Protein 7YJW (pdb70)

Structure (mmCIF, N/CA/C/O backbone):
data_7YJW
#
_entry.id   7YJW
#
_cell.length_a   65.713
_cell.length_b   78.862
_cell.length_c   66.578
_cell.angle_alpha   90.000
_cell.angle_beta   106.030
_cell.angle_gamma   90.000
#
_symmetry.space_group_name_H-M   'P 1 21 1'
#
loop_
_atom_site.group_PDB
_atom_site.id
_atom_site.type_symbol
_atom_site.label_atom_id
_atom_site.label_alt_id
_atom_site.label_comp_id
_atom_site.label_asym_id
_atom_site.label_entity_id
_atom_site.label_seq_id
_atom_site.pdbx_PDB_ins_code
_atom_site.Cartn_x
_atom_site.Cartn_y
_atom_site.Cartn_z
_atom_site.occupancy
_atom_site.B_iso_or_equiv
_atom_site.auth_seq_id
_atom_site.auth_comp_id
_atom_site.auth_asym_id
_atom_site.auth_atom_id
_atom_site.pdbx_PDB_model_num
ATOM 1 N N . GLY A 1 30 ? -22.541 -4.327 72.131 1.00 80.93 30 GLY A N 1
ATOM 2 C CA . GLY A 1 30 ? -23.121 -3.694 73.313 1.00 78.65 30 GLY A CA 1
ATOM 3 C C . GLY A 1 30 ? -23.706 -4.748 74.250 1.00 70.87 30 GLY A C 1
ATOM 4 O O . GLY A 1 30 ? -23.658 -5.945 73.948 1.00 70.95 30 GLY A O 1
ATOM 5 N N . THR A 1 31 ? -24.271 -4.299 75.370 1.00 67.41 31 THR A N 1
ATOM 6 C CA . THR A 1 31 ? -24.773 -5.201 76.401 1.00 66.73 31 THR A CA 1
ATOM 7 C C . THR A 1 31 ? -25.682 -4.440 77.353 1.00 69.12 31 THR A C 1
ATOM 8 O O . THR A 1 31 ? -25.918 -3.239 77.194 1.00 74.19 31 THR A O 1
ATOM 10 N N . TYR A 1 32 ? -26.189 -5.158 78.356 1.00 68.66 32 TYR A N 1
ATOM 11 C CA . TYR A 1 32 ? -27.026 -4.563 79.389 1.00 77.47 32 TYR A CA 1
ATOM 12 C C . TYR A 1 32 ? -26.819 -5.333 80.687 1.00 68.70 32 TYR A C 1
ATOM 13 O O . TYR A 1 32 ? -26.079 -6.322 80.729 1.00 64.00 32 TYR A O 1
ATOM 15 N N . LYS A 1 33 ? -27.482 -4.864 81.749 1.00 63.66 33 LYS A N 1
ATOM 16 C CA . LYS A 1 33 ? -27.439 -5.543 83.042 1.00 74.16 33 LYS A CA 1
ATOM 17 C C . LYS A 1 33 ? -28.066 -6.930 82.929 1.00 79.22 33 LYS A C 1
ATOM 18 O O . LYS A 1 33 ? -29.132 -7.097 82.330 1.00 80.65 33 LYS A O 1
ATOM 20 N N . ASN A 1 34 ? -27.395 -7.922 83.505 1.00 78.62 34 ASN A N 1
ATOM 21 C CA . ASN A 1 34 ? -27.699 -9.330 83.284 1.00 78.52 34 ASN A CA 1
ATOM 22 C C . ASN A 1 34 ? -28.389 -9.947 84.498 1.00 84.83 34 ASN A C 1
ATOM 23 O O . ASN A 1 34 ? -27.810 -9.985 85.592 1.00 81.61 34 ASN A O 1
ATOM 25 N N . LEU A 1 35 ? -29.630 -10.407 84.310 1.00 83.60 35 LEU A N 1
ATOM 26 C CA . LEU A 1 35 ? -30.298 -11.302 85.252 1.00 85.42 35 LEU A CA 1
ATOM 27 C C . LEU A 1 35 ? -30.369 -12.700 84.639 1.00 87.97 35 LEU A C 1
ATOM 28 O O . LEU A 1 35 ? -30.589 -12.847 83.429 1.00 89.49 35 LEU A O 1
ATOM 33 N N . GLU A 1 36 ? -30.143 -13.718 85.490 1.00 88.13 36 GLU A N 1
ATOM 34 C CA . GLU A 1 36 ? -29.764 -15.093 85.115 1.00 86.32 36 GLU A CA 1
ATOM 35 C C . GLU A 1 36 ? -28.476 -15.104 84.278 1.00 87.08 36 GLU A C 1
ATOM 36 O O . GLU A 1 36 ? -28.223 -16.056 83.534 1.00 82.37 36 GLU A O 1
ATOM 42 N N . GLU A 1 37 ? -27.641 -14.072 84.454 1.00 86.53 37 GLU A N 1
ATOM 43 C CA . GLU A 1 37 ? -26.506 -13.726 83.592 1.00 80.00 37 GLU A CA 1
ATOM 44 C C . GLU A 1 37 ? -26.848 -13.739 82.104 1.00 77.33 37 GLU A C 1
ATOM 45 O O . GLU A 1 37 ? -26.153 -14.350 81.289 1.00 76.04 37 GLU A O 1
ATOM 51 N N . ALA A 1 38 ? -27.901 -12.979 81.777 1.00 77.52 38 ALA A N 1
ATOM 52 C CA . ALA A 1 38 ? -28.428 -12.698 80.443 1.00 73.11 38 ALA A CA 1
ATOM 53 C C . ALA A 1 38 ? -28.463 -13.905 79.513 1.00 76.89 38 ALA A C 1
ATOM 54 O O . ALA A 1 38 ? -27.925 -13.845 78.398 1.00 80.73 38 ALA A O 1
ATOM 56 N N . LEU A 1 39 ? -29.055 -15.003 80.012 1.00 75.02 39 LEU A N 1
ATOM 57 C CA . LEU A 1 39 ? -29.403 -16.209 79.250 1.00 68.06 39 LEU A CA 1
ATOM 58 C C . LEU A 1 39 ? -28.143 -16.929 78.735 1.00 79.80 39 LEU A C 1
ATOM 59 O O . LEU A 1 39 ? -28.002 -17.193 77.538 1.00 81.52 39 LEU A O 1
ATOM 64 N N . ARG A 1 40 ? -27.197 -17.178 79.654 1.00 85.63 40 ARG A N 1
ATOM 65 C CA . ARG A 1 40 ? -25.858 -17.774 79.495 1.00 85.99 40 ARG A CA 1
ATOM 66 C C . ARG A 1 40 ? -24.896 -16.938 78.644 1.00 81.37 40 ARG A C 1
ATOM 67 O O . ARG A 1 40 ? -23.724 -17.315 78.521 1.00 80.12 40 ARG A O 1
ATOM 75 N N . ASN A 1 41 ? -25.338 -15.802 78.113 1.00 83.83 41 ASN A N 1
ATOM 76 C CA . ASN A 1 41 ? -24.603 -14.883 77.248 1.00 81.34 41 ASN A CA 1
ATOM 77 C C . ASN A 1 41 ? -23.925 -15.573 76.054 1.00 77.20 41 ASN A C 1
ATOM 78 O O . ASN A 1 41 ? -22.757 -15.322 75.752 1.00 67.74 41 ASN A O 1
ATOM 83 N N . VAL A 1 45 ? -19.118 -14.174 74.652 1.00 63.50 45 VAL A N 1
ATOM 84 C CA . VAL A 1 45 ? -18.564 -13.318 73.609 1.00 64.59 45 VAL A CA 1
ATOM 85 C C . VAL A 1 45 ? -19.374 -12.000 73.657 1.00 74.39 45 VAL A C 1
ATOM 86 O O . VAL A 1 45 ? -19.686 -11.344 72.653 1.00 78.54 45 VAL A O 1
ATOM 90 N N . PHE A 1 46 ? -19.695 -11.620 74.890 1.00 78.73 46 PHE A N 1
ATOM 91 C CA . PHE A 1 46 ? -20.556 -10.490 75.205 1.00 75.46 46 PHE A CA 1
ATOM 92 C C . PHE A 1 46 ? -19.632 -9.334 75.615 1.00 75.37 46 PHE A C 1
ATOM 93 O O . PHE A 1 46 ? -18.641 -9.558 76.320 1.00 74.87 46 PHE A O 1
ATOM 101 N N . VAL A 1 47 ? -19.933 -8.100 75.180 1.00 74.80 47 VAL A N 1
ATOM 102 C CA . VAL A 1 47 ? -18.908 -7.057 75.074 1.00 72.03 47 VAL A CA 1
ATOM 103 C C . VAL A 1 47 ? -18.947 -5.973 76.180 1.00 70.59 47 VAL A C 1
ATOM 104 O O . VAL A 1 47 ? -17.880 -5.458 76.551 1.00 70.45 47 VAL A O 1
ATOM 108 N N . LEU A 1 48 ? -20.097 -5.681 76.785 1.00 66.42 48 LEU A N 1
ATOM 109 C CA . LEU A 1 48 ? -20.182 -4.669 77.850 1.00 60.14 48 LEU A CA 1
ATOM 110 C C . LEU A 1 48 ? -20.761 -5.320 79.119 1.00 61.08 48 LEU A C 1
ATOM 111 O O . LEU A 1 48 ? -20.845 -6.548 79.217 1.00 61.18 48 LEU A O 1
ATOM 116 N N . LYS A 1 49 ? -21.107 -4.504 80.115 1.00 63.89 49 LYS A N 1
ATOM 117 C CA . LYS A 1 49 ? -21.499 -5.044 81.429 1.00 65.36 49 LYS A CA 1
ATOM 118 C C . LYS A 1 49 ? -22.543 -4.100 82.073 1.00 66.69 49 LYS A C 1
ATOM 119 O O . LYS A 1 49 ? -23.131 -3.252 81.393 1.00 65.37 49 LYS A O 1
ATOM 125 N N . MET A 1 50 ? -22.773 -4.249 83.390 1.00 67.13 50 MET A N 1
ATOM 126 C CA . MET A 1 50 ? -23.973 -3.910 84.146 1.00 65.74 50 MET A CA 1
ATOM 127 C C . MET A 1 50 ? -23.988 -2.446 84.585 1.00 68.11 50 MET A C 1
ATOM 128 O O . MET A 1 50 ? -23.262 -1.607 84.048 1.00 76.54 50 MET A O 1
ATOM 133 N N . LYS A 1 51 ? -24.863 -2.131 85.545 1.00 70.54 51 LYS A N 1
ATOM 134 C CA . LYS A 1 51 ? -24.941 -0.832 86.206 1.00 67.01 51 LYS A CA 1
ATOM 135 C C . LYS A 1 51 ? -25.519 -1.053 87.605 1.00 59.55 51 LYS A C 1
ATOM 136 O O . LYS A 1 51 ? -25.814 -2.186 88.000 1.00 62.97 51 LYS A O 1
ATOM 142 N N . GLY A 1 52 ? -25.602 0.028 88.388 1.00 50.93 52 GLY A N 1
ATOM 143 C CA . GLY A 1 52 ? -26.223 0.019 89.701 1.00 54.58 52 GLY A CA 1
ATOM 144 C C . GLY A 1 52 ? -27.318 1.061 89.871 1.00 62.64 52 GLY A C 1
ATOM 145 O O . GLY A 1 52 ? -27.098 2.238 89.571 1.00 60.15 52 GLY A O 1
ATOM 146 N N . THR A 1 53 ? -28.500 0.650 90.345 1.00 74.04 53 THR A N 1
ATOM 147 C CA . THR A 1 53 ? -29.654 1.524 90.590 1.00 69.70 53 THR A CA 1
ATOM 148 C C . THR A 1 53 ? -30.042 1.506 92.076 1.00 67.43 53 THR A C 1
ATOM 149 O O . THR A 1 53 ? -29.285 1.047 92.939 1.00 66.79 53 THR A O 1
ATOM 153 N N . GLU A 1 54 ? -31.231 2.054 92.355 1.00 66.52 54 GLU A N 1
ATOM 154 C CA . GLU A 1 54 ? -31.751 2.153 93.718 1.00 69.00 54 GLU A CA 1
ATOM 155 C C . GLU A 1 54 ? -31.992 0.782 94.347 1.00 70.29 54 GLU A C 1
ATOM 156 O O . GLU A 1 54 ? -31.572 0.525 95.481 1.00 75.42 54 GLU A O 1
ATOM 162 N N . ARG A 1 55 ? -32.675 -0.110 93.631 1.00 69.01 55 ARG A N 1
ATOM 163 C CA . ARG A 1 55 ? -33.092 -1.394 94.182 1.00 70.54 55 ARG A CA 1
ATOM 164 C C . ARG A 1 55 ? -32.194 -2.561 93.777 1.00 71.89 55 ARG A C 1
ATOM 165 O O . ARG A 1 55 ? -32.531 -3.717 94.063 1.00 67.44 55 ARG A O 1
ATOM 173 N N . THR A 1 56 ? -31.061 -2.296 93.132 1.00 72.19 56 THR A N 1
ATOM 174 C CA . THR A 1 56 ? -30.085 -3.341 92.829 1.00 73.63 56 THR A CA 1
ATOM 175 C C . THR A 1 56 ? -28.932 -3.179 93.815 1.00 71.09 56 THR A C 1
ATOM 176 O O . THR A 1 56 ? -28.106 -2.271 93.683 1.00 67.66 56 THR A O 1
ATOM 180 N N . LYS A 1 57 ? -28.908 -4.045 94.830 1.00 70.53 57 LYS A N 1
ATOM 181 C CA . LYS A 1 57 ? -27.857 -3.993 95.839 1.00 64.51 57 LYS A CA 1
ATOM 182 C C . LYS A 1 57 ? -26.518 -4.420 95.240 1.00 59.87 57 LYS A C 1
ATOM 183 O O . LYS A 1 57 ? -25.595 -3.604 95.118 1.00 55.94 57 LYS A O 1
ATOM 189 N N . LEU A 1 58 ? -26.428 -5.687 94.809 1.00 62.60 58 LEU A N 1
ATOM 190 C CA . LEU A 1 58 ? -25.262 -6.300 94.156 1.00 58.56 58 LEU A CA 1
ATOM 191 C C . LEU A 1 58 ? -24.003 -6.165 95.027 1.00 55.21 58 LEU A C 1
ATOM 192 O O . LEU A 1 58 ? -23.068 -5.418 94.727 1.00 47.45 58 LEU A O 1
ATOM 197 N N . VAL A 1 59 ? -24.048 -6.889 96.156 1.00 59.99 59 VAL A N 1
ATOM 198 C CA . VAL A 1 59 ? -22.985 -6.841 97.165 1.00 57.86 59 VAL A CA 1
ATOM 199 C C . VAL A 1 59 ? -21.652 -7.320 96.598 1.00 56.89 59 VAL A C 1
ATOM 200 O O . VAL A 1 59 ? -20.604 -6.700 96.820 1.00 59.38 59 VAL A O 1
ATOM 204 N N . THR A 1 60 ? -21.661 -8.446 95.892 1.00 57.69 60 THR A N 1
ATOM 205 C CA . THR A 1 60 ? -20.434 -9.052 95.391 1.00 58.78 60 THR A CA 1
ATOM 206 C C . THR A 1 60 ? -20.577 -9.426 93.922 1.00 55.68 60 THR A C 1
ATOM 207 O O . THR A 1 60 ? -21.684 -9.650 93.421 1.00 52.30 60 THR A O 1
ATOM 211 N N . LEU A 1 61 ? -19.438 -9.483 93.233 1.00 60.28 61 LEU A N 1
ATOM 212 C CA . LEU A 1 61 ? -19.380 -10.047 91.891 1.00 67.05 61 LEU A CA 1
ATOM 213 C C . LEU A 1 61 ? -19.147 -11.547 91.984 1.00 68.16 61 LEU A C 1
ATOM 214 O O . LEU A 1 61 ? -18.297 -12.008 92.757 1.00 65.21 61 LEU A O 1
ATOM 219 N N . SER A 1 62 ? -19.920 -12.299 91.204 1.00 71.18 62 SER A N 1
ATOM 220 C CA . SER A 1 62 ? -19.691 -13.725 91.047 1.00 69.41 62 SER A CA 1
ATOM 221 C C . SER A 1 62 ? -18.356 -13.952 90.357 1.00 67.55 62 SER A C 1
ATOM 222 O O . SER A 1 62 ? -17.880 -13.114 89.589 1.00 63.18 62 SER A O 1
ATOM 225 N N . ARG A 1 63 ? -17.736 -15.087 90.658 1.00 71.11 63 ARG A N 1
ATOM 226 C CA . ARG A 1 63 ? -16.414 -15.384 90.126 1.00 68.27 63 ARG A CA 1
ATOM 227 C C . ARG A 1 63 ? -16.453 -15.838 88.667 1.00 66.75 63 ARG A C 1
ATOM 228 O O . ARG A 1 63 ? -15.390 -16.027 88.066 1.00 67.49 63 ARG A O 1
ATOM 236 N N . GLU A 1 64 ? -17.639 -15.979 88.069 1.00 68.01 64 GLU A N 1
ATOM 237 C CA . GLU A 1 64 ? -17.767 -16.401 86.673 1.00 66.48 64 GLU A CA 1
ATOM 238 C C . GLU A 1 64 ? -17.680 -15.203 85.724 1.00 57.12 64 GLU A C 1
ATOM 239 O O . GLU A 1 64 ? -18.600 -14.875 84.982 1.00 56.14 64 GLU A O 1
ATOM 245 N N . ILE A 1 65 ? -16.519 -14.561 85.748 1.00 53.33 65 ILE A N 1
ATOM 246 C CA . ILE A 1 65 ? -16.262 -13.393 84.934 1.00 59.85 65 ILE A CA 1
ATOM 247 C C . ILE A 1 65 ? -15.222 -13.678 83.861 1.00 64.41 65 ILE A C 1
ATOM 248 O O . ILE A 1 65 ? -15.293 -13.101 82.772 1.00 65.69 65 ILE A O 1
ATOM 253 N N . VAL A 1 66 ? -14.319 -14.639 84.107 1.00 65.89 66 VAL A N 1
ATOM 254 C CA . VAL A 1 66 ? -13.238 -14.998 83.196 1.00 72.55 66 VAL A CA 1
ATOM 255 C C . VAL A 1 66 ? -13.791 -15.556 81.884 1.00 74.57 66 VAL A C 1
ATOM 256 O O . VAL A 1 66 ? -13.135 -15.455 80.837 1.00 72.23 66 VAL A O 1
ATOM 260 N N . ARG A 1 67 ? -15.031 -16.067 81.910 1.00 71.67 67 ARG A N 1
ATOM 261 C CA . ARG A 1 67 ? -15.638 -16.712 80.750 1.00 74.19 67 ARG A CA 1
ATOM 262 C C . ARG A 1 67 ? -15.859 -15.753 79.584 1.00 74.14 67 ARG A C 1
ATOM 263 O O . ARG A 1 67 ? -15.851 -16.191 78.427 1.00 78.22 67 ARG A O 1
ATOM 271 N N . PHE A 1 68 ? -16.078 -14.460 79.857 1.00 69.35 68 PHE A N 1
ATOM 272 C CA . PHE A 1 68 ? -16.564 -13.569 78.805 1.00 73.17 68 PHE A CA 1
ATOM 273 C C . PHE A 1 68 ? -15.513 -13.267 77.750 1.00 75.26 68 PHE A C 1
ATOM 274 O O . PHE A 1 68 ? -15.843 -13.223 76.560 1.00 79.71 68 PHE A O 1
ATOM 282 N N . GLN A 1 69 ? -14.265 -12.996 78.158 1.00 70.11 69 GLN A N 1
ATOM 283 C CA . GLN A 1 69 ? -13.042 -12.943 77.342 1.00 69.06 69 GLN A CA 1
ATOM 284 C C . GLN A 1 69 ? -13.115 -11.943 76.176 1.00 71.60 69 GLN A C 1
ATOM 285 O O . GLN A 1 69 ? -12.189 -11.889 75.360 1.00 75.96 69 GLN A O 1
ATOM 291 N N . ASN A 1 70 ? -14.195 -11.160 76.066 1.00 73.72 70 ASN A N 1
ATOM 292 C CA . ASN A 1 70 ? -14.412 -10.188 75.002 1.00 73.54 70 ASN A CA 1
ATOM 293 C C . ASN A 1 70 ? -14.879 -8.861 75.594 1.00 75.29 70 ASN A C 1
ATOM 294 O O . ASN A 1 70 ? -15.404 -8.001 74.876 1.00 75.31 70 ASN A O 1
ATOM 299 N N . LEU A 1 71 ? -14.706 -8.682 76.900 1.00 74.98 71 LEU A N 1
ATOM 300 C CA . LEU A 1 71 ? -15.094 -7.437 77.546 1.00 70.31 71 LEU A CA 1
ATOM 301 C C . LEU A 1 71 ? -14.173 -6.298 77.121 1.00 69.42 71 LEU A C 1
ATOM 302 O O . LEU A 1 71 ? -12.949 -6.411 77.224 1.00 71.29 71 LEU A O 1
ATOM 307 N N . LYS A 1 72 ? -14.757 -5.217 76.604 1.00 62.17 72 LYS A N 1
ATOM 308 C CA . LYS A 1 72 ? -14.009 -3.992 76.358 1.00 58.90 72 LYS A CA 1
ATOM 309 C C . LYS A 1 72 ? -14.339 -2.900 77.356 1.00 53.61 72 LYS A C 1
ATOM 310 O O . LYS A 1 72 ? -13.472 -2.080 77.665 1.00 52.12 72 LYS A O 1
ATOM 316 N N . GLU A 1 73 ? -15.573 -2.888 77.865 1.00 55.27 73 GLU A N 1
ATOM 317 C CA . GLU A 1 73 ? -16.037 -1.958 78.885 1.00 52.93 73 GLU A CA 1
ATOM 318 C C . GLU A 1 73 ? -16.758 -2.734 79.975 1.00 46.06 73 GLU A C 1
ATOM 319 O O . GLU A 1 73 ? -17.412 -3.743 79.699 1.00 51.74 73 GLU A O 1
ATOM 325 N N . LEU A 1 74 ? -16.596 -2.289 81.218 1.00 42.06 74 LEU A N 1
ATOM 326 C CA . LEU A 1 74 ? -17.268 -2.911 82.354 1.00 47.01 74 LEU A CA 1
ATOM 327 C C . LEU A 1 74 ? -17.619 -1.816 83.353 1.00 45.83 74 LEU A C 1
ATOM 328 O O . LEU A 1 74 ? -16.715 -1.201 83.923 1.00 39.42 74 LEU A O 1
ATOM 333 N N . ASP A 1 75 ? -18.913 -1.583 83.585 1.00 47.66 75 ASP A N 1
ATOM 334 C CA . ASP A 1 75 ? -19.376 -0.501 84.452 1.00 46.17 75 ASP A CA 1
ATOM 335 C C . ASP A 1 75 ? -20.031 -1.075 85.701 1.00 48.63 75 ASP A C 1
ATOM 336 O O . ASP A 1 75 ? -20.890 -1.956 85.608 1.00 53.99 75 ASP A O 1
ATOM 341 N N . LEU A 1 76 ? -19.636 -0.565 86.863 1.00 40.96 76 LEU A N 1
ATOM 342 C CA . LEU A 1 76 ? -20.206 -0.974 88.140 1.00 37.48 76 LEU A CA 1
ATOM 343 C C . LEU A 1 76 ? -20.527 0.245 88.991 1.00 42.62 76 LEU A C 1
ATOM 344 O O . LEU A 1 76 ? -20.335 0.238 90.212 1.00 41.09 76 LEU A O 1
ATOM 349 N N . GLU A 1 77 ? -21.023 1.310 88.350 1.00 47.76 77 GLU A N 1
ATOM 350 C CA . GLU A 1 77 ? -21.288 2.568 89.040 1.00 41.04 77 GLU A CA 1
ATOM 351 C C . GLU A 1 77 ? -22.466 2.432 89.995 1.00 41.30 77 GLU A C 1
ATOM 352 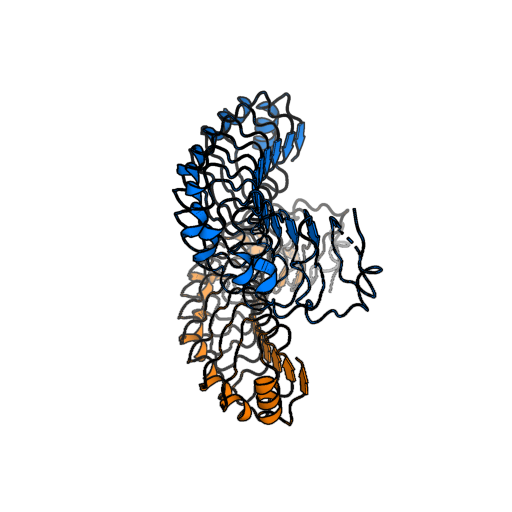O O . GLU A 1 77 ? -23.550 1.989 89.605 1.00 48.47 77 GLU A O 1
ATOM 358 N N . GLY A 1 78 ? -22.260 2.831 91.244 1.00 38.24 78 GLY A N 1
ATOM 359 C CA . GLY A 1 78 ? -23.328 2.870 92.220 1.00 50.15 78 GLY A CA 1
ATOM 360 C C . GLY A 1 78 ? -23.601 1.572 92.952 1.00 49.20 78 GLY A C 1
ATOM 361 O O . GLY A 1 78 ? -24.399 1.574 93.903 1.00 45.84 78 GLY A O 1
ATOM 362 N N . ASN A 1 79 ? -22.967 0.473 92.549 1.00 50.19 79 ASN A N 1
ATOM 363 C CA . ASN A 1 79 ? -23.151 -0.800 93.235 1.00 50.35 79 ASN A CA 1
ATOM 364 C C . ASN A 1 79 ? -22.492 -0.732 94.604 1.00 45.79 79 ASN A C 1
ATOM 365 O O . ASN A 1 79 ? -21.458 -0.086 94.778 1.00 41.95 79 ASN A O 1
ATOM 370 N N . GLN A 1 80 ? -23.101 -1.383 95.592 1.00 51.51 80 GLN A N 1
ATOM 371 C CA . GLN A 1 80 ? -22.554 -1.377 96.948 1.00 49.62 80 GLN A CA 1
ATOM 372 C C . GLN A 1 80 ? -21.514 -2.495 97.073 1.00 47.98 80 GLN A C 1
ATOM 373 O O . GLN A 1 80 ? -21.655 -3.448 97.841 1.00 52.77 80 GLN A O 1
ATOM 379 N N . LEU A 1 81 ? -20.421 -2.333 96.327 1.00 46.26 81 LEU A N 1
ATOM 380 C CA . LEU A 1 81 ? -19.364 -3.335 96.239 1.00 48.66 81 LEU A CA 1
ATOM 381 C C . LEU A 1 81 ? -18.311 -3.090 97.310 1.00 50.07 81 LEU A C 1
ATOM 382 O O . LEU A 1 81 ? -17.719 -2.008 97.363 1.00 48.03 81 LEU A O 1
ATOM 387 N N . LYS A 1 82 ? -18.056 -4.104 98.142 1.00 56.39 82 LYS A N 1
ATOM 388 C CA . LYS A 1 82 ? -17.097 -3.969 99.228 1.00 55.59 82 LYS A CA 1
ATOM 389 C C . LYS A 1 82 ? -15.853 -4.830 99.068 1.00 57.43 82 LYS A C 1
ATOM 390 O O . LYS A 1 82 ? -14.938 -4.714 99.893 1.00 59.23 82 LYS A O 1
ATOM 396 N N . GLU A 1 83 ? -15.779 -5.660 98.026 1.00 61.06 83 GLU A N 1
ATOM 397 C CA . GLU A 1 83 ? -14.663 -6.577 97.814 1.00 60.90 83 GLU A CA 1
ATOM 398 C C . GLU A 1 83 ? -14.666 -7.015 96.353 1.00 57.73 83 GLU A C 1
ATOM 399 O O . GLU A 1 83 ? -15.718 -7.041 95.708 1.00 61.11 83 GLU A O 1
ATOM 405 N N . PHE A 1 84 ? -13.484 -7.353 95.834 1.00 57.69 84 PHE A N 1
ATOM 406 C CA . PHE A 1 84 ? -13.373 -7.960 94.515 1.00 66.47 84 PHE A CA 1
ATOM 407 C C . PHE A 1 84 ? -12.624 -9.283 94.598 1.00 67.29 84 PHE A C 1
ATOM 408 O O . PHE A 1 84 ? -11.628 -9.390 95.338 1.00 65.61 84 PHE A O 1
ATOM 416 N N . PRO A 1 85 ? -13.066 -10.310 93.878 1.00 67.62 85 PRO A N 1
ATOM 417 C CA . PRO A 1 85 ? -12.271 -11.535 93.794 1.00 72.66 85 PRO A CA 1
ATOM 418 C C . PRO A 1 85 ? -11.060 -11.312 92.901 1.00 70.75 85 PRO A C 1
ATOM 419 O O . PRO A 1 85 ? -10.947 -10.301 92.203 1.00 71.13 85 PRO A O 1
ATOM 423 N N . LYS A 1 86 ? -10.150 -12.288 92.910 1.00 71.35 86 LYS A N 1
ATOM 424 C CA . LYS A 1 86 ? -8.951 -12.174 92.083 1.00 75.87 86 LYS A CA 1
ATOM 425 C C . LYS A 1 86 ? -9.196 -12.604 90.641 1.00 72.61 86 LYS A C 1
ATOM 426 O O . LYS A 1 86 ? -8.291 -12.479 89.809 1.00 70.07 86 LYS A O 1
ATOM 432 N N . GLU A 1 87 ? -10.387 -13.124 90.333 1.00 72.85 87 GLU A N 1
ATOM 433 C CA . GLU A 1 87 ? -10.711 -13.546 88.975 1.00 69.35 87 GLU A CA 1
ATOM 434 C C . GLU A 1 87 ? -10.883 -12.355 88.036 1.00 70.23 87 GLU A C 1
ATOM 435 O O . GLU A 1 87 ? -10.835 -12.539 86.814 1.00 70.29 87 GLU A O 1
ATOM 441 N N . ILE A 1 88 ? -11.119 -11.156 88.591 1.00 68.76 88 ILE A N 1
ATOM 442 C CA . ILE A 1 88 ? -11.226 -9.920 87.810 1.00 69.44 88 ILE A CA 1
ATOM 443 C C . ILE A 1 88 ? -9.930 -9.648 87.055 1.00 68.86 88 ILE A C 1
ATOM 444 O O . ILE A 1 88 ? -9.945 -9.238 85.886 1.00 71.36 88 ILE A O 1
ATOM 449 N N . GLY A 1 89 ? -8.798 -10.006 87.660 1.00 65.74 89 GLY A N 1
ATOM 450 C CA . GLY A 1 89 ? -7.500 -9.677 87.104 1.00 66.02 89 GLY A CA 1
ATOM 451 C C . GLY A 1 89 ? -7.093 -10.525 85.917 1.00 71.11 89 GLY A C 1
ATOM 452 O O . GLY A 1 89 ? -6.169 -10.147 85.190 1.00 70.10 89 GLY A O 1
ATOM 453 N N . ASN A 1 90 ? -7.766 -11.657 85.698 1.00 72.62 90 ASN A N 1
ATOM 454 C CA . ASN A 1 90 ? -7.348 -12.606 84.673 1.00 68.93 90 ASN A CA 1
ATOM 455 C C . ASN A 1 90 ? -7.725 -12.161 83.261 1.00 69.92 90 ASN A C 1
ATOM 456 O O . ASN A 1 90 ? -7.309 -12.804 82.294 1.00 69.77 90 ASN A O 1
ATOM 461 N N . LEU A 1 91 ? -8.518 -11.100 83.120 1.00 72.15 91 LEU A N 1
ATOM 462 C CA . LEU A 1 91 ? -8.932 -10.589 81.809 1.00 72.05 91 LEU A CA 1
ATOM 463 C C . LEU A 1 91 ? -7.959 -9.526 81.316 1.00 75.04 91 LEU A C 1
ATOM 464 O O . LEU A 1 91 ? -8.147 -8.331 81.570 1.00 75.58 91 LEU A O 1
ATOM 469 N N . LYS A 1 92 ? -6.939 -9.954 80.570 1.00 75.80 92 LYS A N 1
ATOM 470 C CA . LYS A 1 92 ? -5.942 -9.038 80.029 1.00 78.91 92 LYS A CA 1
ATOM 471 C C . LYS A 1 92 ? -6.417 -8.329 78.765 1.00 74.04 92 LYS A C 1
ATOM 472 O O . LYS A 1 92 ? -5.714 -7.443 78.263 1.00 68.63 92 LYS A O 1
ATOM 478 N N . ASN A 1 93 ? -7.605 -8.665 78.269 1.00 70.27 93 ASN A N 1
ATOM 479 C CA . ASN A 1 93 ? -8.188 -8.035 77.093 1.00 68.24 93 ASN A CA 1
ATOM 480 C C . ASN A 1 93 ? -9.239 -6.978 77.420 1.00 67.29 93 ASN A C 1
ATOM 481 O O . ASN A 1 93 ? -9.890 -6.472 76.501 1.00 64.77 93 ASN A O 1
ATOM 486 N N . LEU A 1 94 ? -9.456 -6.687 78.704 1.00 68.45 94 LEU A N 1
ATOM 487 C CA . LEU A 1 94 ? -10.383 -5.647 79.136 1.00 59.13 94 LEU A CA 1
ATOM 488 C C . LEU A 1 94 ? -9.685 -4.292 79.070 1.00 51.22 94 LEU A C 1
ATOM 489 O O . LEU A 1 94 ? -8.522 -4.164 79.466 1.00 50.65 94 LEU A O 1
ATOM 494 N N . ARG A 1 95 ? -10.377 -3.285 78.540 1.00 45.77 95 ARG A N 1
ATOM 495 C CA . ARG A 1 95 ? -9.757 -1.976 78.380 1.00 49.90 95 ARG A CA 1
ATOM 496 C C . ARG A 1 95 ? -10.371 -0.859 79.219 1.00 49.74 95 ARG A C 1
ATOM 497 O O . ARG A 1 95 ? -9.663 0.096 79.543 1.00 44.39 95 ARG A O 1
ATOM 505 N N . LYS A 1 96 ? -11.658 -0.933 79.575 1.00 49.53 96 LYS A N 1
ATOM 506 C CA . LYS A 1 96 ? -12.302 0.084 80.407 1.00 43.33 96 LYS A CA 1
ATOM 507 C C . LYS A 1 96 ? -13.045 -0.572 81.560 1.00 39.83 96 LYS A C 1
ATOM 508 O O . LYS A 1 96 ? -13.902 -1.427 81.334 1.00 47.36 96 LYS A O 1
ATOM 514 N N . LEU A 1 97 ? -12.770 -0.080 82.768 1.00 36.89 97 LEU A N 1
ATOM 515 C CA . LEU A 1 97 ? -13.426 -0.584 83.996 1.00 39.05 97 LEU A CA 1
ATOM 516 C C . LEU A 1 97 ? -13.867 0.621 84.829 1.00 39.84 97 LEU A C 1
ATOM 517 O O . LEU A 1 97 ? -13.030 1.496 85.064 1.00 36.93 97 LEU A O 1
ATOM 522 N N . ASP A 1 98 ? -15.134 0.660 85.249 1.00 41.49 98 ASP A N 1
ATOM 523 C CA . ASP A 1 98 ? -15.659 1.755 86.063 1.00 35.49 98 ASP A CA 1
ATOM 524 C C . ASP A 1 98 ? -16.204 1.219 87.384 1.00 30.81 98 ASP A C 1
ATOM 525 O O . ASP A 1 98 ? -17.126 0.395 87.406 1.00 31.19 98 ASP A O 1
ATOM 530 N N . LEU A 1 99 ? -15.617 1.678 88.477 1.00 32.38 99 LEU A N 1
ATOM 531 C CA . LEU A 1 99 ? -16.042 1.356 89.829 1.00 30.60 99 LEU A CA 1
ATOM 532 C C . LEU A 1 99 ? -16.552 2.590 90.555 1.00 33.12 99 LEU A C 1
ATOM 533 O O . LEU A 1 99 ? -16.208 2.796 91.709 1.00 36.87 99 LEU A O 1
ATOM 538 N N . SER A 1 100 ? -17.321 3.464 89.900 1.00 35.96 100 SER A N 1
ATOM 539 C CA . SER A 1 100 ? -17.793 4.668 90.582 1.00 32.06 100 SER A CA 1
ATOM 540 C C . SER A 1 100 ? -18.794 4.341 91.690 1.00 39.51 100 SER A C 1
ATOM 541 O O . SER A 1 100 ? -19.567 3.386 91.585 1.00 44.18 100 SER A O 1
ATOM 544 N N . GLU A 1 101 ? -18.768 5.157 92.750 1.00 34.28 101 GLU A N 1
ATOM 545 C CA . GLU A 1 101 ? -19.738 5.141 93.852 1.00 38.62 101 GLU A CA 1
ATOM 546 C C . GLU A 1 101 ? -19.854 3.744 94.497 1.00 39.85 101 GLU A C 1
ATOM 547 O O . GLU A 1 101 ? -20.944 3.208 94.707 1.00 45.53 101 GLU A O 1
ATOM 553 N N . ASN A 1 102 ? -18.709 3.123 94.779 1.00 33.60 102 ASN A N 1
ATOM 554 C CA . ASN A 1 102 ? -18.727 1.829 95.453 1.00 32.02 102 ASN A CA 1
ATOM 555 C C . ASN A 1 102 ? -18.049 1.961 96.802 1.00 33.08 102 ASN A C 1
ATOM 556 O O . ASN A 1 102 ? -16.884 2.366 96.855 1.00 35.28 102 ASN A O 1
ATOM 561 N N . PRO A 1 103 ? -18.678 1.602 97.904 1.00 36.57 103 PRO A N 1
ATOM 562 C CA . PRO A 1 103 ? -18.015 1.754 99.206 1.00 36.21 103 PRO A CA 1
ATOM 563 C C . PRO A 1 103 ? -16.925 0.728 99.479 1.00 39.84 103 PRO A C 1
ATOM 564 O O . PRO A 1 103 ? -16.987 -0.007 100.468 1.00 45.36 103 PRO A O 1
ATOM 568 N N . LEU A 1 104 ? -15.921 0.676 98.609 1.00 37.42 104 LEU A N 1
ATOM 569 C CA . LEU A 1 104 ? -14.729 -0.123 98.835 1.00 40.12 104 LEU A CA 1
ATOM 570 C C . LEU A 1 104 ? -13.720 0.778 99.539 1.00 42.06 104 LEU A C 1
ATOM 571 O O . LEU A 1 104 ? -13.352 1.837 99.018 1.00 43.63 104 LEU A O 1
ATOM 576 N N . MET A 1 105 ? -13.299 0.373 100.741 1.00 39.60 105 MET A N 1
ATOM 577 C CA . MET A 1 105 ? -12.508 1.268 101.582 1.00 40.41 105 MET A CA 1
ATOM 578 C C . MET A 1 105 ? -11.040 1.281 101.186 1.00 39.40 105 MET A C 1
ATOM 579 O O . MET A 1 105 ? -10.297 2.188 101.578 1.00 38.87 105 MET A O 1
ATOM 584 N N . PHE A 1 106 ? -10.613 0.309 100.405 1.00 39.94 106 PHE A N 1
ATOM 585 C CA . PHE A 1 106 ? -9.231 0.190 99.987 1.00 43.14 106 PHE A CA 1
ATOM 586 C C . PHE A 1 106 ? -9.211 -0.151 98.509 1.00 40.52 106 PHE A C 1
ATOM 587 O O . PHE A 1 106 ? -10.112 -0.829 98.013 1.00 42.99 106 PHE A O 1
ATOM 595 N N . PHE A 1 107 ? -8.221 0.392 97.813 1.00 39.48 107 PHE A N 1
ATOM 596 C CA . PHE A 1 107 ? -8.049 0.154 96.385 1.00 40.98 107 PHE A CA 1
ATOM 597 C C . PHE A 1 107 ? -7.854 -1.340 96.136 1.00 45.13 107 PHE A C 1
ATOM 598 O O . PHE A 1 107 ? -7.066 -1.981 96.845 1.00 52.77 107 PHE A O 1
ATOM 606 N N . PRO A 1 108 ? -8.577 -1.937 95.186 1.00 47.55 108 PRO A N 1
ATOM 607 C CA . PRO A 1 108 ? -8.397 -3.372 94.904 1.00 50.89 108 PRO A CA 1
ATOM 608 C C . PRO A 1 108 ? -7.069 -3.637 94.206 1.00 52.71 108 PRO A C 1
ATOM 609 O O . PRO A 1 108 ? -6.811 -3.127 93.113 1.00 51.52 108 PRO A O 1
ATOM 613 N N . LYS A 1 109 ? -6.222 -4.449 94.850 1.00 52.32 109 LYS A N 1
ATOM 614 C CA . LYS A 1 109 ? -4.964 -4.859 94.235 1.00 54.53 109 LYS A CA 1
ATOM 615 C C . LYS A 1 109 ? -5.192 -5.820 93.067 1.00 60.14 109 LYS A C 1
ATOM 616 O O . LYS A 1 109 ? -4.314 -5.965 92.210 1.00 61.23 109 LYS A O 1
ATOM 622 N N . GLU A 1 110 ? -6.393 -6.393 92.956 1.00 60.13 110 GLU A N 1
ATOM 623 C CA . GLU A 1 110 ? -6.702 -7.323 91.875 1.00 59.10 110 GLU A CA 1
ATOM 624 C C . GLU A 1 110 ? -6.682 -6.653 90.509 1.00 62.00 110 GLU A C 1
ATOM 625 O O . GLU A 1 110 ? -6.363 -7.304 89.508 1.00 67.08 110 GLU A O 1
ATOM 631 N N . ILE A 1 111 ? -6.981 -5.356 90.444 1.00 60.65 111 ILE A N 1
ATOM 632 C CA . ILE A 1 111 ? -7.044 -4.704 89.145 1.00 58.25 111 ILE A CA 1
ATOM 633 C C . ILE A 1 111 ? -5.708 -4.141 88.697 1.00 58.34 111 ILE A C 1
ATOM 634 O O . ILE A 1 111 ? -5.552 -3.854 87.500 1.00 62.94 111 ILE A O 1
ATOM 639 N N . THR A 1 112 ? -4.711 -4.045 89.591 1.00 57.31 112 THR A N 1
ATOM 640 C CA . THR A 1 112 ? -3.446 -3.432 89.195 1.00 59.16 112 THR A CA 1
ATOM 641 C C . THR A 1 112 ? -2.630 -4.337 88.277 1.00 62.92 112 THR A C 1
ATOM 642 O O . THR A 1 112 ? -1.676 -3.862 87.648 1.00 63.41 112 THR A O 1
ATOM 646 N N . ASN A 1 113 ? -3.007 -5.608 88.153 1.00 61.33 113 ASN A N 1
ATOM 647 C CA . ASN A 1 113 ? -2.342 -6.534 87.252 1.00 62.01 113 ASN A CA 1
ATOM 648 C C . ASN A 1 113 ? -2.879 -6.457 85.828 1.00 64.02 113 ASN A C 1
ATOM 649 O O . ASN A 1 113 ? -2.408 -7.207 84.967 1.00 65.14 113 ASN A O 1
ATOM 654 N N . LEU A 1 114 ? -3.864 -5.597 85.561 1.00 59.37 114 LEU A N 1
ATOM 655 C CA . LEU A 1 114 ? -4.332 -5.369 84.194 1.00 60.55 114 LEU A CA 1
ATOM 656 C C . LEU A 1 114 ? -3.399 -4.355 83.540 1.00 58.89 114 LEU A C 1
ATOM 657 O O . LEU A 1 114 ? -3.645 -3.149 83.551 1.00 59.04 114 LEU A O 1
ATOM 662 N N . GLU A 1 115 ? -2.316 -4.861 82.943 1.00 55.55 115 GLU A N 1
ATOM 663 C CA . GLU A 1 115 ? -1.290 -4.017 82.346 1.00 50.52 115 GLU A CA 1
ATOM 664 C C . GLU A 1 115 ? -1.749 -3.309 81.083 1.00 52.66 115 GLU A C 1
ATOM 665 O O . GLU A 1 115 ? -1.037 -2.416 80.614 1.00 58.92 115 GLU A O 1
ATOM 671 N N . SER A 1 116 ? -2.889 -3.690 80.508 1.00 50.90 116 SER A N 1
ATOM 672 C CA . SER A 1 116 ? -3.365 -3.028 79.301 1.00 51.88 116 SER A CA 1
ATOM 673 C C . SER A 1 116 ? -4.787 -2.530 79.515 1.00 48.12 116 SER A C 1
ATOM 674 O O . SER A 1 116 ? -5.699 -2.843 78.740 1.00 50.21 116 SER A O 1
ATOM 677 N N . LEU A 1 117 ? -4.953 -1.699 80.541 1.00 52.11 117 LEU A N 1
ATOM 678 C CA . LEU A 1 117 ? -6.215 -1.045 80.865 1.00 50.77 117 LEU A CA 1
ATOM 679 C C . LEU A 1 117 ? -6.158 0.375 80.323 1.00 46.01 117 LEU A C 1
ATOM 680 O O . LEU A 1 117 ? -5.279 1.151 80.701 1.00 46.16 117 LEU A O 1
ATOM 685 N N . GLU A 1 118 ? -7.052 0.693 79.392 1.00 41.84 118 GLU A N 1
ATOM 686 C CA . GLU A 1 118 ? -7.018 2.021 78.804 1.00 41.07 118 GLU A CA 1
ATOM 687 C C . GLU A 1 118 ? -7.549 3.059 79.788 1.00 45.22 118 GLU A C 1
ATOM 688 O O . GLU A 1 118 ? -6.914 4.093 80.018 1.00 43.07 118 GLU A O 1
ATOM 694 N N . GLU A 1 119 ? -8.698 2.781 80.414 1.00 44.59 119 GLU A N 1
ATOM 695 C CA . GLU A 1 119 ? -9.320 3.701 81.359 1.00 36.17 119 GLU A CA 1
ATOM 696 C C . GLU A 1 119 ? -9.633 3.026 82.688 1.00 35.94 119 GLU A C 1
ATOM 697 O O . GLU A 1 119 ? -10.087 1.881 82.726 1.00 39.40 119 GLU A O 1
ATOM 703 N N . LEU A 1 120 ? -9.389 3.751 83.776 1.00 34.39 120 LEU A N 1
ATOM 704 C CA . LEU A 1 120 ? -9.785 3.366 85.126 1.00 31.18 120 LEU A CA 1
ATOM 705 C C . LEU A 1 120 ? -10.494 4.531 85.789 1.00 31.11 120 LEU A C 1
ATOM 706 O O . LEU A 1 120 ? -9.961 5.644 85.817 1.00 33.53 120 LEU A O 1
ATOM 711 N N . ASN A 1 121 ? -11.704 4.284 86.287 1.00 34.52 121 ASN A N 1
ATOM 712 C CA . ASN A 1 121 ? -12.495 5.276 87.019 1.00 31.64 121 ASN A CA 1
ATOM 713 C C . ASN A 1 121 ? -12.796 4.694 88.395 1.00 28.55 121 ASN A C 1
ATOM 714 O O . ASN A 1 121 ? -13.780 3.975 88.578 1.00 32.54 121 ASN A O 1
ATOM 719 N N . ILE A 1 122 ? -11.959 5.044 89.362 1.00 29.46 122 ILE A N 1
ATOM 720 C CA . ILE A 1 122 ? -12.081 4.571 90.734 1.00 28.96 122 ILE A CA 1
ATOM 721 C C . ILE A 1 122 ? -12.780 5.622 91.619 1.00 30.40 122 ILE A C 1
ATOM 722 O O . ILE A 1 122 ? -12.754 5.528 92.847 1.00 30.92 122 ILE A O 1
ATOM 727 N N . SER A 1 123 ? -13.460 6.596 91.002 1.00 29.94 123 SER A N 1
ATOM 728 C CA . SER A 1 123 ? -14.078 7.708 91.719 1.00 27.77 123 SER A CA 1
ATOM 729 C C . SER A 1 123 ? -15.192 7.248 92.646 1.00 33.62 123 SER A C 1
ATOM 730 O O . SER A 1 123 ? -15.747 6.161 92.499 1.00 34.96 123 SER A O 1
ATOM 733 N N . GLY A 1 124 ? -15.489 8.082 93.643 1.00 28.06 124 GLY A N 1
ATOM 734 C CA . GLY A 1 124 ? -16.584 7.804 94.543 1.00 27.52 124 GLY A CA 1
ATOM 735 C C . GLY A 1 124 ? -16.363 6.669 95.516 1.00 27.91 124 GLY A C 1
ATOM 736 O O . GLY A 1 124 ? -17.301 6.296 96.224 1.00 37.79 124 GLY A O 1
ATOM 737 N N . THR A 1 125 ? -15.171 6.095 95.563 1.00 29.16 125 THR A N 1
ATOM 738 C CA . THR A 1 125 ? -14.833 5.009 96.472 1.00 32.99 125 THR A CA 1
ATOM 739 C C . THR A 1 125 ? -13.917 5.581 97.540 1.00 36.89 125 THR A C 1
ATOM 740 O O . THR A 1 125 ? -12.922 6.233 97.210 1.00 39.45 125 THR A O 1
ATOM 744 N N . GLU A 1 126 ? -14.256 5.360 98.811 1.00 37.31 126 GLU A N 1
ATOM 745 C CA . GLU A 1 126 ? -13.502 5.979 99.899 1.00 37.92 126 GLU A CA 1
ATOM 746 C C . GLU A 1 126 ? -12.107 5.371 99.937 1.00 36.63 126 GLU A C 1
ATOM 747 O O . GLU A 1 126 ? -11.933 4.215 100.323 1.00 42.58 126 GLU A O 1
ATOM 753 N N . LEU A 1 127 ? -11.113 6.148 99.528 1.00 29.34 127 LEU A N 1
ATOM 754 C CA . LEU A 1 127 ? -9.739 5.677 99.449 1.00 30.90 127 LEU A CA 1
ATOM 755 C C . LEU A 1 127 ? -8.831 6.619 100.209 1.00 30.97 127 LEU A C 1
ATOM 756 O O . LEU A 1 127 ? -8.714 7.791 99.851 1.00 29.31 127 LEU A O 1
ATOM 761 N N . THR A 1 128 ? -8.176 6.094 101.242 1.00 32.18 128 THR A N 1
ATOM 762 C CA . THR A 1 128 ? -7.222 6.883 102.003 1.00 30.86 128 THR A CA 1
ATOM 763 C C . THR A 1 128 ? -5.849 6.907 101.364 1.00 27.49 128 THR A C 1
ATOM 764 O O . THR A 1 128 ? -5.115 7.885 101.526 1.00 29.59 128 THR A O 1
ATOM 768 N N . ILE A 1 129 ? -5.467 5.847 100.663 1.00 27.42 129 ILE A N 1
ATOM 769 C CA . ILE A 1 129 ? -4.151 5.775 100.041 1.00 31.63 129 ILE A CA 1
ATOM 770 C C . ILE A 1 129 ? -4.311 5.229 98.634 1.00 30.33 129 ILE A C 1
ATOM 771 O O . ILE A 1 129 ? -5.175 4.385 98.374 1.00 34.19 129 ILE A O 1
ATOM 776 N N . ILE A 1 130 ? -3.541 5.786 97.709 1.00 28.61 130 ILE A N 1
ATOM 777 C CA . ILE A 1 130 ? -3.405 5.203 96.380 1.00 33.96 130 ILE A CA 1
ATOM 778 C C . ILE A 1 130 ? -2.215 4.255 96.459 1.00 38.54 130 ILE A C 1
ATOM 779 O O . ILE A 1 130 ? -1.155 4.664 96.958 1.00 45.07 130 ILE A O 1
ATOM 784 N N . PRO A 1 131 ? -2.350 2.990 96.045 1.00 37.86 131 PRO A N 1
ATOM 785 C CA . PRO A 1 131 ? -1.262 2.021 96.225 1.00 41.71 131 PRO A CA 1
ATOM 786 C C . PRO A 1 131 ? -0.028 2.386 95.427 1.00 49.93 131 PRO A C 1
ATOM 787 O O . PRO A 1 131 ? -0.103 3.019 94.370 1.00 49.97 131 PRO A O 1
ATOM 791 N N . LYS A 1 132 ? 1.118 1.988 95.971 1.00 50.11 132 LYS A N 1
ATOM 792 C CA . LYS A 1 132 ? 2.390 2.270 95.335 1.00 44.99 132 LYS A CA 1
ATOM 793 C C . LYS A 1 132 ? 2.555 1.452 94.056 1.00 45.03 132 LYS A C 1
ATOM 794 O O . LYS A 1 132 ? 3.256 1.883 93.136 1.00 45.41 132 LYS A O 1
ATOM 800 N N . GLU A 1 133 ? 1.852 0.321 93.949 1.00 48.15 133 GLU A N 1
ATOM 801 C CA . GLU A 1 133 ? 1.875 -0.543 92.775 1.00 51.42 133 GLU A CA 1
ATOM 802 C C . GLU A 1 133 ? 0.898 -0.099 91.677 1.00 47.15 133 GLU A C 1
ATOM 803 O O . GLU A 1 133 ? 0.496 -0.928 90.855 1.00 49.08 133 GLU A O 1
ATOM 809 N N . ILE A 1 134 ? 0.469 1.165 91.661 1.00 48.01 134 ILE A N 1
ATOM 810 C CA . ILE A 1 134 ? -0.367 1.645 90.565 1.00 49.89 134 ILE A CA 1
ATOM 811 C C . ILE A 1 134 ? 0.459 1.832 89.293 1.00 52.78 134 ILE A C 1
ATOM 812 O O . ILE A 1 134 ? -0.101 1.860 88.190 1.00 50.59 134 ILE A O 1
ATOM 817 N N . GLY A 1 135 ? 1.786 1.939 89.419 1.00 52.15 135 GLY A N 1
ATOM 818 C CA . GLY A 1 135 ? 2.666 2.033 88.266 1.00 54.46 135 GLY A CA 1
ATOM 819 C C . GLY A 1 135 ? 2.860 0.729 87.516 1.00 55.58 135 GLY A C 1
ATOM 820 O O . GLY A 1 135 ? 3.409 0.754 86.408 1.00 54.20 135 GLY A O 1
ATOM 821 N N . ASN A 1 136 ? 2.441 -0.404 88.100 1.00 53.69 136 ASN A N 1
ATOM 822 C CA . ASN A 1 136 ? 2.459 -1.672 87.375 1.00 55.89 136 ASN A CA 1
ATOM 823 C C . ASN A 1 136 ? 1.477 -1.684 86.215 1.00 58.70 136 ASN A C 1
ATOM 824 O O . ASN A 1 136 ? 1.669 -2.455 85.267 1.00 64.99 136 ASN A O 1
ATOM 829 N N . MET A 1 137 ? 0.413 -0.877 86.284 1.00 52.99 137 MET A N 1
ATOM 830 C CA . MET A 1 137 ? -0.552 -0.816 85.190 1.00 58.06 137 MET A CA 1
ATOM 831 C C . MET A 1 137 ? 0.088 -0.273 83.914 1.00 56.59 137 MET A C 1
ATOM 832 O O . MET A 1 137 ? 0.035 -0.914 82.860 1.00 50.98 137 MET A O 1
ATOM 837 N N . ASN A 1 138 ? 0.574 0.972 83.970 1.00 58.28 138 ASN A N 1
ATOM 838 C CA . ASN A 1 138 ? 1.437 1.684 83.014 1.00 61.24 138 ASN A CA 1
ATOM 839 C C . ASN A 1 138 ? 0.923 1.739 81.568 1.00 54.40 138 ASN A C 1
ATOM 840 O O . ASN A 1 138 ? 1.629 2.219 80.675 1.00 50.68 138 ASN A O 1
ATOM 845 N N . GLY A 1 139 ? -0.293 1.261 81.326 1.00 40.70 139 GLY A N 1
ATOM 846 C CA . GLY A 1 139 ? -0.880 1.338 80.015 1.00 35.47 139 GLY A CA 1
ATOM 847 C C . GLY A 1 139 ? -2.108 2.207 80.063 1.00 39.27 139 GLY A C 1
ATOM 848 O O . GLY A 1 139 ? -2.869 2.262 79.093 1.00 41.31 139 GLY A O 1
ATOM 849 N N . LEU A 1 140 ? -2.314 2.875 81.201 1.00 45.18 140 LEU A N 1
ATOM 850 C CA . LEU A 1 140 ? -3.486 3.725 81.376 1.00 42.51 140 LEU A CA 1
ATOM 851 C C . LEU A 1 140 ? -3.432 4.921 80.444 1.00 40.78 140 LEU A C 1
ATOM 852 O O . LEU A 1 140 ? -2.357 5.432 80.130 1.00 38.54 140 LEU A O 1
ATOM 857 N N . LEU A 1 141 ? -4.600 5.305 79.937 1.00 42.54 141 LEU A N 1
ATOM 858 C CA . LEU A 1 141 ? -4.771 6.537 79.182 1.00 38.86 141 LEU A CA 1
ATOM 859 C C . LEU A 1 141 ? -5.501 7.592 80.006 1.00 35.70 141 LEU A C 1
ATOM 860 O O . LEU A 1 141 ? -5.018 8.715 80.151 1.00 33.98 141 LEU A O 1
ATOM 865 N N . ARG A 1 142 ? -6.650 7.234 80.574 1.00 35.88 142 ARG A N 1
ATOM 866 C CA . ARG A 1 142 ? -7.457 8.132 81.387 1.00 31.28 142 ARG A CA 1
ATOM 867 C C . ARG A 1 142 ? -7.605 7.526 82.774 1.00 32.39 142 ARG A C 1
ATOM 868 O O . ARG A 1 142 ? -8.124 6.415 82.918 1.00 31.29 142 ARG A O 1
ATOM 876 N N . LEU A 1 143 ? -7.169 8.263 83.791 1.00 34.35 143 LEU A N 1
ATOM 877 C CA . LEU A 1 143 ? -7.263 7.831 85.179 1.00 30.85 143 LEU A CA 1
ATOM 878 C C . LEU A 1 143 ? -8.098 8.839 85.954 1.00 29.00 143 LEU A C 1
ATOM 879 O O . LEU A 1 143 ? -7.755 10.025 86.013 1.00 25.24 143 LEU A O 1
ATOM 884 N N . TYR A 1 144 ? -9.174 8.359 86.561 1.00 27.65 144 TYR A N 1
ATOM 885 C CA . TYR A 1 144 ? -10.126 9.181 87.292 1.00 25.99 144 TYR A CA 1
ATOM 886 C C . TYR A 1 144 ? -10.009 8.763 88.754 1.00 28.20 144 TYR A C 1
ATOM 887 O O . TYR A 1 144 ? -10.653 7.809 89.193 1.00 28.45 144 TYR A O 1
ATOM 896 N N . LEU A 1 145 ? -9.173 9.477 89.503 1.00 29.68 145 LEU A N 1
ATOM 897 C CA . LEU A 1 145 ? -9.010 9.255 90.933 1.00 26.51 145 LEU A CA 1
ATOM 898 C C . LEU A 1 145 ? -9.827 10.238 91.759 1.00 24.96 145 LEU A C 1
ATOM 899 O O . LEU A 1 145 ? -9.631 10.324 92.975 1.00 23.92 145 LEU A O 1
ATOM 904 N N . ASP A 1 146 ? -10.728 10.985 91.125 1.00 26.13 146 ASP A N 1
ATOM 905 C CA . ASP A 1 146 ? -11.390 12.098 91.790 1.00 26.84 146 ASP A CA 1
ATOM 906 C C . ASP A 1 146 ? -12.437 11.627 92.802 1.00 25.18 146 ASP A C 1
ATOM 907 O O . ASP A 1 146 ? -12.813 10.458 92.851 1.00 28.73 146 ASP A O 1
ATOM 912 N N . GLU A 1 147 ? -12.829 12.565 93.674 1.00 25.05 147 GLU A N 1
ATOM 913 C CA . GLU A 1 147 ? -13.780 12.371 94.775 1.00 22.91 147 GLU A CA 1
ATOM 914 C C . GLU A 1 147 ? -13.338 11.265 95.729 1.00 28.33 147 GLU A C 1
ATOM 915 O O . GLU A 1 147 ? -14.150 10.458 96.185 1.00 32.49 147 GLU A O 1
ATOM 921 N N . ASN A 1 148 ? -12.046 11.237 96.055 1.00 30.48 148 ASN A N 1
ATOM 922 C CA . ASN A 1 148 ? -11.509 10.233 96.963 1.00 29.29 148 ASN A CA 1
ATOM 923 C C . ASN A 1 148 ? -10.733 10.917 98.074 1.00 27.08 148 ASN A C 1
ATOM 924 O O . ASN A 1 148 ? -10.062 11.922 97.826 1.00 23.49 148 ASN A O 1
ATOM 929 N N . PRO A 1 149 ? -10.806 10.418 99.309 1.00 29.33 149 PRO A N 1
ATOM 930 C CA . PRO A 1 149 ? -10.135 11.112 100.415 1.00 27.87 149 PRO A CA 1
ATOM 931 C C . PRO A 1 149 ? -8.674 10.733 100.591 1.00 28.13 149 PRO A C 1
ATOM 932 O O . PRO A 1 149 ? -8.258 10.506 101.730 1.00 30.21 149 PRO A O 1
ATOM 936 N N . PHE A 1 150 ? -7.880 10.629 99.526 1.00 31.18 150 PHE A N 1
ATOM 937 C CA . PHE A 1 150 ? -6.494 10.221 99.718 1.00 28.97 150 PHE A CA 1
ATOM 938 C C . PHE A 1 150 ? -5.604 11.424 99.981 1.00 31.13 150 PHE A C 1
ATOM 939 O O . PHE A 1 150 ? -5.769 12.489 99.377 1.00 30.77 150 PHE A O 1
ATOM 947 N N . SER A 1 151 ? -4.650 11.236 100.895 1.00 34.86 151 SER A N 1
ATOM 948 C CA . SER A 1 151 ? -3.785 12.333 101.305 1.00 34.34 151 SER A CA 1
ATOM 949 C C . SER A 1 151 ? -2.683 12.580 100.282 1.00 32.64 151 SER A C 1
ATOM 950 O O . SER A 1 151 ? -2.479 13.716 99.842 1.00 31.22 151 SER A O 1
ATOM 953 N N . GLU A 1 152 ? -1.984 11.530 99.861 1.00 34.68 152 GLU A N 1
ATOM 954 C CA . GLU A 1 152 ? -0.836 11.700 98.986 1.00 32.69 152 GLU A CA 1
ATOM 955 C C . GLU A 1 152 ? -0.926 10.725 97.820 1.00 30.19 152 GLU A C 1
ATOM 956 O O . GLU A 1 152 ? -1.487 9.631 97.938 1.00 30.95 152 GLU A O 1
ATOM 962 N N . LEU A 1 153 ? -0.305 11.107 96.714 1.00 29.01 153 LEU A N 1
ATOM 963 C CA . LEU A 1 153 ? -0.162 10.212 95.580 1.00 32.50 153 LEU A CA 1
ATOM 964 C C . LEU A 1 153 ? 1.207 9.548 95.630 1.00 37.55 153 LEU A C 1
ATOM 965 O O . LEU A 1 153 ? 2.198 10.208 95.973 1.00 35.76 153 LEU A O 1
ATOM 970 N N . PRO A 1 154 ? 1.291 8.257 95.299 1.00 36.88 154 PRO A N 1
ATOM 971 C CA . PRO A 1 154 ? 2.576 7.555 95.381 1.00 44.38 154 PRO A CA 1
ATOM 972 C C . PRO A 1 154 ? 3.547 8.072 94.337 1.00 44.90 154 PRO A C 1
ATOM 973 O O . PRO A 1 154 ? 3.149 8.629 93.314 1.00 44.87 154 PRO A O 1
ATOM 977 N N . LYS A 1 155 ? 4.839 7.889 94.613 1.00 46.09 155 LYS A N 1
ATOM 978 C CA . LYS A 1 155 ? 5.865 8.359 93.687 1.00 47.31 155 LYS A CA 1
ATOM 979 C C . LYS A 1 155 ? 5.898 7.580 92.372 1.00 49.31 155 LYS A C 1
ATOM 980 O O . LYS A 1 155 ? 6.498 8.062 91.405 1.00 48.79 155 LYS A O 1
ATOM 986 N N . GLU A 1 156 ? 5.259 6.408 92.300 1.00 48.21 156 GLU A N 1
ATOM 987 C CA . GLU A 1 156 ? 5.137 5.652 91.057 1.00 48.06 156 GLU A CA 1
ATOM 988 C C . GLU A 1 156 ? 4.102 6.228 90.100 1.00 48.77 156 GLU A C 1
ATOM 989 O O . GLU A 1 156 ? 3.917 5.664 89.014 1.00 51.80 156 GLU A O 1
ATOM 995 N N . ILE A 1 157 ? 3.442 7.334 90.462 1.00 44.16 157 ILE A N 1
ATOM 996 C CA . ILE A 1 157 ? 2.454 7.975 89.602 1.00 42.98 157 ILE A CA 1
ATOM 997 C C . ILE A 1 157 ? 3.106 8.493 88.322 1.00 43.87 157 ILE A C 1
ATOM 998 O O . ILE A 1 157 ? 2.433 8.629 87.296 1.00 43.99 157 ILE A O 1
ATOM 1003 N N . GLY A 1 158 ? 4.423 8.748 88.351 1.00 46.72 158 GLY A N 1
ATOM 1004 C CA . GLY A 1 158 ? 5.183 9.103 87.162 1.00 52.05 158 GLY A CA 1
ATOM 1005 C C . GLY A 1 158 ? 5.529 7.943 86.247 1.00 56.90 158 GLY A C 1
ATOM 1006 O O . GLY A 1 158 ? 5.907 8.178 85.092 1.00 50.11 158 GLY A O 1
ATOM 1007 N N . ASN A 1 159 ? 5.427 6.697 86.740 1.00 58.45 159 ASN A N 1
ATOM 1008 C CA . ASN A 1 159 ? 5.671 5.525 85.894 1.00 57.15 159 ASN A CA 1
ATOM 1009 C C . ASN A 1 159 ? 4.625 5.373 84.796 1.00 58.89 159 ASN A C 1
ATOM 1010 O O . ASN A 1 159 ? 4.919 4.793 83.743 1.00 59.81 159 ASN A O 1
ATOM 1015 N N . LEU A 1 160 ? 3.418 5.906 85.011 1.00 60.44 160 LEU A N 1
ATOM 1016 C CA . LEU A 1 160 ? 2.318 5.863 84.044 1.00 51.42 160 LEU A CA 1
ATOM 1017 C C . LEU A 1 160 ? 2.607 6.879 82.939 1.00 49.60 160 LEU A C 1
ATOM 1018 O O . LEU A 1 160 ? 2.039 7.973 82.882 1.00 45.35 160 LEU A O 1
ATOM 1023 N N . LYS A 1 161 ? 3.510 6.504 82.033 1.00 49.05 161 LYS A N 1
ATOM 1024 C CA . LYS A 1 161 ? 3.947 7.437 81.004 1.00 42.73 161 LYS A CA 1
ATOM 1025 C C . LYS A 1 161 ? 3.024 7.469 79.799 1.00 38.25 161 LYS A C 1
ATOM 1026 O O . LYS A 1 161 ? 3.272 8.246 78.870 1.00 42.55 161 LYS A O 1
ATOM 1032 N N . ASN A 1 162 ? 1.981 6.651 79.782 1.00 33.72 162 ASN A N 1
ATOM 1033 C CA . ASN A 1 162 ? 1.019 6.681 78.697 1.00 33.24 162 ASN A CA 1
ATOM 1034 C C . ASN A 1 162 ? -0.265 7.402 79.073 1.00 36.40 162 ASN A C 1
ATOM 1035 O O . ASN A 1 162 ? -1.180 7.442 78.251 1.00 37.10 162 ASN A O 1
ATOM 1040 N N . VAL A 1 163 ? -0.353 7.986 80.276 1.00 39.13 163 VAL A N 1
ATOM 1041 C CA . VAL A 1 163 ? -1.611 8.574 80.740 1.00 31.23 163 VAL A CA 1
ATOM 1042 C C . VAL A 1 163 ? -1.855 9.887 80.011 1.00 30.20 163 VAL A C 1
ATOM 1043 O O . VAL A 1 163 ? -0.918 10.608 79.660 1.00 33.05 163 VAL A O 1
ATOM 1047 N N . LEU A 1 164 ? -3.115 10.154 79.687 1.00 31.20 164 LEU A N 1
ATOM 1048 C CA . LEU A 1 164 ? -3.505 11.373 78.990 1.00 32.75 164 LEU A CA 1
ATOM 1049 C C . LEU A 1 164 ? -4.256 12.344 79.884 1.00 29.80 164 LEU A C 1
ATOM 1050 O O . LEU A 1 164 ? -3.923 13.531 79.931 1.00 29.80 164 LEU A O 1
ATOM 1055 N N . ARG A 1 165 ? -5.285 11.865 80.580 1.00 29.06 165 ARG A N 1
ATOM 1056 C CA . ARG A 1 165 ? -6.107 12.698 81.443 1.00 27.65 165 ARG A CA 1
ATOM 1057 C C . ARG A 1 165 ? -6.126 12.084 82.834 1.00 25.62 165 ARG A C 1
ATOM 1058 O O . ARG A 1 165 ? -6.617 10.966 83.021 1.00 24.85 165 ARG A O 1
ATOM 1066 N N . LEU A 1 166 ? -5.622 12.827 83.809 1.00 25.16 166 LEU A N 1
ATOM 1067 C CA . LEU A 1 166 ? -5.674 12.435 85.208 1.00 22.83 166 LEU A CA 1
ATOM 1068 C C . LEU A 1 166 ? -6.601 13.391 85.938 1.00 21.91 166 LEU A C 1
ATOM 1069 O O . LEU A 1 166 ? -6.405 14.610 85.890 1.00 21.60 166 LEU A O 1
ATOM 1074 N N . TYR A 1 167 ? -7.598 12.840 86.618 1.00 24.79 167 TYR A N 1
ATOM 1075 C CA . TYR A 1 167 ? -8.586 13.639 87.331 1.00 26.69 167 TYR A CA 1
ATOM 1076 C C . TYR A 1 167 ? -8.398 13.421 88.825 1.00 24.46 167 TYR A C 1
ATOM 1077 O O . TYR A 1 167 ? -8.597 12.309 89.326 1.00 23.83 167 TYR A O 1
ATOM 1086 N N . LEU A 1 168 ? -8.066 14.491 89.538 1.00 21.75 168 LEU A N 1
ATOM 1087 C CA . LEU A 1 168 ? -7.816 14.414 90.968 1.00 20.93 168 LEU A CA 1
ATOM 1088 C C . LEU A 1 168 ? -8.753 15.330 91.737 1.00 20.56 168 LEU A C 1
ATOM 1089 O O . LEU A 1 168 ? -8.441 15.740 92.850 1.00 21.68 168 LEU A O 1
ATOM 1094 N N . SER A 1 169 ? -9.923 15.606 91.158 1.00 25.00 169 SER A N 1
ATOM 1095 C CA . SER A 1 169 ? -10.853 16.599 91.682 1.00 24.07 169 SER A CA 1
ATOM 1096 C C . SER A 1 169 ? -11.387 16.221 93.056 1.00 27.12 169 SER A C 1
ATOM 1097 O O . SER A 1 169 ? -11.714 15.064 93.314 1.00 34.96 169 SER A O 1
ATOM 1100 N N . ASN A 1 170 ? -11.440 17.224 93.936 1.00 25.69 170 ASN A N 1
ATOM 1101 C CA . ASN A 1 170 ? -12.032 17.149 95.275 1.00 25.22 170 ASN A CA 1
ATOM 1102 C C . ASN A 1 170 ? -11.397 16.056 96.131 1.00 25.87 170 ASN A C 1
ATOM 1103 O O . ASN A 1 170 ? -12.077 15.353 96.881 1.00 28.89 170 ASN A O 1
ATOM 1108 N N . THR A 1 171 ? -10.080 15.925 96.033 1.00 26.81 171 THR A N 1
ATOM 1109 C CA . THR A 1 171 ? -9.339 14.968 96.838 1.00 30.29 171 THR A CA 1
ATOM 1110 C C . THR A 1 171 ? -8.538 15.716 97.895 1.00 28.32 171 THR A C 1
ATOM 1111 O O . THR A 1 171 ? -8.367 16.933 97.822 1.00 32.06 171 THR A O 1
ATOM 1115 N N . PHE A 1 172 ? -8.049 14.983 98.890 1.00 27.64 172 PHE A N 1
ATOM 1116 C CA . PHE A 1 172 ? -7.304 15.602 99.992 1.00 32.50 172 PHE A CA 1
ATOM 1117 C C . PHE A 1 172 ? -5.805 15.657 99.691 1.00 32.28 172 PHE A C 1
ATOM 1118 O O . PHE A 1 172 ? -4.976 15.205 100.469 1.00 38.10 172 PHE A O 1
ATOM 1126 N N . LEU A 1 173 ? -5.453 16.260 98.565 1.00 27.74 173 LEU A N 1
ATOM 1127 C CA . LEU A 1 173 ? -4.060 16.334 98.140 1.00 30.09 173 LEU A CA 1
ATOM 1128 C C . LEU A 1 173 ? -3.418 17.579 98.749 1.00 32.82 173 LEU A C 1
ATOM 1129 O O . LEU A 1 173 ? -3.832 18.702 98.453 1.00 34.39 173 LEU A O 1
ATOM 1134 N N . LYS A 1 174 ? -2.423 17.387 99.618 1.00 36.43 174 LYS A N 1
ATOM 1135 C CA . LYS A 1 174 ? -1.677 18.540 100.114 1.00 35.75 174 LYS A CA 1
ATOM 1136 C C . LYS A 1 174 ? -0.695 19.062 99.067 1.00 31.85 174 LYS A C 1
ATOM 1137 O O . LYS A 1 174 ? -0.472 20.277 98.994 1.00 30.94 174 LYS A O 1
ATOM 1143 N N . THR A 1 175 ? -0.114 18.176 98.251 1.00 32.15 175 THR A N 1
ATOM 1144 C CA . THR A 1 175 ? 0.816 18.573 97.203 1.00 36.14 175 THR A CA 1
ATOM 1145 C C . THR A 1 175 ? 0.902 17.463 96.163 1.00 33.99 175 THR A C 1
ATOM 1146 O O . THR A 1 175 ? 0.663 16.286 96.459 1.00 33.30 175 THR A O 1
ATOM 1150 N N . LEU A 1 176 ? 1.221 17.864 94.929 1.00 30.36 176 LEU A N 1
ATOM 1151 C CA . LEU A 1 176 ? 1.525 16.882 93.898 1.00 30.98 176 LEU A CA 1
ATOM 1152 C C . LEU A 1 176 ? 2.926 16.330 94.134 1.00 31.67 176 LEU A C 1
ATOM 1153 O O . LEU A 1 176 ? 3.802 17.063 94.594 1.00 37.03 176 LEU A O 1
ATOM 1158 N N . PRO A 1 177 ? 3.154 15.044 93.874 1.00 30.60 177 PRO A N 1
ATOM 1159 C CA . PRO A 1 177 ? 4.493 14.482 94.076 1.00 31.50 177 PRO A CA 1
ATOM 1160 C C . PRO A 1 177 ? 5.493 15.063 93.091 1.00 34.11 177 PRO A C 1
ATOM 1161 O O . PRO A 1 177 ? 5.134 15.667 92.080 1.00 31.58 177 PRO A O 1
ATOM 1165 N N . LYS A 1 178 ? 6.775 14.881 93.423 1.00 37.07 178 LYS A N 1
ATOM 1166 C CA . LYS A 1 178 ? 7.870 15.331 92.569 1.00 36.93 178 LYS A CA 1
ATOM 1167 C C . LYS A 1 178 ? 7.848 14.636 91.212 1.00 37.19 178 LYS A C 1
ATOM 1168 O O . LYS A 1 178 ? 8.303 15.209 90.215 1.00 39.24 178 LYS A O 1
ATOM 1174 N N . GLU A 1 179 ? 7.274 13.442 91.147 1.00 33.02 179 GLU A N 1
ATOM 1175 C CA . GLU A 1 179 ? 7.252 12.625 89.951 1.00 34.68 179 GLU A CA 1
ATOM 1176 C C . GLU A 1 179 ? 6.068 12.926 89.043 1.00 36.37 179 GLU A C 1
ATOM 1177 O O . GLU A 1 179 ? 5.922 12.256 88.013 1.00 42.06 179 GLU A O 1
ATOM 1183 N N . ILE A 1 180 ? 5.235 13.921 89.384 1.00 33.89 180 ILE A N 1
ATOM 1184 C CA . ILE A 1 180 ? 4.070 14.253 88.560 1.00 33.52 180 ILE A CA 1
ATOM 1185 C C . ILE A 1 180 ? 4.504 14.757 87.181 1.00 34.61 180 ILE A C 1
ATOM 1186 O O . ILE A 1 180 ? 3.790 14.566 86.189 1.00 34.09 180 ILE A O 1
ATOM 1191 N N . GLY A 1 181 ? 5.700 15.344 87.080 1.00 30.84 181 GLY A N 1
ATOM 1192 C CA . GLY A 1 181 ? 6.243 15.771 85.812 1.00 35.11 181 GLY A CA 1
ATOM 1193 C C . GLY A 1 181 ? 6.846 14.671 84.974 1.00 42.47 181 GLY A C 1
ATOM 1194 O O . GLY A 1 181 ? 7.290 14.931 83.850 1.00 40.49 181 GLY A O 1
ATOM 1195 N N . GLU A 1 182 ? 6.886 13.442 85.492 1.00 41.92 182 GLU A N 1
ATOM 1196 C CA . GLU A 1 182 ? 7.440 12.310 84.762 1.00 44.43 182 GLU A CA 1
ATOM 1197 C C . GLU A 1 182 ? 6.427 11.649 83.834 1.00 42.16 182 GLU A C 1
ATOM 1198 O O . GLU A 1 182 ? 6.786 10.708 83.118 1.00 39.92 182 GLU A O 1
ATOM 1204 N N . MET A 1 183 ? 5.180 12.125 83.831 1.00 38.78 183 MET A N 1
ATOM 1205 C CA . MET A 1 183 ? 4.120 11.480 83.064 1.00 37.91 183 MET A CA 1
ATOM 1206 C C . MET A 1 183 ? 4.279 11.620 81.561 1.00 41.24 183 MET A C 1
ATOM 1207 O O . MET A 1 183 ? 3.698 10.810 80.826 1.00 44.95 183 MET A O 1
ATOM 1212 N N . GLN A 1 184 ? 4.866 12.728 81.082 1.00 42.16 184 GLN A N 1
ATOM 1213 C CA . GLN A 1 184 ? 5.344 12.948 79.704 1.00 39.71 184 GLN A CA 1
ATOM 1214 C C . GLN A 1 184 ? 4.235 13.019 78.642 1.00 40.58 184 GLN A C 1
ATOM 1215 O O . GLN A 1 184 ? 4.382 13.672 77.598 1.00 40.24 184 GLN A O 1
ATOM 1221 N N . SER A 1 185 ? 3.053 12.539 78.982 1.00 38.89 185 SER A N 1
ATOM 1222 C CA . SER A 1 185 ? 1.977 12.398 78.030 1.00 37.79 185 SER A CA 1
ATOM 1223 C C . SER A 1 185 ? 0.694 12.933 78.615 1.00 42.94 185 SER A C 1
ATOM 1224 O O . SER A 1 185 ? -0.354 12.818 77.966 1.00 44.13 185 SER A O 1
ATOM 1227 N N . LEU A 1 186 ? 0.745 13.453 79.847 1.00 38.84 186 LEU A N 1
ATOM 1228 C CA . LEU A 1 186 ? -0.409 14.075 80.471 1.00 29.76 186 LEU A CA 1
ATOM 1229 C C . LEU A 1 186 ? -0.841 15.247 79.618 1.00 29.43 186 LEU A C 1
ATOM 1230 O O . LEU A 1 186 ? -0.062 16.167 79.376 1.00 27.17 186 LEU A O 1
ATOM 1235 N N . GLU A 1 187 ? -2.073 15.184 79.142 1.00 30.32 187 GLU A N 1
ATOM 1236 C CA . GLU A 1 187 ? -2.644 16.205 78.288 1.00 30.35 187 GLU A CA 1
ATOM 1237 C C . GLU A 1 187 ? -3.690 17.040 79.001 1.00 29.72 187 GLU A C 1
ATOM 1238 O O . GLU A 1 187 ? -3.911 18.187 78.622 1.00 28.51 187 GLU A O 1
ATOM 1244 N N . GLU A 1 188 ? -4.351 16.471 80.007 1.00 26.69 188 GLU A N 1
ATOM 1245 C CA . GLU A 1 188 ? -5.340 17.175 80.807 1.00 22.91 188 GLU A CA 1
ATOM 1246 C C . GLU A 1 188 ? -5.108 16.785 82.259 1.00 21.39 188 GLU A C 1
ATOM 1247 O O . GLU A 1 188 ? -5.033 15.594 82.572 1.00 21.28 188 GLU A O 1
ATOM 1253 N N . LEU A 1 189 ? -4.937 17.771 83.135 1.00 22.78 189 LEU A N 1
ATOM 1254 C CA . LEU A 1 189 ? -4.819 17.524 84.571 1.00 21.71 189 LEU A CA 1
ATOM 1255 C C . LEU A 1 189 ? -5.836 18.364 85.335 1.00 20.53 189 LEU A C 1
ATOM 1256 O O . LEU A 1 189 ? -5.883 19.587 85.167 1.00 20.18 189 LEU A O 1
ATOM 1261 N N . ASN A 1 190 ? -6.639 17.716 86.180 1.00 22.48 190 ASN A N 1
ATOM 1262 C CA . ASN A 1 190 ? -7.651 18.396 86.987 1.00 26.22 190 ASN A CA 1
ATOM 1263 C C . ASN A 1 190 ? -7.399 18.136 88.461 1.00 20.69 190 ASN A C 1
ATOM 1264 O O . ASN A 1 190 ? -7.255 16.985 88.881 1.00 19.75 190 ASN A O 1
ATOM 1269 N N . ALA A 1 191 ? -7.357 19.209 89.240 1.00 21.36 191 ALA A N 1
ATOM 1270 C CA . ALA A 1 191 ? -7.132 19.097 90.672 1.00 24.89 191 ALA A CA 1
ATOM 1271 C C . ALA A 1 191 ? -8.080 20.000 91.453 1.00 23.47 191 ALA A C 1
ATOM 1272 O O . ALA A 1 191 ? -7.694 20.548 92.487 1.00 21.52 191 ALA A O 1
ATOM 1274 N N . THR A 1 192 ? -9.309 20.175 90.967 1.00 21.77 192 THR A N 1
ATOM 1275 C CA . THR A 1 192 ? -10.236 21.109 91.588 1.00 21.53 192 THR A CA 1
ATOM 1276 C C . THR A 1 192 ? -10.667 20.648 92.969 1.00 28.52 192 THR A C 1
ATOM 1277 O O . THR A 1 192 ? -10.952 19.471 93.186 1.00 31.40 192 THR A O 1
ATOM 1281 N N . GLY A 1 193 ? -10.705 21.588 93.910 1.00 26.13 193 GLY A N 1
ATOM 1282 C CA . GLY A 1 193 ? -11.103 21.275 95.262 1.00 25.77 193 GLY A CA 1
ATOM 1283 C C . GLY A 1 193 ? -10.010 20.682 96.119 1.00 26.71 193 GLY A C 1
ATOM 1284 O O . GLY A 1 193 ? -10.248 20.421 97.306 1.00 28.08 193 GLY A O 1
ATOM 1285 N N . THR A 1 194 ? -8.831 20.442 95.554 1.00 26.37 194 THR A N 1
ATOM 1286 C CA . THR A 1 194 ? -7.718 19.905 96.314 1.00 28.01 194 THR A CA 1
ATOM 1287 C C . THR A 1 194 ? -7.074 20.997 97.154 1.00 29.63 194 THR A C 1
ATOM 1288 O O . THR A 1 194 ? -7.080 22.177 96.793 1.00 29.25 194 THR A O 1
ATOM 1292 N N . SER A 1 195 ? -6.471 20.580 98.261 1.00 31.74 195 SER A N 1
ATOM 1293 C CA . SER A 1 195 ? -5.815 21.499 99.188 1.00 33.47 195 SER A CA 1
ATOM 1294 C C . SER A 1 195 ? -4.351 21.719 98.794 1.00 32.56 195 SER A C 1
ATOM 1295 O O . SER A 1 195 ? -3.424 21.530 99.580 1.00 33.08 195 SER A O 1
ATOM 1298 N N . LEU A 1 196 ? -4.150 22.143 97.548 1.00 28.41 196 LEU A N 1
ATOM 1299 C CA . LEU A 1 196 ? -2.803 22.282 97.006 1.00 28.34 196 LEU A CA 1
ATOM 1300 C C . LEU A 1 196 ? -2.218 23.601 97.489 1.00 27.87 196 LEU A C 1
ATOM 1301 O O . LEU A 1 196 ? -2.582 24.667 96.987 1.00 25.32 196 LEU A O 1
ATOM 1306 N N . SER A 1 197 ? -1.297 23.533 98.453 1.00 29.82 197 SER A N 1
ATOM 1307 C CA . SER A 1 197 ? -0.634 24.749 98.912 1.00 28.29 197 SER A CA 1
ATOM 1308 C C . SER A 1 197 ? 0.355 25.258 97.875 1.00 21.71 197 SER A C 1
ATOM 1309 O O . SER A 1 197 ? 0.456 26.467 97.646 1.00 15.93 197 SER A O 1
ATOM 1312 N N . LYS A 1 198 ? 1.092 24.350 97.242 1.00 24.13 198 LYS A N 1
ATOM 1313 C CA . LYS A 1 198 ? 2.119 24.690 96.271 1.00 27.56 198 LYS A CA 1
ATOM 1314 C C . LYS A 1 198 ? 2.042 23.722 95.098 1.00 28.27 198 LYS A C 1
ATOM 1315 O O . LYS A 1 198 ? 1.483 22.626 95.201 1.00 25.95 198 LYS A O 1
ATOM 1321 N N . LEU A 1 199 ? 2.619 24.144 93.975 1.00 25.71 199 LEU A N 1
ATOM 1322 C CA . LEU A 1 199 ? 2.864 23.309 92.810 1.00 23.78 199 LEU A CA 1
ATOM 1323 C C . LEU A 1 199 ? 4.340 22.935 92.749 1.00 30.24 199 LEU A C 1
ATOM 1324 O O . LEU A 1 199 ? 5.204 23.780 93.023 1.00 30.33 199 LEU A O 1
ATOM 1329 N N . PRO A 1 200 ? 4.649 21.677 92.425 1.00 32.90 200 PRO A N 1
ATOM 1330 C CA . PRO A 1 200 ? 6.053 21.246 92.365 1.00 36.36 200 PRO A CA 1
ATOM 1331 C C . PRO A 1 200 ? 6.836 21.955 91.271 1.00 42.41 200 PRO A C 1
ATOM 1332 O O . PRO A 1 200 ? 6.283 22.399 90.263 1.00 39.31 200 PRO A O 1
ATOM 1336 N N . LYS A 1 201 ? 8.143 22.090 91.501 1.00 46.54 201 LYS A N 1
ATOM 1337 C CA . LYS A 1 201 ? 9.028 22.701 90.518 1.00 46.40 201 LYS A CA 1
ATOM 1338 C C . LYS A 1 201 ? 9.214 21.830 89.282 1.00 44.31 201 LYS A C 1
ATOM 1339 O O . LYS A 1 201 ? 9.714 22.317 88.262 1.00 48.36 201 LYS A O 1
ATOM 1345 N N . GLU A 1 202 ? 8.831 20.565 89.351 1.00 39.20 202 GLU A N 1
ATOM 1346 C CA . GLU A 1 202 ? 8.941 19.635 88.244 1.00 41.97 202 GLU A CA 1
ATOM 1347 C C . GLU A 1 202 ? 7.727 19.673 87.327 1.00 40.34 202 GLU A C 1
ATOM 1348 O O . GLU A 1 202 ? 7.751 19.035 86.264 1.00 44.12 202 GLU A O 1
ATOM 1354 N N . ILE A 1 203 ? 6.690 20.439 87.697 1.00 36.63 203 ILE A N 1
ATOM 1355 C CA . ILE A 1 203 ? 5.452 20.533 86.925 1.00 33.12 203 ILE A CA 1
ATOM 1356 C C . ILE A 1 203 ? 5.711 21.104 85.538 1.00 31.38 203 ILE A C 1
ATOM 1357 O O . ILE A 1 203 ? 4.921 20.874 84.623 1.00 35.41 203 ILE A O 1
ATOM 1362 N N . GLY A 1 204 ? 6.819 21.824 85.353 1.00 33.17 204 GLY A N 1
ATOM 1363 C CA . GLY A 1 204 ? 7.168 22.361 84.061 1.00 34.52 204 GLY A CA 1
ATOM 1364 C C . GLY A 1 204 ? 7.705 21.358 83.072 1.00 32.14 204 GLY A C 1
ATOM 1365 O O . GLY A 1 204 ? 7.901 21.726 81.915 1.00 31.12 204 GLY A O 1
ATOM 1366 N N . ASN A 1 205 ? 7.956 20.112 83.483 1.00 31.40 205 ASN A N 1
ATOM 1367 C CA . ASN A 1 205 ? 8.430 19.115 82.527 1.00 34.80 205 ASN A CA 1
ATOM 1368 C C . ASN A 1 205 ? 7.301 18.438 81.762 1.00 36.53 205 ASN A C 1
ATOM 1369 O O . ASN A 1 205 ? 7.581 17.629 80.868 1.00 35.75 205 ASN A O 1
ATOM 1374 N N . LEU A 1 206 ? 6.044 18.758 82.075 1.00 36.83 206 LEU A N 1
ATOM 1375 C CA . LEU A 1 206 ? 4.893 18.194 81.370 1.00 35.00 206 LEU A CA 1
ATOM 1376 C C . LEU A 1 206 ? 4.738 18.948 80.061 1.00 36.76 206 LEU A C 1
ATOM 1377 O O . LEU A 1 206 ? 3.977 19.916 79.956 1.00 30.87 206 LEU A O 1
ATOM 1382 N N . LYS A 1 207 ? 5.474 18.474 79.048 1.00 39.17 207 LYS A N 1
ATOM 1383 C CA . LYS A 1 207 ? 5.552 19.136 77.750 1.00 34.80 207 LYS A CA 1
ATOM 1384 C C . LYS A 1 207 ? 4.266 19.013 76.947 1.00 34.07 207 LYS A C 1
ATOM 1385 O O . LYS A 1 207 ? 4.027 19.836 76.059 1.00 34.20 207 LYS A O 1
ATOM 1391 N N . ASN A 1 208 ? 3.463 17.986 77.209 1.00 32.99 208 ASN A N 1
ATOM 1392 C CA . ASN A 1 208 ? 2.241 17.723 76.464 1.00 31.95 208 ASN A CA 1
ATOM 1393 C C . ASN A 1 208 ? 0.984 18.214 77.171 1.00 32.85 208 ASN A C 1
ATOM 1394 O O . ASN A 1 208 ? -0.121 17.929 76.696 1.00 34.77 208 ASN A O 1
ATOM 1399 N N . LEU A 1 209 ? 1.123 18.929 78.294 1.00 31.41 209 LEU A N 1
ATOM 1400 C CA . LEU A 1 209 ? -0.032 19.356 79.085 1.00 27.90 209 LEU A CA 1
ATOM 1401 C C . LEU A 1 209 ? -0.803 20.421 78.333 1.00 25.35 209 LEU A C 1
ATOM 1402 O O . LEU A 1 209 ? -0.228 21.442 77.969 1.00 24.97 209 LEU A O 1
ATOM 1407 N N . SER A 1 210 ? -2.092 20.184 78.096 1.00 25.70 210 SER A N 1
ATOM 1408 C CA . SER A 1 210 ? -2.952 21.089 77.333 1.00 26.93 210 SER A CA 1
ATOM 1409 C C . SER A 1 210 ? -4.009 21.772 78.187 1.00 31.11 210 SER A C 1
ATOM 1410 O O . SER A 1 210 ? -4.339 22.941 77.953 1.00 28.28 210 SER A O 1
ATOM 1413 N N . ASN A 1 211 ? -4.564 21.043 79.150 1.00 31.54 211 ASN A N 1
ATOM 1414 C CA . ASN A 1 211 ? -5.612 21.509 80.046 1.00 22.84 211 ASN A CA 1
ATOM 1415 C C . ASN A 1 211 ? -5.098 21.349 81.466 1.00 22.41 211 ASN A C 1
ATOM 1416 O O . ASN A 1 211 ? -4.770 20.232 81.886 1.00 22.88 211 ASN A O 1
ATOM 1421 N N . LEU A 1 212 ? -4.994 22.457 82.191 1.00 23.38 212 LEU A N 1
ATOM 1422 C CA . LEU A 1 212 ? -4.668 22.436 83.612 1.00 20.96 212 LEU A CA 1
ATOM 1423 C C . LEU A 1 212 ? -5.802 23.105 84.362 1.00 19.29 212 LEU A C 1
ATOM 1424 O O . LEU A 1 212 ? -6.149 24.255 84.069 1.00 19.39 212 LEU A O 1
ATOM 1429 N N . ASN A 1 213 ? -6.363 22.401 85.332 1.00 21.60 213 ASN A N 1
ATOM 1430 C CA . ASN A 1 213 ? -7.485 22.912 86.113 1.00 23.85 213 ASN A CA 1
ATOM 1431 C C . ASN A 1 213 ? -7.070 22.863 87.577 1.00 20.68 213 ASN A C 1
ATOM 1432 O O . ASN A 1 213 ? -7.073 21.799 88.206 1.00 21.49 213 ASN A O 1
ATOM 1437 N N . LEU A 1 214 ? -6.706 24.022 88.107 1.00 19.19 214 LEU A N 1
ATOM 1438 C CA . LEU A 1 214 ? -6.342 24.160 89.507 1.00 22.28 214 LEU A CA 1
ATOM 1439 C C . LEU A 1 214 ? -7.309 25.101 90.216 1.00 24.43 214 LEU A C 1
ATOM 1440 O O . LEU A 1 214 ? -6.936 25.808 91.157 1.00 20.41 214 LEU A O 1
ATOM 1445 N N . SER A 1 215 ? -8.559 25.098 89.751 1.00 26.37 215 SER A N 1
ATOM 1446 C CA . SER A 1 215 ? -9.641 25.865 90.346 1.00 22.08 215 SER A CA 1
ATOM 1447 C C . SER A 1 215 ? -9.947 25.351 91.748 1.00 24.04 215 SER A C 1
ATOM 1448 O O . SER A 1 215 ? -9.733 24.180 92.045 1.00 23.72 215 SER A O 1
ATOM 1451 N N . ARG A 1 216 ? -10.403 26.256 92.630 1.00 25.68 216 ARG A N 1
ATOM 1452 C CA . ARG A 1 216 ? -10.831 25.958 94.011 1.00 22.50 216 ARG A CA 1
ATOM 1453 C C . ARG A 1 216 ? -9.708 25.365 94.858 1.00 22.14 216 ARG A C 1
ATOM 1454 O O . ARG A 1 216 ? -9.970 24.641 95.820 1.00 23.99 216 ARG A O 1
ATOM 1462 N N . THR A 1 217 ? -8.462 25.619 94.484 1.00 25.15 217 THR A N 1
ATOM 1463 C CA . THR A 1 217 ? -7.300 25.141 95.214 1.00 24.29 217 THR A CA 1
ATOM 1464 C C . THR A 1 217 ? -6.865 26.223 96.195 1.00 24.16 217 THR A C 1
ATOM 1465 O O . THR A 1 217 ? -7.592 27.187 96.447 1.00 26.09 217 THR A O 1
ATOM 1469 N N . GLU A 1 218 ? -5.694 26.051 96.801 1.00 24.86 218 GLU A N 1
ATOM 1470 C CA . GLU A 1 218 ? -5.154 27.018 97.749 1.00 26.21 218 GLU A CA 1
ATOM 1471 C C . GLU A 1 218 ? -3.731 27.414 97.385 1.00 24.14 218 GLU A C 1
ATOM 1472 O O . GLU A 1 218 ? -2.857 27.499 98.247 1.00 28.91 218 GLU A O 1
ATOM 1478 N N . LEU A 1 219 ? -3.451 27.612 96.101 1.00 23.82 219 LEU A N 1
ATOM 1479 C CA . LEU A 1 219 ? -2.120 28.050 95.689 1.00 31.17 219 LEU A CA 1
ATOM 1480 C C . LEU A 1 219 ? -1.934 29.526 96.010 1.00 29.37 219 LEU A C 1
ATOM 1481 O O . LEU A 1 219 ? -2.662 30.368 95.485 1.00 28.87 219 LEU A O 1
ATOM 1486 N N . THR A 1 220 ? -0.963 29.838 96.873 1.00 30.63 220 THR A N 1
ATOM 1487 C CA . THR A 1 220 ? -0.604 31.233 97.108 1.00 29.50 220 THR A CA 1
ATOM 1488 C C . THR A 1 220 ? 0.048 31.847 95.870 1.00 31.92 220 THR A C 1
ATOM 1489 O O . THR A 1 220 ? -0.188 33.023 95.556 1.00 30.46 220 THR A O 1
ATOM 1493 N N . THR A 1 221 ? 0.861 31.067 95.152 1.00 29.65 221 THR A N 1
ATOM 1494 C CA . THR A 1 221 ? 1.510 31.540 93.932 1.00 33.15 221 THR A CA 1
ATOM 1495 C C . THR A 1 221 ? 1.896 30.347 93.065 1.00 29.27 221 THR A C 1
ATOM 1496 O O . THR A 1 221 ? 1.885 29.194 93.508 1.00 30.68 221 THR A O 1
ATOM 1500 N N . LEU A 1 222 ? 2.229 30.645 91.810 1.00 23.77 222 LEU A N 1
ATOM 1501 C CA . LEU A 1 222 ? 2.741 29.626 90.906 1.00 25.62 222 LEU A CA 1
ATOM 1502 C C . LEU A 1 222 ? 4.263 29.647 90.888 1.00 26.39 222 LEU A C 1
ATOM 1503 O O . LEU A 1 222 ? 4.873 30.724 90.967 1.00 25.89 222 LEU A O 1
ATOM 1508 N N . PRO A 1 223 ? 4.897 28.479 90.808 1.00 23.29 223 PRO A N 1
ATOM 1509 C CA . PRO A 1 223 ? 6.358 28.445 90.718 1.00 29.72 223 PRO A CA 1
ATOM 1510 C C . PRO A 1 223 ? 6.820 29.018 89.385 1.00 34.47 223 PRO A C 1
ATOM 1511 O O . PRO A 1 223 ? 6.083 29.012 88.396 1.00 34.52 223 PRO A O 1
ATOM 1515 N N . LYS A 1 224 ? 8.053 29.539 89.371 1.00 33.77 224 LYS A N 1
ATOM 1516 C CA . LYS A 1 224 ? 8.609 30.112 88.147 1.00 30.92 224 LYS A CA 1
ATOM 1517 C C . LYS A 1 224 ? 8.811 29.071 87.048 1.00 36.21 224 LYS A C 1
ATOM 1518 O O . LYS A 1 224 ? 8.858 29.443 85.870 1.00 37.91 224 LYS A O 1
ATOM 1524 N N . GLU A 1 225 ? 8.887 27.775 87.397 1.00 33.19 225 GLU A N 1
ATOM 1525 C CA . GLU A 1 225 ? 8.992 26.691 86.425 1.00 29.01 225 GLU A CA 1
ATOM 1526 C C . GLU A 1 225 ? 7.698 26.435 85.668 1.00 33.42 225 GLU A C 1
ATOM 1527 O O . GLU A 1 225 ? 7.666 25.511 84.845 1.00 34.63 225 GLU A O 1
ATOM 1533 N N . ILE A 1 226 ? 6.635 27.206 85.922 1.00 33.99 226 ILE A N 1
ATOM 1534 C CA . ILE A 1 226 ? 5.390 27.065 85.176 1.00 31.60 226 ILE A CA 1
ATOM 1535 C C . ILE A 1 226 ? 5.566 27.467 83.714 1.00 30.63 226 ILE A C 1
ATOM 1536 O O . ILE A 1 226 ? 4.737 27.102 82.876 1.00 32.33 226 ILE A O 1
ATOM 1541 N N . GLY A 1 227 ? 6.646 28.180 83.374 1.00 32.09 227 GLY A N 1
ATOM 1542 C CA . GLY A 1 227 ? 6.910 28.553 82.000 1.00 35.79 227 GLY A CA 1
ATOM 1543 C C . GLY A 1 227 ? 7.315 27.396 81.112 1.00 33.57 227 GLY A C 1
ATOM 1544 O O . GLY A 1 227 ? 7.375 27.571 79.890 1.00 36.08 227 GLY A O 1
ATOM 1545 N N . GLY A 1 228 ? 7.588 26.225 81.691 1.00 29.87 228 GLY A N 1
ATOM 1546 C CA . GLY A 1 228 ? 7.859 25.036 80.914 1.00 30.46 228 GLY A CA 1
ATOM 1547 C C . GLY A 1 228 ? 6.639 24.384 80.300 1.00 33.04 228 GLY A C 1
ATOM 1548 O O . GLY A 1 228 ? 6.788 23.465 79.491 1.00 39.39 228 GLY A O 1
ATOM 1549 N N . LEU A 1 229 ? 5.435 24.835 80.653 1.00 33.09 229 LEU A N 1
ATOM 1550 C CA . LEU A 1 229 ? 4.198 24.280 80.099 1.00 32.77 229 LEU A CA 1
ATOM 1551 C C . LEU A 1 229 ? 3.973 24.824 78.694 1.00 34.56 229 LEU A C 1
ATOM 1552 O O . LEU A 1 229 ? 3.189 25.750 78.462 1.00 31.62 229 LEU A O 1
ATOM 1557 N N . ARG A 1 230 ? 4.698 24.230 77.740 1.00 42.51 230 ARG A N 1
ATOM 1558 C CA . ARG A 1 230 ? 4.722 24.742 76.373 1.00 38.91 230 ARG A CA 1
ATOM 1559 C C . ARG A 1 230 ? 3.405 24.517 75.638 1.00 33.31 230 ARG A C 1
ATOM 1560 O O . ARG A 1 230 ? 3.035 25.324 74.781 1.00 33.99 230 ARG A O 1
ATOM 1562 N N . ASN A 1 231 ? 2.667 23.468 75.975 1.00 30.56 231 ASN A N 1
ATOM 1563 C CA . ASN A 1 231 ? 1.508 23.099 75.182 1.00 31.98 231 ASN A CA 1
ATOM 1564 C C . ASN A 1 231 ? 0.186 23.504 75.826 1.00 36.67 231 ASN A C 1
ATOM 1565 O O . ASN A 1 231 ? -0.874 23.173 75.280 1.00 39.47 231 ASN A O 1
ATOM 1570 N N . VAL A 1 232 ? 0.218 24.223 76.956 1.00 34.42 232 VAL A N 1
ATOM 1571 C CA . VAL A 1 232 ? -1.007 24.589 77.674 1.00 30.30 232 VAL A CA 1
ATOM 1572 C C . VAL A 1 232 ? -1.791 25.621 76.877 1.00 29.36 232 VAL A C 1
ATOM 1573 O O . VAL A 1 232 ? -1.259 26.671 76.506 1.00 29.82 232 VAL A O 1
ATOM 1577 N N . ARG A 1 233 ? -3.049 25.298 76.572 1.00 27.01 233 ARG A N 1
ATOM 1578 C CA . ARG A 1 233 ? -3.999 26.212 75.952 1.00 30.63 233 ARG A CA 1
ATOM 1579 C C . ARG A 1 233 ? -4.962 26.826 76.964 1.00 31.20 233 ARG A C 1
ATOM 1580 O O . ARG A 1 233 ? -5.291 28.015 76.867 1.00 27.31 233 ARG A O 1
ATOM 1588 N N . LEU A 1 234 ? -5.455 26.022 77.910 1.00 29.73 234 LEU A N 1
ATOM 1589 C CA . LEU A 1 234 ? -6.439 26.449 78.898 1.00 26.73 234 LEU A CA 1
ATOM 1590 C C . LEU A 1 234 ? -5.862 26.276 80.302 1.00 22.30 234 LEU A C 1
ATOM 1591 O O . LEU A 1 234 ? -5.499 25.161 80.696 1.00 21.05 234 LEU A O 1
ATOM 1596 N N . LEU A 1 235 ? -5.803 27.371 81.063 1.00 21.55 235 LEU A N 1
ATOM 1597 C CA . LEU A 1 235 ? -5.335 27.361 82.450 1.00 25.50 235 LEU A CA 1
ATOM 1598 C C . LEU A 1 235 ? -6.427 27.888 83.363 1.00 23.15 235 LEU A C 1
ATOM 1599 O O . LEU A 1 235 ? -6.888 29.025 83.199 1.00 20.78 235 LEU A O 1
ATOM 1604 N N . TYR A 1 236 ? -6.816 27.071 84.338 1.00 20.71 236 TYR A N 1
ATOM 1605 C CA . TYR A 1 236 ? -7.930 27.384 85.218 1.00 19.48 236 TYR A CA 1
ATOM 1606 C C . TYR A 1 236 ? -7.412 27.485 86.643 1.00 20.23 236 TYR A C 1
ATOM 1607 O O . TYR A 1 236 ? -7.116 26.466 87.272 1.00 21.78 236 TYR A O 1
ATOM 1616 N N . LEU A 1 237 ? -7.389 28.699 87.182 1.00 20.97 237 LEU A N 1
ATOM 1617 C CA . LEU A 1 237 ? -6.887 28.936 88.530 1.00 21.27 237 LEU A CA 1
ATOM 1618 C C . LEU A 1 237 ? -7.864 29.769 89.343 1.00 20.99 237 LEU A C 1
ATOM 1619 O O . LEU A 1 237 ? -7.459 30.418 90.313 1.00 18.25 237 LEU A O 1
ATOM 1624 N N . GLU A 1 238 ? -9.137 29.760 88.956 1.00 22.55 238 GLU A N 1
ATOM 1625 C CA . GLU A 1 238 ? -10.144 30.601 89.569 1.00 21.70 238 GLU A CA 1
ATOM 1626 C C . GLU A 1 238 ? -10.492 30.075 90.957 1.00 26.83 238 GLU A C 1
ATOM 1627 O O . GLU A 1 238 ? -10.249 28.911 91.284 1.00 25.28 238 GLU A O 1
ATOM 1633 N N . THR A 1 239 ? -11.081 30.962 91.769 1.00 26.21 239 THR A N 1
ATOM 1634 C CA . THR A 1 239 ? -11.555 30.699 93.140 1.00 23.16 239 THR A CA 1
ATOM 1635 C C . THR A 1 239 ? -10.461 30.086 94.010 1.00 28.30 239 THR A C 1
ATOM 1636 O O . THR A 1 239 ? -10.712 29.189 94.820 1.00 36.04 239 THR A O 1
ATOM 1640 N N . SER A 1 240 ? -9.236 30.562 93.838 1.00 25.25 240 SER A N 1
ATOM 1641 C CA . SER A 1 240 ? -8.118 30.084 94.632 1.00 24.95 240 SER A CA 1
ATOM 1642 C C . SER A 1 240 ? -7.569 31.238 95.455 1.00 28.24 240 SER A C 1
ATOM 1643 O O . SER A 1 240 ? -8.183 32.300 95.552 1.00 36.18 240 SER A O 1
ATOM 1646 N N . ARG A 1 241 ? -6.403 31.027 96.050 1.00 28.26 241 ARG A N 1
ATOM 1647 C CA . ARG A 1 241 ? -5.780 32.024 96.924 1.00 29.80 241 ARG A CA 1
ATOM 1648 C C . ARG A 1 241 ? -4.516 32.618 96.311 1.00 27.30 241 ARG A C 1
ATOM 1649 O O . ARG A 1 241 ? -3.545 32.873 97.024 1.00 28.09 241 ARG A O 1
ATOM 1657 N N . LEU A 1 242 ? -4.502 32.834 94.989 1.00 22.12 242 LEU A N 1
ATOM 1658 C CA . LEU A 1 242 ? -3.312 33.335 94.300 1.00 26.19 242 LEU A CA 1
ATOM 1659 C C . LEU A 1 242 ? -3.065 34.795 94.639 1.00 26.82 242 LEU A C 1
ATOM 1660 O O . LEU A 1 242 ? -3.870 35.664 94.293 1.00 25.50 242 LEU A O 1
ATOM 1665 N N . GLU A 1 243 ? -1.921 35.066 95.257 1.00 28.53 243 GLU A N 1
ATOM 1666 C CA . GLU A 1 243 ? -1.554 36.422 95.628 1.00 29.01 243 GLU A CA 1
ATOM 1667 C C . GLU A 1 243 ? -0.800 37.116 94.520 1.00 30.12 243 GLU A C 1
ATOM 1668 O O . GLU A 1 243 ? -0.879 38.345 94.395 1.00 29.10 243 GLU A O 1
ATOM 1674 N N . LEU A 1 244 ? -0.077 36.346 93.712 1.00 34.59 244 LEU A N 1
ATOM 1675 C CA . LEU A 1 244 ? 0.765 36.893 92.663 1.00 27.39 244 LEU A CA 1
ATOM 1676 C C . LEU A 1 244 ? 0.859 35.920 91.508 1.00 27.67 244 LEU A C 1
ATOM 1677 O O . LEU A 1 244 ? 0.650 34.712 91.657 1.00 25.51 244 LEU A O 1
ATOM 1682 N N . LEU A 1 245 ? 1.253 36.456 90.385 1.00 34.16 245 LEU A N 1
ATOM 1683 C CA . LEU A 1 245 ? 1.573 35.665 89.222 1.00 29.95 245 LEU A CA 1
ATOM 1684 C C . LEU A 1 245 ? 3.063 35.762 88.955 1.00 29.39 245 LEU A C 1
ATOM 1685 O O . LEU A 1 245 ? 3.625 36.861 89.012 1.00 29.09 245 LEU A O 1
ATOM 1690 N N . PRO A 1 246 ? 3.723 34.641 88.677 1.00 30.48 246 PRO A N 1
ATOM 1691 C CA . PRO A 1 246 ? 5.172 34.668 88.460 1.00 32.67 246 PRO A CA 1
ATOM 1692 C C . PRO A 1 246 ? 5.532 35.419 87.189 1.00 33.25 246 PRO A C 1
ATOM 1693 O O . PRO A 1 246 ? 4.706 35.638 86.301 1.00 29.99 246 PRO A O 1
ATOM 1697 N N . LYS A 1 247 ? 6.792 35.852 87.136 1.00 37.90 247 LYS A N 1
ATOM 1698 C CA . LYS A 1 247 ? 7.275 36.588 85.978 1.00 37.57 247 LYS A CA 1
ATOM 1699 C C . LYS A 1 247 ? 7.342 35.731 84.725 1.00 37.71 247 LYS A C 1
ATOM 1700 O O . LYS A 1 247 ? 7.265 36.273 83.622 1.00 40.62 247 LYS A O 1
ATOM 1706 N N . GLU A 1 248 ? 7.381 34.411 84.861 1.00 35.92 248 GLU A N 1
ATOM 1707 C CA . GLU A 1 248 ? 7.613 33.541 83.721 1.00 34.12 248 GLU A CA 1
ATOM 1708 C C . GLU A 1 248 ? 6.323 33.056 83.082 1.00 34.00 248 GLU A C 1
ATOM 1709 O O . GLU A 1 248 ? 6.380 32.260 82.135 1.00 37.11 248 GLU A O 1
ATOM 1715 N N . ILE A 1 249 ? 5.173 33.584 83.523 1.00 32.01 249 ILE A N 1
ATOM 1716 C CA . ILE A 1 249 ? 3.884 33.198 82.955 1.00 32.46 249 ILE A CA 1
ATOM 1717 C C . ILE A 1 249 ? 3.788 33.656 81.505 1.00 35.29 249 ILE A C 1
ATOM 1718 O O . ILE A 1 249 ? 3.093 33.034 80.692 1.00 34.29 249 ILE A O 1
ATOM 1723 N N . GLY A 1 250 ? 4.524 34.707 81.138 1.00 36.82 250 GLY A N 1
ATOM 1724 C CA . GLY A 1 250 ? 4.529 35.148 79.760 1.00 36.54 250 GLY A CA 1
ATOM 1725 C C . GLY A 1 250 ? 5.268 34.226 78.809 1.00 40.25 250 GLY A C 1
ATOM 1726 O O . GLY A 1 250 ? 5.146 34.409 77.593 1.00 47.04 250 GLY A O 1
ATOM 1727 N N . ASN A 1 251 ? 5.999 33.223 79.318 1.00 35.58 251 ASN A N 1
ATOM 1728 C CA . ASN A 1 251 ? 6.598 32.237 78.422 1.00 37.56 251 ASN A CA 1
ATOM 1729 C C . ASN A 1 251 ? 5.590 31.252 77.832 1.00 40.80 251 ASN A C 1
ATOM 1730 O O . ASN A 1 251 ? 5.977 30.446 76.978 1.00 45.95 251 ASN A O 1
ATOM 1735 N N . LEU A 1 252 ? 4.324 31.288 78.254 1.00 40.66 252 LEU A N 1
ATOM 1736 C CA . LEU A 1 252 ? 3.298 30.381 77.731 1.00 39.13 252 LEU A CA 1
ATOM 1737 C C . LEU A 1 252 ? 2.697 30.994 76.468 1.00 38.90 252 LEU A C 1
ATOM 1738 O O . LEU A 1 252 ? 1.601 31.557 76.474 1.00 39.87 252 LEU A O 1
ATOM 1743 N N . ARG A 1 253 ? 3.401 30.819 75.344 1.00 43.09 253 ARG A N 1
ATOM 1744 C CA . ARG A 1 253 ? 2.959 31.434 74.093 1.00 45.42 253 ARG A CA 1
ATOM 1745 C C . ARG A 1 253 ? 1.758 30.721 73.484 1.00 38.26 253 ARG A C 1
ATOM 1746 O O . ARG A 1 253 ? 1.060 31.315 72.653 1.00 35.33 253 ARG A O 1
ATOM 1754 N N . ASN A 1 254 ? 1.484 29.486 73.901 1.00 35.03 254 ASN A N 1
ATOM 1755 C CA . ASN A 1 254 ? 0.336 28.737 73.412 1.00 35.99 254 ASN A CA 1
ATOM 1756 C C . ASN A 1 254 ? -0.896 28.905 74.287 1.00 38.42 254 ASN A C 1
ATOM 1757 O O . ASN A 1 254 ? -1.959 28.393 73.922 1.00 38.59 254 ASN A O 1
ATOM 1762 N N . LEU A 1 255 ? -0.784 29.627 75.406 1.00 40.73 255 LEU A N 1
ATOM 1763 C CA . LEU A 1 255 ? -1.909 29.806 76.320 1.00 32.71 255 LEU A CA 1
ATOM 1764 C C . LEU A 1 255 ? -2.927 30.759 75.718 1.00 31.80 255 LEU A C 1
ATOM 1765 O O . LEU A 1 255 ? -2.591 31.877 75.324 1.00 37.13 255 LEU A O 1
ATOM 1770 N N . GLU A 1 256 ? -4.180 30.327 75.680 1.00 30.35 256 GLU A N 1
ATOM 1771 C CA . GLU A 1 256 ? -5.248 31.093 75.055 1.00 34.53 256 GLU A CA 1
ATOM 1772 C C . GLU A 1 256 ? -6.282 31.612 76.039 1.00 39.23 256 GLU A C 1
ATOM 1773 O O . GLU A 1 256 ? -6.791 32.723 75.857 1.00 39.98 256 GLU A O 1
ATOM 1779 N N . GLU A 1 257 ? -6.635 30.826 77.056 1.00 37.31 257 GLU A N 1
ATOM 1780 C CA . GLU A 1 257 ? -7.614 31.223 78.058 1.00 29.37 257 GLU A CA 1
ATOM 1781 C C . GLU A 1 257 ? -6.999 31.117 79.444 1.00 25.74 257 GLU A C 1
ATOM 1782 O O . GLU A 1 257 ? -6.443 30.073 79.802 1.00 26.00 257 GLU A O 1
ATOM 1788 N N . LEU A 1 258 ? -7.110 32.193 80.220 1.00 25.50 258 LEU A N 1
ATOM 1789 C CA . LEU A 1 258 ? -6.591 32.252 81.583 1.00 25.49 258 LEU A CA 1
ATOM 1790 C C . LEU A 1 258 ? -7.705 32.700 82.513 1.00 24.50 258 LEU A C 1
ATOM 1791 O O . LEU A 1 258 ? -8.184 33.834 82.414 1.00 27.12 258 LEU A O 1
ATOM 1796 N N . TYR A 1 259 ? -8.095 31.828 83.429 1.00 24.42 259 TYR A N 1
ATOM 1797 C CA . TYR A 1 259 ? -9.172 32.118 84.366 1.00 27.24 259 TYR A CA 1
ATOM 1798 C C . TYR A 1 259 ? -8.539 32.283 85.741 1.00 24.47 259 TYR A C 1
ATOM 1799 O O . TYR A 1 259 ? -8.063 31.310 86.335 1.00 24.00 259 TYR A O 1
ATOM 1808 N N . LEU A 1 260 ? -8.537 33.515 86.246 1.00 23.23 260 LEU A N 1
ATOM 1809 C CA . LEU A 1 260 ? -7.944 33.813 87.540 1.00 21.18 260 LEU A CA 1
ATOM 1810 C C . LEU A 1 260 ? -8.930 34.537 88.437 1.00 24.91 260 LEU A C 1
ATOM 1811 O O . LEU A 1 260 ? -8.510 35.209 89.385 1.00 28.11 260 LEU A O 1
ATOM 1816 N N . TYR A 1 261 ? -10.225 34.413 88.170 1.00 23.27 261 TYR A N 1
ATOM 1817 C CA . TYR A 1 261 ? -11.171 35.240 88.892 1.00 26.29 261 TYR A CA 1
ATOM 1818 C C . TYR A 1 261 ? -11.358 34.734 90.319 1.00 28.60 261 TYR A C 1
ATOM 1819 O O . TYR A 1 261 ? -11.119 33.560 90.619 1.00 28.08 261 TYR A O 1
ATOM 1828 N N . GLN A 1 262 ? -11.809 35.651 91.186 1.00 29.04 262 GLN A N 1
ATOM 1829 C CA . GLN A 1 262 ? -12.034 35.412 92.615 1.00 24.27 262 GLN A CA 1
ATOM 1830 C C . GLN A 1 262 ? -10.774 34.862 93.281 1.00 24.24 262 GLN A C 1
ATOM 1831 O O . GLN A 1 262 ? -10.791 33.835 93.956 1.00 27.45 262 GLN A O 1
ATOM 1837 N N . ASN A 1 263 ? -9.658 35.524 93.018 1.00 24.29 263 ASN A N 1
ATOM 1838 C CA . ASN A 1 263 ? -8.377 35.261 93.650 1.00 19.28 263 ASN A CA 1
ATOM 1839 C C . ASN A 1 263 ? -7.990 36.492 94.460 1.00 21.14 263 ASN A C 1
ATOM 1840 O O . ASN A 1 263 ? -8.780 37.424 94.618 1.00 24.99 263 ASN A O 1
ATOM 1845 N N . ARG A 1 264 ? -6.767 36.494 94.983 1.00 21.39 264 ARG A N 1
ATOM 1846 C CA . ARG A 1 264 ? -6.269 37.590 95.808 1.00 22.62 264 ARG A CA 1
ATOM 1847 C C . ARG A 1 264 ? -5.132 38.343 95.126 1.00 28.77 264 ARG A C 1
ATOM 1848 O O . ARG A 1 264 ? -4.232 38.854 95.798 1.00 33.23 264 ARG A O 1
ATOM 1856 N N . ILE A 1 265 ? -5.159 38.396 93.792 1.00 28.31 265 ILE A N 1
ATOM 1857 C CA . ILE A 1 265 ? -4.082 39.003 93.015 1.00 29.32 265 ILE A CA 1
ATOM 1858 C C . ILE A 1 265 ? -4.083 40.514 93.214 1.00 29.58 265 ILE A C 1
ATOM 1859 O O . ILE A 1 265 ? -5.127 41.168 93.094 1.00 30.60 265 ILE A O 1
ATOM 1864 N N . THR A 1 266 ? -2.909 41.081 93.522 1.00 28.91 266 THR A N 1
ATOM 1865 C CA . THR A 1 266 ? -2.782 42.521 93.729 1.00 28.27 266 THR A CA 1
ATOM 1866 C C . THR A 1 266 ? -2.135 43.253 92.559 1.00 31.46 266 THR A C 1
ATOM 1867 O O . THR A 1 266 ? -2.354 44.463 92.414 1.00 32.12 266 THR A O 1
ATOM 1871 N N . GLU A 1 267 ? -1.330 42.571 91.745 1.00 29.08 267 GLU A N 1
ATOM 1872 C CA . GLU A 1 267 ? -0.765 43.193 90.555 1.00 31.58 267 GLU A CA 1
ATOM 1873 C C . GLU A 1 267 ? -0.445 42.112 89.534 1.00 33.41 267 GLU A C 1
ATOM 1874 O O . GLU A 1 267 ? -0.289 40.938 89.876 1.00 35.60 267 GLU A O 1
ATOM 1880 N N . LEU A 1 268 ? -0.321 42.533 88.267 1.00 33.16 268 LEU A N 1
ATOM 1881 C CA . LEU A 1 268 ? 0.029 41.633 87.179 1.00 29.48 268 LEU A CA 1
ATOM 1882 C C . LEU A 1 268 ? 1.468 41.864 86.742 1.00 31.73 268 LEU A C 1
ATOM 1883 O O . LEU A 1 268 ? 1.955 42.999 86.784 1.00 31.21 268 LEU A O 1
ATOM 1888 N N . PRO A 1 269 ? 2.179 40.809 86.337 1.00 31.45 269 PRO A N 1
ATOM 1889 C CA . PRO A 1 269 ? 3.551 40.989 85.865 1.00 31.69 269 PRO A CA 1
ATOM 1890 C C . PRO A 1 269 ? 3.584 41.707 84.528 1.00 38.02 269 PRO A C 1
ATOM 1891 O O . PRO A 1 269 ? 2.619 41.678 83.760 1.00 35.89 269 PRO A O 1
ATOM 1895 N N . LYS A 1 270 ? 4.714 42.379 84.269 1.00 42.48 270 LYS A N 1
ATOM 1896 C CA . LYS A 1 270 ? 4.919 43.058 82.995 1.00 38.04 270 LYS A CA 1
ATOM 1897 C C . LYS A 1 270 ? 4.979 42.071 81.836 1.00 43.17 270 LYS A C 1
ATOM 1898 O O . LYS A 1 270 ? 4.652 42.442 80.702 1.00 46.31 270 LYS A O 1
ATOM 1904 N N . GLU A 1 271 ? 5.339 40.810 82.107 1.00 38.82 271 GLU A N 1
ATOM 1905 C CA . GLU A 1 271 ? 5.452 39.788 81.076 1.00 39.02 271 GLU A CA 1
ATOM 1906 C C . GLU A 1 271 ? 4.103 39.264 80.606 1.00 39.15 271 GLU A C 1
ATOM 1907 O O . GLU A 1 271 ? 4.074 38.427 79.697 1.00 46.34 271 GLU A O 1
ATOM 1913 N N . ILE A 1 272 ? 2.993 39.759 81.167 1.00 34.39 272 ILE A N 1
ATOM 1914 C CA . ILE A 1 272 ? 1.653 39.391 80.719 1.00 33.08 272 ILE A CA 1
ATOM 1915 C C . ILE A 1 272 ? 1.415 39.792 79.262 1.00 38.72 272 ILE A C 1
ATOM 1916 O O . ILE A 1 272 ? 0.549 39.212 78.592 1.00 35.39 272 ILE A O 1
ATOM 1921 N N . GLY A 1 273 ? 2.199 40.747 78.740 1.00 42.28 273 GLY A N 1
ATOM 1922 C CA . GLY A 1 273 ? 2.135 41.136 77.349 1.00 39.87 273 GLY A CA 1
ATOM 1923 C C . GLY A 1 273 ? 2.730 40.135 76.391 1.00 39.18 273 GLY A C 1
ATOM 1924 O O . GLY A 1 273 ? 2.513 40.264 75.181 1.00 44.33 273 GLY A O 1
ATOM 1925 N N . ASN A 1 274 ? 3.458 39.138 76.895 1.00 40.47 274 ASN A N 1
ATOM 1926 C CA . ASN A 1 274 ? 4.057 38.127 76.034 1.00 40.80 274 ASN A CA 1
ATOM 1927 C C . ASN A 1 274 ? 3.099 37.000 75.657 1.00 38.27 274 ASN A C 1
ATOM 1928 O O . ASN A 1 274 ? 3.482 36.131 74.866 1.00 36.56 274 ASN A O 1
ATOM 1933 N N . LEU A 1 275 ? 1.888 36.968 76.217 1.00 38.56 275 LEU A N 1
ATOM 1934 C CA . LEU A 1 275 ? 0.901 35.943 75.863 1.00 40.57 275 LEU A CA 1
ATOM 1935 C C . LEU A 1 275 ? 0.200 36.361 74.573 1.00 40.82 275 LEU A C 1
ATOM 1936 O O . LEU A 1 275 ? -0.892 36.942 74.572 1.00 33.63 275 LEU A O 1
ATOM 1941 N N . GLN A 1 276 ? 0.863 36.049 73.452 1.00 47.45 276 GLN A N 1
ATOM 1942 C CA . GLN A 1 276 ? 0.390 36.468 72.134 1.00 41.78 276 GLN A CA 1
ATOM 1943 C C . GLN A 1 276 ? -0.934 35.808 71.765 1.00 38.98 276 GLN A C 1
ATOM 1944 O O . GLN A 1 276 ? -1.812 36.457 71.187 1.00 34.72 276 GLN A O 1
ATOM 1950 N N . ASN A 1 277 ? -1.097 34.523 72.089 1.00 38.66 277 ASN A N 1
ATOM 1951 C CA . ASN A 1 277 ? -2.280 33.768 71.697 1.00 38.84 277 ASN A CA 1
ATOM 1952 C C . ASN A 1 277 ? -3.412 33.861 72.712 1.00 42.07 277 ASN A C 1
ATOM 1953 O O . ASN A 1 277 ? -4.475 33.268 72.482 1.00 38.17 277 ASN A O 1
ATOM 1958 N N . LEU A 1 278 ? -3.211 34.588 73.815 1.00 40.94 278 LEU A N 1
ATOM 1959 C CA . LEU A 1 278 ? -4.251 34.744 74.825 1.00 37.43 278 LEU A CA 1
ATOM 1960 C C . LEU A 1 278 ? -5.395 35.568 74.258 1.00 36.11 278 LEU A C 1
ATOM 1961 O O . LEU A 1 278 ? -5.190 36.698 73.801 1.00 37.86 278 LEU A O 1
ATOM 1966 N N . LYS A 1 279 ? -6.595 34.997 74.278 1.00 37.21 279 LYS A N 1
ATOM 1967 C CA . LYS A 1 279 ? -7.783 35.681 73.800 1.00 41.78 279 LYS A CA 1
ATOM 1968 C C . LYS A 1 279 ? -8.854 35.853 74.866 1.00 32.94 279 LYS A C 1
ATOM 1969 O O . LYS A 1 279 ? -9.825 36.578 74.629 1.00 32.76 279 LYS A O 1
ATOM 1975 N N . LEU A 1 280 ? -8.716 35.212 76.023 1.00 29.08 280 LEU A N 1
ATOM 1976 C CA . LEU A 1 280 ? -9.653 35.420 77.120 1.00 31.26 280 LEU A CA 1
ATOM 1977 C C . LEU A 1 280 ? -8.864 35.502 78.419 1.00 31.69 280 LEU A C 1
ATOM 1978 O O . LEU A 1 280 ? -8.154 34.556 78.780 1.00 27.75 280 LEU A O 1
ATOM 1983 N N . LEU A 1 281 ? -9.011 36.622 79.126 1.00 31.01 281 LEU A N 1
ATOM 1984 C CA . LEU A 1 281 ? -8.421 36.821 80.444 1.00 25.10 281 LEU A CA 1
ATOM 1985 C C . LEU A 1 281 ? -9.537 37.212 81.394 1.00 26.25 281 LEU A C 1
ATOM 1986 O O . LEU A 1 281 ? -10.233 38.205 81.157 1.00 29.86 281 LEU A O 1
ATOM 1991 N N . HIS A 1 282 ? -9.694 36.450 82.474 1.00 27.11 282 HIS A N 1
ATOM 1992 C CA . HIS A 1 282 ? -10.783 36.635 83.430 1.00 31.94 282 HIS A CA 1
ATOM 1993 C C . HIS A 1 282 ? -10.201 36.971 84.798 1.00 31.34 282 HIS A C 1
ATOM 1994 O O . HIS A 1 282 ? -9.512 36.141 85.405 1.00 30.66 282 HIS A O 1
ATOM 2001 N N . LEU A 1 283 ? -10.484 38.179 85.286 1.00 28.54 283 LEU A N 1
ATOM 2002 C CA . LEU A 1 283 ? -9.838 38.686 86.492 1.00 28.89 283 LEU A CA 1
ATOM 2003 C C . LEU A 1 283 ? -10.840 39.278 87.479 1.00 30.46 283 LEU A C 1
ATOM 2004 O O . LEU A 1 283 ? -10.545 40.272 88.147 1.00 31.15 283 LEU A O 1
ATOM 2009 N N . ASN A 1 284 ? -11.999 38.655 87.659 1.00 29.43 284 ASN A N 1
ATOM 2010 C CA . ASN A 1 284 ? -12.992 39.193 88.580 1.00 29.06 284 ASN A CA 1
ATOM 2011 C C . ASN A 1 284 ? -12.607 38.956 90.040 1.00 30.39 284 ASN A C 1
ATOM 2012 O O . ASN A 1 284 ? -12.020 37.932 90.389 1.00 28.12 284 ASN A O 1
ATOM 2017 N N . GLY A 1 285 ? -12.940 39.918 90.900 1.00 30.82 285 GLY A N 1
ATOM 2018 C CA . GLY A 1 285 ? -12.859 39.687 92.327 1.00 30.31 285 GLY A CA 1
ATOM 2019 C C . GLY A 1 285 ? -11.476 39.695 92.937 1.00 28.51 285 GLY A C 1
ATOM 2020 O O . GLY A 1 285 ? -11.320 39.218 94.066 1.00 29.72 285 GLY A O 1
ATOM 2021 N N . ASN A 1 286 ? -10.459 40.161 92.221 1.00 26.64 286 ASN A N 1
ATOM 2022 C CA . ASN A 1 286 ? -9.132 40.281 92.801 1.00 24.63 286 ASN A CA 1
ATOM 2023 C C . ASN A 1 286 ? -8.971 41.650 93.460 1.00 26.37 286 ASN A C 1
ATOM 2024 O O . ASN A 1 286 ? -9.914 42.436 93.570 1.00 30.25 286 ASN A O 1
ATOM 2029 N N . LEU A 1 287 ? -7.766 41.926 93.949 1.00 27.31 287 LEU A N 1
ATOM 2030 C CA . LEU A 1 287 ? -7.433 43.193 94.583 1.00 26.79 287 LEU A CA 1
ATOM 2031 C C . LEU A 1 287 ? -6.597 44.107 93.682 1.00 28.54 287 LEU A C 1
ATOM 2032 O O . LEU A 1 287 ? -5.863 44.960 94.198 1.00 30.16 287 LEU A O 1
ATOM 2037 N N . LEU A 1 288 ? -6.705 43.953 92.354 1.00 27.57 288 LEU A N 1
ATOM 2038 C CA . LEU A 1 288 ? -5.876 44.707 91.412 1.00 27.17 288 LEU A CA 1
ATOM 2039 C C . LEU A 1 288 ? -6.127 46.208 91.479 1.00 33.13 288 LEU A C 1
ATOM 2040 O O . LEU A 1 288 ? -7.275 46.661 91.465 1.00 33.36 288 LEU A O 1
ATOM 2045 N N . GLU A 1 289 ? -5.034 46.980 91.512 1.00 35.48 289 GLU A N 1
ATOM 2046 C CA . GLU A 1 289 ? -5.117 48.432 91.499 1.00 33.75 289 GLU A CA 1
ATOM 2047 C C . GLU A 1 289 ? -4.635 49.060 90.201 1.00 41.11 289 GLU A C 1
ATOM 2048 O O . GLU A 1 289 ? -5.002 50.202 89.926 1.00 39.90 289 GLU A O 1
ATOM 2054 N N . THR A 1 290 ? -3.845 48.347 89.395 1.00 44.69 290 THR A N 1
ATOM 2055 C CA . THR A 1 290 ? -3.346 48.867 88.125 1.00 36.72 290 THR A CA 1
ATOM 2056 C C . THR A 1 290 ? -2.984 47.699 87.215 1.00 34.35 290 THR A C 1
ATOM 2057 O O . THR A 1 290 ? -2.805 46.565 87.668 1.00 33.31 290 THR A O 1
ATOM 2059 N N . LEU A 1 291 ? -2.877 47.993 85.919 1.00 35.74 291 LEU A N 1
ATOM 2060 C CA . LEU A 1 291 ? -2.447 46.985 84.962 1.00 36.19 291 LEU A CA 1
ATOM 2061 C C . LEU A 1 291 ? -1.201 47.461 84.228 1.00 36.98 291 LEU A C 1
ATOM 2062 O O . LEU A 1 291 ? -1.029 48.668 84.018 1.00 36.08 291 LEU A O 1
ATOM 2067 N N . PRO A 1 292 ? -0.301 46.538 83.860 1.00 35.79 292 PRO A N 1
ATOM 2068 C CA . PRO A 1 292 ? 0.892 46.928 83.104 1.00 39.53 292 PRO A CA 1
ATOM 2069 C C . PRO A 1 292 ? 0.521 47.487 81.741 1.00 50.99 292 PRO A C 1
ATOM 2070 O O . PRO A 1 292 ? -0.463 47.076 81.124 1.00 50.15 292 PRO A O 1
ATOM 2074 N N . LYS A 1 293 ? 1.349 48.418 81.259 1.00 52.77 293 LYS A N 1
ATOM 2075 C CA . LYS A 1 293 ? 1.122 49.052 79.966 1.00 47.98 293 LYS A CA 1
ATOM 2076 C C . LYS A 1 293 ? 1.333 48.099 78.793 1.00 51.42 293 LYS A C 1
ATOM 2077 O O . LYS A 1 293 ? 0.944 48.431 77.666 1.00 53.12 293 LYS A O 1
ATOM 2083 N N . GLU A 1 294 ? 1.913 46.923 79.043 1.00 49.48 294 GLU A N 1
ATOM 2084 C CA . GLU A 1 294 ? 2.173 45.883 78.060 1.00 44.69 294 GLU A CA 1
ATOM 2085 C C . GLU A 1 294 ? 0.936 45.063 77.712 1.00 43.09 294 GLU A C 1
ATOM 2086 O O . GLU A 1 294 ? 1.024 44.194 76.839 1.00 37.22 294 GLU A O 1
ATOM 2092 N N . ILE A 1 295 ? -0.196 45.285 78.391 1.00 47.30 295 ILE A N 1
ATOM 2093 C CA . ILE A 1 295 ? -1.411 44.537 78.074 1.00 47.39 295 ILE A CA 1
ATOM 2094 C C . ILE A 1 295 ? -1.980 44.925 76.714 1.00 43.17 295 ILE A C 1
ATOM 2095 O O . ILE A 1 295 ? -2.737 44.149 76.125 1.00 39.81 295 ILE A O 1
ATOM 2100 N N . GLY A 1 296 ? -1.610 46.094 76.185 1.00 46.35 296 GLY A N 1
ATOM 2101 C CA . GLY A 1 296 ? -2.005 46.511 74.849 1.00 47.36 296 GLY A CA 1
ATOM 2102 C C . GLY A 1 296 ? -1.287 45.784 73.729 1.00 40.67 296 GLY A C 1
ATOM 2103 O O . GLY A 1 296 ? -1.704 45.903 72.571 1.00 32.86 296 GLY A O 1
ATOM 2104 N N . ASN A 1 297 ? -0.225 45.032 74.051 1.00 41.24 297 ASN A N 1
ATOM 2105 C CA . ASN A 1 297 ? 0.468 44.177 73.092 1.00 39.68 297 ASN A CA 1
ATOM 2106 C C . ASN A 1 297 ? -0.321 42.919 72.751 1.00 39.33 297 ASN A C 1
ATOM 2107 O O . ASN A 1 297 ? 0.104 42.158 71.876 1.00 41.27 297 ASN A O 1
ATOM 2112 N N . LEU A 1 298 ? -1.421 42.656 73.448 1.00 39.36 298 LEU A N 1
ATOM 2113 C CA . LEU A 1 298 ? -2.243 41.476 73.195 1.00 42.48 298 LEU A CA 1
ATOM 2114 C C . LEU A 1 298 ? -3.250 41.819 72.105 1.00 47.91 298 LEU A C 1
ATOM 2115 O O . LEU A 1 298 ? -4.373 42.254 72.377 1.00 46.05 298 LEU A O 1
ATOM 2120 N N . LYS A 1 299 ? -2.837 41.624 70.852 1.00 45.75 299 LYS A N 1
ATOM 2121 C CA . LYS A 1 299 ? -3.730 41.885 69.731 1.00 41.10 299 LYS A CA 1
ATOM 2122 C C . LYS A 1 299 ? -4.844 40.849 69.653 1.00 46.55 299 LYS A C 1
ATOM 2123 O O . LYS A 1 299 ? -5.956 41.173 69.224 1.00 48.41 299 LYS A O 1
ATOM 2129 N N . ASN A 1 300 ? -4.578 39.612 70.086 1.00 50.82 300 ASN A N 1
ATOM 2130 C CA . ASN A 1 300 ? -5.572 38.545 70.017 1.00 50.39 300 ASN A CA 1
ATOM 2131 C C . ASN A 1 300 ? -6.508 38.512 71.220 1.00 44.58 300 ASN A C 1
ATOM 2132 O O . ASN A 1 300 ? -7.477 37.746 71.197 1.00 42.16 300 ASN A O 1
ATOM 2137 N N . LEU A 1 301 ? -6.272 39.335 72.241 1.00 40.58 301 LEU A N 1
ATOM 2138 C CA . LEU A 1 301 ? -7.134 39.382 73.421 1.00 40.10 301 LEU A CA 1
ATOM 2139 C C . LEU A 1 301 ? -8.468 40.005 73.033 1.00 46.43 301 LEU A C 1
ATOM 2140 O O . LEU A 1 301 ? -8.567 41.214 72.823 1.00 49.48 301 LEU A O 1
ATOM 2145 N N . LYS A 1 302 ? -9.490 39.172 72.875 1.00 46.59 302 LYS A N 1
ATOM 2146 C CA . LYS A 1 302 ? -10.810 39.657 72.492 1.00 48.16 302 LYS A CA 1
ATOM 2147 C C . LYS A 1 302 ? -11.689 40.010 73.687 1.00 46.21 302 LYS A C 1
ATOM 2148 O O . LYS A 1 302 ? -12.459 40.974 73.609 1.00 50.44 302 LYS A O 1
ATOM 2154 N N . LEU A 1 303 ? -11.623 39.250 74.783 1.00 47.68 303 LEU A N 1
ATOM 2155 C CA . LEU A 1 303 ? -12.520 39.472 75.911 1.00 44.19 303 LEU A CA 1
ATOM 2156 C C . LEU A 1 303 ? -11.730 39.531 77.217 1.00 34.74 303 LEU A C 1
ATOM 2157 O O . LEU A 1 303 ? -10.897 38.663 77.494 1.00 29.46 303 LEU A O 1
ATOM 2162 N N . LEU A 1 304 ? -12.045 40.541 78.036 1.00 36.10 304 LEU A N 1
ATOM 2163 C CA . LEU A 1 304 ? -11.372 40.833 79.302 1.00 36.28 304 LEU A CA 1
ATOM 2164 C C . LEU A 1 304 ? -12.371 41.135 80.407 1.00 34.28 304 LEU A C 1
ATOM 2165 O O . LEU A 1 304 ? -13.211 42.026 80.251 1.00 39.87 304 LEU A O 1
ATOM 2170 N N . HIS A 1 305 ? -12.275 40.406 81.521 1.00 33.94 305 HIS A N 1
ATOM 2171 C CA . HIS A 1 305 ? -13.088 40.667 82.710 1.00 37.98 305 HIS A CA 1
ATOM 2172 C C . HIS A 1 305 ? -12.268 41.325 83.815 1.00 36.94 305 HIS A C 1
ATOM 2173 O O . HIS A 1 305 ? -11.309 40.728 84.317 1.00 34.46 305 HIS A O 1
ATOM 2180 N N . LEU A 1 306 ? -12.697 42.511 84.256 1.00 32.14 306 LEU A N 1
ATOM 2181 C CA . LEU A 1 306 ? -11.987 43.225 85.310 1.00 31.77 306 LEU A CA 1
ATOM 2182 C C . LEU A 1 306 ? -12.935 43.754 86.378 1.00 36.36 306 LEU A C 1
ATOM 2183 O O . LEU A 1 306 ? -12.535 44.606 87.178 1.00 36.58 306 LEU A O 1
ATOM 2188 N N . SER A 1 307 ? -14.168 43.250 86.427 1.00 35.62 307 SER A N 1
ATOM 2189 C CA . SER A 1 307 ? -15.143 43.724 87.398 1.00 35.53 307 SER A CA 1
ATOM 2190 C C . SER A 1 307 ? -14.747 43.284 88.805 1.00 37.65 307 SER A C 1
ATOM 2191 O O . SER A 1 307 ? -13.923 42.382 88.986 1.00 37.75 307 SER A O 1
ATOM 2194 N N . LYS A 1 308 ? -15.318 43.981 89.802 1.00 40.86 308 LYS A N 1
ATOM 2195 C CA . LYS A 1 308 ? -15.066 43.756 91.236 1.00 35.79 308 LYS A CA 1
ATOM 2196 C C . LYS A 1 308 ? -13.578 43.881 91.578 1.00 33.78 308 LYS A C 1
ATOM 2197 O O . LYS A 1 308 ? -13.033 43.096 92.355 1.00 31.59 308 LYS A O 1
ATOM 2203 N N . ASN A 1 309 ? -12.925 44.885 90.984 1.00 39.99 309 ASN A N 1
ATOM 2204 C CA . ASN A 1 309 ? -11.512 45.193 91.178 1.00 36.64 309 ASN A CA 1
ATOM 2205 C C . ASN A 1 309 ? -11.345 46.662 91.539 1.00 42.06 309 ASN A C 1
ATOM 2206 O O . ASN A 1 309 ? -12.177 47.510 91.200 1.00 43.00 309 ASN A O 1
ATOM 2211 N N . ARG A 1 310 ? -10.245 46.963 92.227 1.00 40.01 310 ARG A N 1
ATOM 2212 C CA . ARG A 1 310 ? -9.996 48.320 92.709 1.00 39.15 310 ARG A CA 1
ATOM 2213 C C . ARG A 1 310 ? -9.385 49.137 91.570 1.00 39.22 310 ARG A C 1
ATOM 2214 O O . ARG A 1 310 ? -8.183 49.405 91.526 1.00 37.43 310 ARG A O 1
ATOM 2222 N N . PHE A 1 311 ? -10.231 49.566 90.635 1.00 36.33 311 PHE A N 1
ATOM 2223 C CA . PHE A 1 311 ? -9.760 50.395 89.531 1.00 41.40 311 PHE A CA 1
ATOM 2224 C C . PHE A 1 311 ? -10.443 51.752 89.605 1.00 44.01 311 PHE A C 1
ATOM 2225 O O . PHE A 1 311 ? -11.670 51.834 89.511 1.00 45.33 311 PHE A O 1
ATOM 2233 N N . SER A 1 312 ? -9.643 52.808 89.764 1.00 45.24 312 SER A N 1
ATOM 2234 C CA . SER A 1 312 ? -10.136 54.175 89.755 1.00 42.59 312 SER A CA 1
ATOM 2235 C C . SER A 1 312 ? -10.586 54.543 88.345 1.00 47.20 312 SER A C 1
ATOM 2236 O O . SER A 1 312 ? -10.140 53.923 87.376 1.00 50.75 312 SER A O 1
ATOM 2239 N N . PRO A 1 313 ? -11.509 55.514 88.209 1.00 52.04 313 PRO A N 1
ATOM 2240 C CA . PRO A 1 313 ? -11.973 55.913 86.860 1.00 54.68 313 PRO A CA 1
ATOM 2241 C C . PRO A 1 313 ? -10.870 56.407 85.934 1.00 51.86 313 PRO A C 1
ATOM 2242 O O . PRO A 1 313 ? -10.990 56.261 84.710 1.00 45.71 313 PRO A O 1
ATOM 2246 N N . GLU A 1 314 ? -9.807 56.995 86.492 1.00 54.16 314 GLU A N 1
ATOM 2247 C CA . GLU A 1 314 ? -8.656 57.407 85.697 1.00 51.52 314 GLU A CA 1
ATOM 2248 C C . GLU A 1 314 ? -7.956 56.202 85.082 1.00 49.49 314 GLU A C 1
ATOM 2249 O O . GLU A 1 314 ? -7.542 56.243 83.917 1.00 52.04 314 GLU A O 1
ATOM 2255 N N . GLU A 1 315 ? -7.800 55.124 85.857 1.00 47.77 315 GLU A N 1
ATOM 2256 C CA . GLU A 1 315 ? -7.145 53.918 85.355 1.00 50.78 315 GLU A CA 1
ATOM 2257 C C . GLU A 1 315 ? -8.039 53.082 84.449 1.00 49.39 315 GLU A C 1
ATOM 2258 O O . GLU A 1 315 ? -7.523 52.416 83.552 1.00 47.25 315 GLU A O 1
ATOM 2264 N N . ARG A 1 316 ? -9.359 53.075 84.676 1.00 52.97 316 ARG A N 1
ATOM 2265 C CA . ARG A 1 316 ? -10.275 52.363 83.781 1.00 49.18 316 ARG A CA 1
ATOM 2266 C C . ARG A 1 316 ? -10.255 52.941 82.374 1.00 50.72 316 ARG A C 1
ATOM 2267 O O . ARG A 1 316 ? -10.348 52.197 81.393 1.00 48.85 316 ARG A O 1
ATOM 2275 N N . LYS A 1 317 ? -10.165 54.271 82.261 1.00 56.22 317 LYS A N 1
ATOM 2276 C CA . LYS A 1 317 ? -10.046 54.917 80.957 1.00 54.11 317 LYS A CA 1
ATOM 2277 C C . LYS A 1 317 ? -8.762 54.512 80.246 1.00 52.97 317 LYS A C 1
ATOM 2278 O O . LYS A 1 317 ? -8.773 54.267 79.036 1.00 59.09 317 LYS A O 1
ATOM 2284 N N . ARG A 1 318 ? -7.648 54.434 80.982 1.00 51.19 318 ARG A N 1
ATOM 2285 C CA . ARG A 1 318 ? -6.382 54.009 80.387 1.00 52.08 318 ARG A CA 1
ATOM 2286 C C . ARG A 1 318 ? -6.432 52.558 79.915 1.00 56.66 318 ARG A C 1
ATOM 2287 O O . ARG A 1 318 ? -5.882 52.230 78.856 1.00 62.55 318 ARG A O 1
ATOM 2295 N N . ILE A 1 319 ? -7.071 51.673 80.693 1.00 60.10 319 ILE A N 1
ATOM 2296 C CA . ILE A 1 319 ? -7.144 50.254 80.329 1.00 57.59 319 ILE A CA 1
ATOM 2297 C C . ILE A 1 319 ? -7.994 50.039 79.072 1.00 62.40 319 ILE A C 1
ATOM 2298 O O . ILE A 1 319 ? -7.614 49.260 78.187 1.00 68.68 319 ILE A O 1
ATOM 2303 N N . ARG A 1 320 ? -9.150 50.718 78.969 1.00 60.14 320 ARG A N 1
ATOM 2304 C CA . ARG A 1 320 ? -9.950 50.659 77.737 1.00 64.19 320 ARG A CA 1
ATOM 2305 C C . ARG A 1 320 ? -9.183 51.239 76.549 1.00 62.19 320 ARG A C 1
ATOM 2306 O O . ARG A 1 320 ? -9.274 50.724 75.425 1.00 49.08 320 ARG A O 1
ATOM 2314 N N . GLN A 1 321 ? -8.419 52.310 76.790 1.00 61.84 321 GLN A N 1
ATOM 2315 C CA . GLN A 1 321 ? -7.637 52.959 75.745 1.00 60.42 321 GLN A CA 1
ATOM 2316 C C . GLN A 1 321 ? -6.528 52.054 75.212 1.00 68.08 321 GLN A C 1
ATOM 2317 O O . GLN A 1 321 ? -6.223 52.103 74.015 1.00 75.61 321 GLN A O 1
ATOM 2323 N N . LEU A 1 322 ? -5.900 51.254 76.079 1.00 65.02 322 LEU A N 1
ATOM 2324 C CA . LEU A 1 322 ? -4.745 50.436 75.721 1.00 65.01 322 LEU A CA 1
ATOM 2325 C C . LEU A 1 322 ? -5.066 49.316 74.738 1.00 62.46 322 LEU A C 1
ATOM 2326 O O . LEU A 1 322 ? -4.401 49.179 73.700 1.00 56.27 322 LEU A O 1
ATOM 2331 N N . LEU A 1 323 ? -6.009 48.452 75.116 1.00 64.06 323 LEU A N 1
ATOM 2332 C CA . LEU A 1 323 ? -6.467 47.402 74.221 1.00 64.91 323 LEU A CA 1
ATOM 2333 C C . LEU A 1 323 ? -7.753 47.850 73.537 1.00 68.00 323 LEU A C 1
ATOM 2334 O O . LEU A 1 323 ? -8.835 47.777 74.136 1.00 68.03 323 LEU A O 1
ATOM 2339 N N . PRO A 1 324 ? -7.689 48.287 72.276 1.00 67.10 324 PRO A N 1
ATOM 2340 C CA . PRO A 1 324 ? -8.897 48.828 71.632 1.00 64.31 324 PRO A CA 1
ATOM 2341 C C . PRO A 1 324 ? -9.864 47.809 71.025 1.00 61.63 324 PRO A C 1
ATOM 2342 O O . PRO A 1 324 ? -11.082 47.977 71.165 1.00 55.54 324 PRO A O 1
ATOM 2346 N N . ASN A 1 325 ? -9.352 46.740 70.396 1.00 63.36 325 ASN A N 1
ATOM 2347 C CA . ASN A 1 325 ? -10.150 45.685 69.776 1.00 63.20 325 ASN A CA 1
ATOM 2348 C C . ASN A 1 325 ? -10.857 44.786 70.783 1.00 62.83 325 ASN A C 1
ATOM 2349 O O . ASN A 1 325 ? -11.719 43.994 70.388 1.00 65.66 325 ASN A O 1
ATOM 2354 N N . CYS A 1 326 ? -10.531 44.894 72.062 1.00 62.07 326 CYS A N 1
ATOM 2355 C CA . CYS A 1 326 ? -11.007 43.952 73.057 1.00 61.60 326 CYS A CA 1
ATOM 2356 C C . CYS A 1 326 ? -12.336 44.427 73.624 1.00 61.24 326 CYS A C 1
ATOM 2357 O O . CYS A 1 326 ? -12.509 45.611 73.932 1.00 61.69 326 CYS A O 1
ATOM 2360 N N . GLU A 1 327 ? -13.267 43.489 73.778 1.00 57.25 327 GLU A N 1
ATOM 2361 C CA . GLU A 1 327 ? -14.483 43.745 74.533 1.00 52.22 327 GL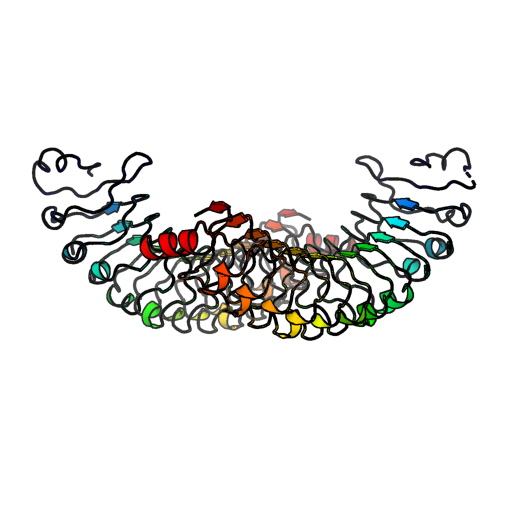U A CA 1
ATOM 2362 C C . GLU A 1 327 ? -14.135 43.629 76.005 1.00 50.20 327 GLU A C 1
ATOM 2363 O O . GLU A 1 327 ? -13.687 42.574 76.463 1.00 48.28 327 GLU A O 1
ATOM 2369 N N . ILE A 1 328 ? -14.284 44.727 76.731 1.00 55.45 328 ILE A N 1
ATOM 2370 C CA . ILE A 1 328 ? -13.792 44.832 78.095 1.00 53.64 328 ILE A CA 1
ATOM 2371 C C . ILE A 1 328 ? -14.971 45.082 79.027 1.00 49.31 328 ILE A C 1
ATOM 2372 O O . ILE A 1 328 ? -15.926 45.781 78.668 1.00 49.85 328 ILE A O 1
ATOM 2377 N N . TYR A 1 329 ? -14.950 44.415 80.180 1.00 46.67 329 TYR A N 1
ATOM 2378 C CA . TYR A 1 329 ? -16.013 44.503 81.170 1.00 48.62 329 TYR A CA 1
ATOM 2379 C C . TYR A 1 329 ? -15.437 44.918 82.519 1.00 44.10 329 TYR A C 1
ATOM 2380 O O . TYR A 1 329 ? -14.514 44.276 83.032 1.00 42.03 329 TYR A O 1
ATOM 2389 N N . PHE A 1 330 ? -16.000 45.976 83.098 1.00 41.81 330 PHE A N 1
ATOM 2390 C CA . PHE A 1 330 ? -15.580 46.465 84.410 1.00 41.60 330 PHE A CA 1
ATOM 2391 C C . PHE A 1 330 ? -16.654 46.298 85.471 1.00 42.45 330 PHE A C 1
ATOM 2392 O O . PHE A 1 330 ? -16.457 46.695 86.622 1.00 38.64 330 PHE A O 1
ATOM 2400 N N . GLY B 1 30 ? -36.437 56.980 118.876 1.00 75.19 30 GLY B N 1
ATOM 2401 C CA . GLY B 1 30 ? -36.017 56.506 117.558 1.00 76.89 30 GLY B CA 1
ATOM 2402 C C . GLY B 1 30 ? -36.142 57.607 116.508 1.00 73.54 30 GLY B C 1
ATOM 2403 O O . GLY B 1 30 ? -36.491 58.746 116.829 1.00 77.07 30 GLY B O 1
ATOM 2404 N N . THR B 1 31 ? -35.847 57.259 115.258 1.00 63.20 31 THR B N 1
ATOM 2405 C CA . THR B 1 31 ? -35.862 58.206 114.150 1.00 64.46 31 THR B CA 1
ATOM 2406 C C . THR B 1 31 ? -35.956 57.406 112.861 1.00 69.55 31 THR B C 1
ATOM 2407 O O . THR B 1 31 ? -36.042 56.177 112.877 1.00 74.18 31 THR B O 1
ATOM 2409 N N . TYR B 1 32 ? -35.926 58.114 111.738 1.00 72.96 32 TYR B N 1
ATOM 2410 C CA . TYR B 1 32 ? -36.070 57.488 110.430 1.00 80.50 32 TYR B CA 1
ATOM 2411 C C . TYR B 1 32 ? -35.198 58.246 109.441 1.00 71.86 32 TYR B C 1
ATOM 2412 O O . TYR B 1 32 ? -34.425 59.129 109.828 1.00 65.09 32 TYR B O 1
ATOM 2414 N N . LYS B 1 33 ? -35.298 57.854 108.167 1.00 72.23 33 LYS B N 1
ATOM 2415 C CA . LYS B 1 33 ? -34.540 58.491 107.096 1.00 80.53 33 LYS B CA 1
ATOM 2416 C C . LYS B 1 33 ? -34.865 59.975 106.992 1.00 83.26 33 LYS B C 1
ATOM 2417 O O . LYS B 1 33 ? -36.034 60.373 107.023 1.00 88.23 33 LYS B O 1
ATOM 2419 N N . ASN B 1 34 ? -33.824 60.797 106.881 1.00 79.71 34 ASN B N 1
ATOM 2420 C CA . ASN B 1 34 ? -33.972 62.243 106.961 1.00 81.33 34 ASN B CA 1
ATOM 2421 C C . ASN B 1 34 ? -33.858 62.806 105.553 1.00 88.42 34 ASN B C 1
ATOM 2422 O O . ASN B 1 34 ? -32.763 62.855 104.981 1.00 87.76 34 ASN B O 1
ATOM 2424 N N . LEU B 1 35 ? -34.990 63.252 105.012 1.00 95.85 35 LEU B N 1
ATOM 2425 C CA . LEU B 1 35 ? -35.042 64.076 103.812 1.00 97.90 35 LEU B CA 1
ATOM 2426 C C . LEU B 1 35 ? -35.442 65.480 104.232 1.00 97.61 35 LEU B C 1
ATOM 2427 O O . LEU B 1 35 ? -36.400 65.646 104.998 1.00 97.82 35 LEU B O 1
ATOM 2432 N N . GLU B 1 36 ? -34.716 66.475 103.706 1.00 99.71 36 GLU B N 1
ATOM 2433 C CA . GLU B 1 36 ? -34.752 67.867 104.173 1.00 100.57 36 GLU B CA 1
ATOM 2434 C C . GLU B 1 36 ? -34.513 67.929 105.687 1.00 104.49 36 GLU B C 1
ATOM 2435 O O . GLU B 1 36 ? -35.172 68.684 106.408 1.00 100.13 36 GLU B O 1
ATOM 2441 N N . GLU B 1 37 ? -33.550 67.115 106.145 1.00 102.02 37 GLU B N 1
ATOM 2442 C CA . GLU B 1 37 ? -33.248 66.787 107.553 1.00 94.74 37 GLU B CA 1
ATOM 2443 C C . GLU B 1 37 ? -34.500 66.543 108.405 1.00 91.55 37 GLU B C 1
ATOM 2444 O O . GLU B 1 37 ? -34.601 67.003 109.540 1.00 95.06 37 GLU B O 1
ATOM 2450 N N . ALA B 1 38 ? -35.439 65.761 107.851 1.00 89.72 38 ALA B N 1
ATOM 2451 C CA . ALA B 1 38 ? -36.639 65.261 108.554 1.00 87.27 38 ALA B CA 1
ATOM 2452 C C . ALA B 1 38 ? -37.434 66.380 109.230 1.00 90.66 38 ALA B C 1
ATOM 2453 O O . ALA B 1 38 ? -37.690 66.343 110.439 1.00 91.55 38 ALA B O 1
ATOM 2455 N N . LEU B 1 39 ? -37.757 67.413 108.431 1.00 95.14 39 LEU B N 1
ATOM 2456 C CA . LEU B 1 39 ? -38.589 68.564 108.823 1.00 80.51 39 LEU B CA 1
ATOM 2457 C C . LEU B 1 39 ? -37.895 69.395 109.908 1.00 88.75 39 LEU B C 1
ATOM 2458 O O . LEU B 1 39 ? -38.442 69.628 110.990 1.00 82.71 39 LEU B O 1
ATOM 2463 N N . ARG B 1 40 ? -36.645 69.786 109.613 1.00 97.15 40 ARG B N 1
ATOM 2464 C CA . ARG B 1 40 ? -35.704 70.531 110.457 1.00 96.03 40 ARG B CA 1
ATOM 2465 C C . ARG B 1 40 ? -35.258 69.791 111.709 1.00 90.35 40 ARG B C 1
ATOM 2466 O O . ARG B 1 40 ? -34.534 70.393 112.520 1.00 86.96 40 ARG B O 1
ATOM 2474 N N . ASN B 1 41 ? -35.623 68.494 111.860 1.00 91.13 41 ASN B N 1
ATOM 2475 C CA . ASN B 1 41 ? -35.398 67.638 113.020 1.00 91.83 41 ASN B CA 1
ATOM 2476 C C . ASN B 1 41 ? -35.972 68.384 114.211 1.00 92.42 41 ASN B C 1
ATOM 2477 O O . ASN B 1 41 ? -35.177 68.997 114.922 1.00 86.45 41 ASN B O 1
ATOM 2482 N N . PRO B 1 42 ? -37.354 68.399 114.418 1.00 96.33 42 PRO B N 1
ATOM 2483 C CA . PRO B 1 42 ? -38.076 69.447 115.190 1.00 99.07 42 PRO B CA 1
ATOM 2484 C C . PRO B 1 42 ? -37.388 70.109 116.379 1.00 105.16 42 PRO B C 1
ATOM 2485 O O . PRO B 1 42 ? -37.421 71.335 116.527 1.00 113.28 42 PRO B O 1
ATOM 2489 N N . ASP B 1 43 ? -36.762 69.297 117.226 1.00 104.85 43 ASP B N 1
ATOM 2490 C CA . ASP B 1 43 ? -35.648 69.727 118.059 1.00 106.83 43 ASP B CA 1
ATOM 2491 C C . ASP B 1 43 ? -34.512 68.756 117.782 1.00 96.80 43 ASP B C 1
ATOM 2492 O O . ASP B 1 43 ? -34.756 67.566 117.552 1.00 85.71 43 ASP B O 1
ATOM 2497 N N . LYS B 1 44 ? -33.281 69.274 117.702 1.00 96.74 44 LYS B N 1
ATOM 2498 C CA . LYS B 1 44 ? -32.166 68.508 117.148 1.00 91.43 44 LYS B CA 1
ATOM 2499 C C . LYS B 1 44 ? -31.717 67.407 118.102 1.00 92.64 44 LYS B C 1
ATOM 2500 O O . LYS B 1 4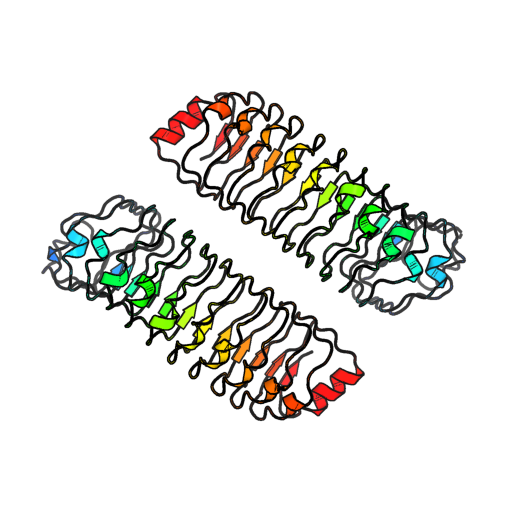4 ? -30.585 67.430 118.598 1.00 90.94 44 LYS B O 1
ATOM 2506 N N . VAL B 1 45 ? -32.608 66.454 118.379 1.00 91.75 45 VAL B N 1
ATOM 2507 C CA . VAL B 1 45 ? -32.386 65.404 119.362 1.00 87.51 45 VAL B CA 1
ATOM 2508 C C . VAL B 1 45 ? -32.696 64.021 118.790 1.00 90.31 45 VAL B C 1
ATOM 2509 O O . VAL B 1 45 ? -33.207 63.150 119.505 1.00 90.08 45 VAL B O 1
ATOM 2513 N N . PHE B 1 46 ? -32.392 63.783 117.515 1.00 80.44 46 PHE B N 1
ATOM 2514 C CA . PHE B 1 46 ? -32.690 62.460 116.978 1.00 78.41 46 PHE B CA 1
ATOM 2515 C C . PHE B 1 46 ? -31.625 61.450 117.372 1.00 78.74 46 PHE B C 1
ATOM 2516 O O . PHE B 1 46 ? -30.433 61.764 117.444 1.00 79.37 46 PHE B O 1
ATOM 2524 N N . VAL B 1 47 ? -32.092 60.239 117.675 1.00 77.62 47 VAL B N 1
ATOM 2525 C CA . VAL B 1 47 ? -31.279 59.197 118.286 1.00 74.90 47 VAL B CA 1
ATOM 2526 C C . VAL B 1 47 ? -30.944 58.095 117.275 1.00 66.07 47 VAL B C 1
ATOM 2527 O O . VAL B 1 47 ? -29.869 57.478 117.380 1.00 66.95 47 VAL B O 1
ATOM 2531 N N . LEU B 1 48 ? -31.746 57.925 116.229 1.00 59.65 48 LEU B N 1
ATOM 2532 C CA . LEU B 1 48 ? -31.494 56.927 115.203 1.00 55.55 48 LEU B CA 1
ATOM 2533 C C . LEU B 1 48 ? -31.292 57.629 113.864 1.00 63.87 48 LEU B C 1
ATOM 2534 O O . LEU B 1 48 ? -31.363 58.858 113.771 1.00 62.76 48 LEU B O 1
ATOM 2539 N N . LYS B 1 49 ? -31.043 56.846 112.814 1.00 63.61 49 LYS B N 1
ATOM 2540 C CA . LYS B 1 49 ? -30.640 57.445 111.547 1.00 63.34 49 LYS B CA 1
ATOM 2541 C C . LYS B 1 49 ? -31.092 56.524 110.403 1.00 61.89 49 LYS B C 1
ATOM 2542 O O . LYS B 1 49 ? -31.891 55.605 110.599 1.00 57.26 49 LYS B O 1
ATOM 2548 N N . MET B 1 50 ? -30.544 56.756 109.211 1.00 66.64 50 MET B N 1
ATOM 2549 C CA . MET B 1 50 ? -31.111 56.378 107.930 1.00 64.17 50 MET B CA 1
ATOM 2550 C C . MET B 1 50 ? -30.732 54.940 107.617 1.00 62.56 50 MET B C 1
ATOM 2551 O O . MET B 1 50 ? -30.293 54.180 108.483 1.00 67.00 50 MET B O 1
ATOM 2556 N N . LYS B 1 51 ? -30.945 54.553 106.364 1.00 67.09 51 LYS B N 1
ATOM 2557 C CA . LYS B 1 51 ? -30.406 53.330 105.789 1.00 62.95 51 LYS B CA 1
ATOM 2558 C C . LYS B 1 51 ? -30.354 53.551 104.287 1.00 59.78 51 LYS B C 1
ATOM 2559 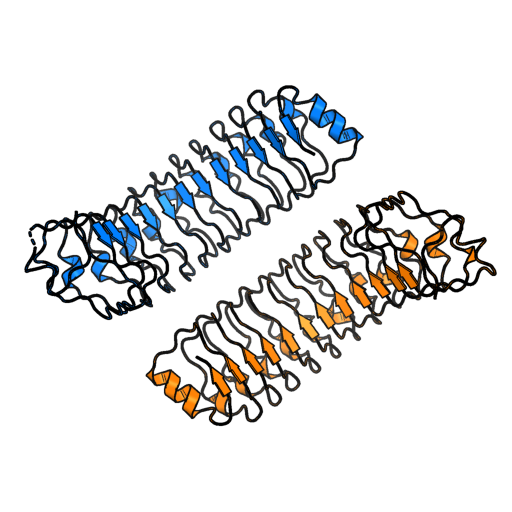O O . LYS B 1 51 ? -30.872 54.542 103.770 1.00 75.05 51 LYS B O 1
ATOM 2565 N N . GLY B 1 52 ? -29.745 52.615 103.586 1.00 51.45 52 GLY B N 1
ATOM 2566 C CA . GLY B 1 52 ? -29.645 52.784 102.155 1.00 53.57 52 GLY B CA 1
ATOM 2567 C C . GLY B 1 52 ? -30.309 51.651 101.418 1.00 63.20 52 GLY B C 1
ATOM 2568 O O . GLY B 1 52 ? -30.076 50.477 101.716 1.00 66.01 52 GLY B O 1
ATOM 2569 N N . THR B 1 53 ? -31.143 51.992 100.451 1.00 68.99 53 THR B N 1
ATOM 2570 C CA . THR B 1 53 ? -31.863 51.020 99.650 1.00 62.81 53 THR B CA 1
ATOM 2571 C C . THR B 1 53 ? -31.294 51.065 98.240 1.00 65.01 53 THR B C 1
ATOM 2572 O O . THR B 1 53 ? -30.225 51.643 98.005 1.00 66.11 53 THR B O 1
ATOM 2576 N N . GLU B 1 54 ? -31.973 50.388 97.314 1.00 68.41 54 GLU B N 1
ATOM 2577 C CA . GLU B 1 54 ? -31.514 50.356 95.929 1.00 69.40 54 GLU B CA 1
ATOM 2578 C C . GLU B 1 54 ? -31.576 51.743 95.287 1.00 68.82 54 GLU B C 1
ATOM 2579 O O . GLU B 1 54 ? -30.672 52.126 94.535 1.00 70.52 54 GLU B O 1
ATOM 2585 N N . ARG B 1 55 ? -32.641 52.499 95.549 1.00 66.26 55 ARG B N 1
ATOM 2586 C CA . ARG B 1 55 ? -32.854 53.778 94.889 1.00 66.51 55 ARG B CA 1
ATOM 2587 C C . ARG B 1 55 ? -32.371 54.977 95.704 1.00 67.65 55 ARG B C 1
ATOM 2588 O O . ARG B 1 55 ? -32.619 56.119 95.302 1.00 67.02 55 ARG B O 1
ATOM 2596 N N . THR B 1 56 ? -31.690 54.752 96.832 1.00 66.92 56 THR B N 1
ATOM 2597 C CA . THR B 1 56 ? -31.058 55.828 97.606 1.00 68.55 56 THR B CA 1
ATOM 2598 C C . THR B 1 56 ? -29.551 55.750 97.357 1.00 64.33 56 THR B C 1
ATOM 2599 O O . THR B 1 56 ? -28.872 54.837 97.837 1.00 58.03 56 THR B O 1
ATOM 2603 N N . LYS B 1 57 ? -29.040 56.685 96.554 1.00 63.84 57 LYS B N 1
ATOM 2604 C CA . LYS B 1 57 ? -27.622 56.713 96.214 1.00 65.00 57 LYS B CA 1
ATOM 2605 C C . LYS B 1 57 ? -26.763 57.099 97.420 1.00 58.55 57 LYS B C 1
ATOM 2606 O O . LYS B 1 57 ? -26.025 56.253 97.939 1.00 53.47 57 LYS B O 1
ATOM 2612 N N . LEU B 1 58 ? -26.906 58.343 97.894 1.00 58.23 58 LEU B N 1
ATOM 2613 C CA . LEU B 1 58 ? -26.192 58.902 99.053 1.00 57.42 58 LEU B CA 1
ATOM 2614 C C . LEU B 1 58 ? -24.669 58.752 98.929 1.00 51.38 58 LEU B C 1
ATOM 2615 O O . LEU B 1 58 ? -24.031 58.017 99.685 1.00 46.34 58 LEU B O 1
ATOM 2620 N N . VAL B 1 59 ? -24.102 59.440 97.926 1.00 52.09 59 VAL B N 1
ATOM 2621 C CA . VAL B 1 59 ? -22.653 59.411 97.690 1.00 50.30 59 VAL B CA 1
ATOM 2622 C C . VAL B 1 59 ? -21.899 60.022 98.867 1.00 48.71 59 VAL B C 1
ATOM 2623 O O . VAL B 1 59 ? -20.894 59.471 99.340 1.00 45.49 59 VAL B O 1
ATOM 2627 N N . THR B 1 60 ? -22.382 61.147 99.377 1.00 46.97 60 THR B N 1
ATOM 2628 C CA . THR B 1 60 ? -21.701 61.852 100.448 1.00 49.69 60 THR B CA 1
ATOM 2629 C C . THR B 1 60 ? -22.675 62.095 101.588 1.00 56.18 60 THR B C 1
ATOM 2630 O O . THR B 1 60 ? -23.888 62.190 101.384 1.00 56.69 60 THR B O 1
ATOM 2634 N N . LEU B 1 61 ? -22.129 62.175 102.796 1.00 58.81 61 LEU B N 1
ATOM 2635 C CA . LEU B 1 61 ? -22.895 62.588 103.960 1.00 59.17 61 LEU B CA 1
ATOM 2636 C C . LEU B 1 61 ? -22.833 64.095 104.117 1.00 63.18 61 LEU B C 1
ATOM 2637 O O . LEU B 1 61 ? -21.769 64.705 103.955 1.00 61.99 61 LEU B O 1
ATOM 2642 N N . SER B 1 62 ? -23.985 64.690 104.412 1.00 63.75 62 SER B N 1
ATOM 2643 C CA . SER B 1 62 ? -24.005 66.098 104.761 1.00 62.85 62 SER B CA 1
ATOM 2644 C C . SER B 1 62 ? -23.232 66.286 106.059 1.00 60.55 62 SER B C 1
ATOM 2645 O O . SER B 1 62 ? -23.248 65.424 106.941 1.00 48.44 62 SER B O 1
ATOM 2648 N N . ARG B 1 63 ? -22.522 67.407 106.153 1.00 67.70 63 ARG B N 1
ATOM 2649 C CA . ARG B 1 63 ? -21.645 67.685 107.283 1.00 64.60 63 ARG B CA 1
ATOM 2650 C C . ARG B 1 63 ? -22.389 68.221 108.504 1.00 63.94 63 ARG B C 1
ATOM 2651 O O . ARG B 1 63 ? -21.757 68.447 109.543 1.00 61.53 63 ARG B O 1
ATOM 2659 N N . GLU B 1 64 ? -23.709 68.411 108.418 1.00 62.09 64 GLU B N 1
ATOM 2660 C CA . GLU B 1 64 ? -24.506 68.816 109.577 1.00 58.91 64 GLU B CA 1
ATOM 2661 C C . GLU B 1 64 ? -24.908 67.580 110.382 1.00 54.29 64 GLU B C 1
ATOM 2662 O O . GLU B 1 64 ? -26.072 67.215 110.496 1.00 52.40 64 GLU B O 1
ATOM 2668 N N . ILE B 1 65 ? -23.892 66.936 110.946 1.00 52.97 65 ILE B N 1
ATOM 2669 C CA . ILE B 1 65 ? -24.067 65.720 111.711 1.00 57.68 65 ILE B CA 1
ATOM 2670 C C . ILE B 1 65 ? -23.819 65.953 113.199 1.00 63.89 65 ILE B C 1
ATOM 2671 O O . ILE B 1 65 ? -24.464 65.312 114.035 1.00 65.60 65 ILE B O 1
ATOM 2676 N N . VAL B 1 66 ? -22.979 66.939 113.551 1.00 65.50 66 VAL B N 1
ATOM 2677 C CA . VAL B 1 66 ? -22.670 67.277 114.939 1.00 65.27 66 VAL B CA 1
ATOM 2678 C C . VAL B 1 66 ? -23.905 67.822 115.673 1.00 71.71 66 VAL B C 1
ATOM 2679 O O . VAL B 1 66 ? -24.000 67.691 116.903 1.00 77.67 66 VAL B O 1
ATOM 2683 N N . ARG B 1 67 ? -24.896 68.342 114.927 1.00 69.57 67 ARG B N 1
ATOM 2684 C CA . ARG B 1 67 ? -26.057 69.023 115.509 1.00 72.71 67 ARG B CA 1
ATOM 2685 C C . ARG B 1 67 ? -26.935 68.110 116.364 1.00 74.14 67 ARG B C 1
ATOM 2686 O O . ARG B 1 67 ? -27.621 68.592 117.274 1.00 82.98 67 ARG B O 1
ATOM 2694 N N . PHE B 1 68 ? -26.954 66.810 116.071 1.00 68.52 68 PHE B N 1
ATOM 2695 C CA . PHE B 1 68 ? -27.931 65.907 116.676 1.00 73.57 68 PHE B CA 1
ATOM 2696 C C . PHE B 1 68 ? -27.675 65.662 118.160 1.00 74.08 68 PHE B C 1
ATOM 2697 O O . PHE B 1 68 ? -28.616 65.307 118.883 1.00 74.37 68 PHE B O 1
ATOM 2705 N N . GLN B 1 69 ? -26.408 65.703 118.593 1.00 73.00 69 GLN B N 1
ATOM 2706 C CA . GLN B 1 69 ? -25.976 65.825 119.993 1.00 77.37 69 GLN B CA 1
ATOM 2707 C C . GLN B 1 69 ? -26.277 64.620 120.892 1.00 69.17 69 GLN B C 1
ATOM 2708 O O . GLN B 1 69 ? -25.618 64.435 121.921 1.00 68.22 69 GLN B O 1
ATOM 2714 N N . ASN B 1 70 ? -27.150 63.711 120.465 1.00 70.27 70 ASN B N 1
ATOM 2715 C CA . ASN B 1 70 ? -27.464 62.552 121.293 1.00 76.03 70 ASN B CA 1
ATOM 2716 C C . ASN B 1 70 ? -27.681 61.275 120.489 1.00 77.00 70 ASN B C 1
ATOM 2717 O O . ASN B 1 70 ? -28.399 60.383 120.966 1.00 74.36 70 ASN B O 1
ATOM 2722 N N . LEU B 1 71 ? -27.152 61.210 119.264 1.00 78.93 71 LEU B N 1
ATOM 2723 C CA . LEU B 1 71 ? -27.313 60.038 118.410 1.00 69.44 71 LEU B CA 1
ATOM 2724 C C . LEU B 1 71 ? -26.680 58.850 119.095 1.00 68.37 71 LEU B C 1
ATOM 2725 O O . LEU B 1 71 ? -25.518 58.915 119.478 1.00 70.50 71 LEU B O 1
ATOM 2730 N N . LYS B 1 72 ? -27.453 57.788 119.300 1.00 64.45 72 LYS B N 1
ATOM 2731 C CA . LYS B 1 72 ? -26.901 56.567 119.873 1.00 61.45 72 LYS B CA 1
ATOM 2732 C C . LYS B 1 72 ? -26.696 55.472 118.844 1.00 53.26 72 LYS B C 1
ATOM 2733 O O . LYS B 1 72 ? -25.817 54.623 119.028 1.00 51.18 72 LYS B O 1
ATOM 2739 N N . GLU B 1 73 ? -27.479 55.483 117.770 1.00 51.80 73 GLU B N 1
ATOM 2740 C CA . GLU B 1 73 ? -27.346 54.541 116.673 1.00 49.55 73 GLU B CA 1
ATOM 2741 C C . GLU B 1 73 ? -27.307 55.327 115.375 1.00 49.17 73 GLU B C 1
ATOM 2742 O O . GLU B 1 73 ? -28.036 56.309 115.219 1.00 48.89 73 GLU B O 1
ATOM 2748 N N . LEU B 1 74 ? -26.454 54.905 114.446 1.00 51.68 74 LEU B N 1
ATOM 2749 C CA . LEU B 1 74 ? -26.388 55.550 113.140 1.00 49.69 74 LEU B CA 1
ATOM 2750 C C . LEU B 1 74 ? -26.094 54.450 112.128 1.00 44.36 74 LEU B C 1
ATOM 2751 O O . LEU B 1 74 ? -25.035 53.819 112.195 1.00 40.60 74 LEU B O 1
ATOM 2756 N N . ASP B 1 75 ? -27.034 54.201 111.213 1.00 43.57 75 ASP B N 1
ATOM 2757 C CA . ASP B 1 75 ? -26.940 53.111 110.247 1.00 45.94 75 ASP B CA 1
ATOM 2758 C C . ASP B 1 75 ? -26.792 53.691 108.853 1.00 49.78 75 ASP B C 1
ATOM 2759 O O . ASP B 1 75 ? -27.524 54.612 108.482 1.00 51.16 75 ASP B O 1
ATOM 2764 N N . LEU B 1 76 ? -25.841 53.163 108.090 1.00 49.24 76 LEU B N 1
ATOM 2765 C CA . LEU B 1 76 ? -25.591 53.588 106.714 1.00 47.61 76 LEU B CA 1
ATOM 2766 C C . LEU B 1 76 ? -25.433 52.385 105.809 1.00 44.23 76 LEU B C 1
ATOM 2767 O O . LEU B 1 76 ? -24.620 52.382 104.886 1.00 42.06 76 LEU B O 1
ATOM 2772 N N . GLU B 1 77 ? -26.273 51.381 106.038 1.00 50.16 77 GLU B N 1
ATOM 2773 C CA . GLU B 1 77 ? -26.176 50.091 105.373 1.00 49.08 77 GLU B CA 1
ATOM 2774 C C . GLU B 1 77 ? -26.464 50.228 103.884 1.00 44.04 77 GLU B C 1
ATOM 2775 O O . GLU B 1 77 ? -27.498 50.769 103.493 1.00 58.30 77 GLU B O 1
ATOM 2781 N N . GLY B 1 78 ? -25.535 49.765 103.053 1.00 42.06 78 GLY B N 1
ATOM 2782 C CA . GLY B 1 78 ? -25.750 49.691 101.620 1.00 50.72 78 GLY B CA 1
ATOM 2783 C C . GLY B 1 78 ? -25.501 50.959 100.826 1.00 50.77 78 GLY B C 1
ATOM 2784 O O . GLY B 1 78 ? -25.557 50.910 99.589 1.00 52.66 78 GLY B O 1
ATOM 2785 N N . ASN B 1 79 ? -25.248 52.088 101.488 1.00 45.76 79 ASN B N 1
ATOM 2786 C CA . ASN B 1 79 ? -25.035 53.366 100.817 1.00 44.52 79 ASN B CA 1
ATOM 2787 C C . ASN B 1 79 ? -23.700 53.399 100.080 1.00 41.64 79 ASN B C 1
ATOM 2788 O O . ASN B 1 79 ? -22.713 52.818 100.519 1.00 39.81 79 ASN B O 1
ATOM 2793 N N . GLN B 1 80 ? -23.661 54.098 98.945 1.00 47.37 80 GLN B N 1
ATOM 2794 C CA . GLN B 1 80 ? -22.406 54.204 98.193 1.00 43.60 80 GLN B CA 1
ATOM 2795 C C . GLN B 1 80 ? -21.531 55.333 98.742 1.00 43.58 80 GLN B C 1
ATOM 2796 O O . GLN B 1 80 ? -21.238 56.328 98.078 1.00 45.33 80 GLN B O 1
ATOM 2802 N N . LEU B 1 81 ? -21.073 55.133 99.970 1.00 42.25 81 LEU B N 1
ATOM 2803 C CA . LEU B 1 81 ? -20.220 56.090 100.658 1.00 44.22 81 LEU B CA 1
ATOM 2804 C C . LEU B 1 81 ? -18.763 55.726 100.390 1.00 40.37 81 LEU B C 1
ATOM 2805 O O . LEU B 1 81 ? -18.325 54.624 100.735 1.00 38.48 81 LEU B O 1
ATOM 2810 N N . LYS B 1 82 ? -17.999 56.667 99.820 1.00 42.14 82 LYS B N 1
ATOM 2811 C CA . LYS B 1 82 ? -16.610 56.401 99.455 1.00 45.46 82 LYS B CA 1
ATOM 2812 C C . LYS B 1 82 ? -15.632 57.177 100.336 1.00 46.37 82 LYS B C 1
ATOM 2813 O O . LYS B 1 82 ? -14.416 56.961 100.249 1.00 48.78 82 LYS B O 1
ATOM 2819 N N . GLU B 1 83 ? -16.139 57.985 101.264 1.00 47.56 83 GLU B N 1
ATOM 2820 C CA . GLU B 1 83 ? -15.305 58.799 102.136 1.00 48.35 83 GLU B CA 1
ATOM 2821 C C . GLU B 1 83 ? -16.172 59.266 103.298 1.00 51.11 83 GLU B C 1
ATOM 2822 O O . GLU B 1 83 ? -17.400 59.339 103.174 1.00 52.11 83 GLU B O 1
ATOM 2828 N N . PHE B 1 84 ? -15.566 59.557 104.440 1.00 49.32 84 PHE B N 1
ATOM 2829 C CA . PHE B 1 84 ? -16.362 60.107 105.516 1.00 51.47 84 PHE B CA 1
ATOM 2830 C C . PHE B 1 84 ? -15.813 61.458 105.954 1.00 59.24 84 PHE B C 1
ATOM 2831 O O . PHE B 1 84 ? -14.595 61.675 105.955 1.00 54.86 84 PHE B O 1
ATOM 2839 N N . PRO B 1 85 ? -16.695 62.402 106.314 1.00 62.16 85 PRO B N 1
ATOM 2840 C CA . PRO B 1 85 ? -16.209 63.704 106.787 1.00 62.58 85 PRO B CA 1
ATOM 2841 C C . PRO B 1 85 ? -15.540 63.637 108.154 1.00 68.59 85 PRO B C 1
ATOM 2842 O O . PRO B 1 85 ? -15.614 62.633 108.880 1.00 74.37 85 PRO B O 1
ATOM 2846 N N . LYS B 1 86 ? -14.935 64.750 108.545 1.00 67.50 86 LYS B N 1
ATOM 2847 C CA . LYS B 1 86 ? -14.183 64.790 109.784 1.00 71.06 86 LYS B CA 1
ATOM 2848 C C . LYS B 1 86 ? -15.081 65.053 110.989 1.00 74.28 86 LYS B C 1
ATOM 2849 O O . LYS B 1 86 ? -14.647 64.842 112.127 1.00 77.21 86 LYS B O 1
ATOM 2855 N N . GLU B 1 87 ? -16.334 65.457 110.752 1.00 70.55 87 GLU B N 1
ATOM 2856 C CA . GLU B 1 87 ? -17.308 65.750 111.793 1.00 73.01 87 GLU B CA 1
ATOM 2857 C C . GLU B 1 87 ? -17.867 64.503 112.460 1.00 73.66 87 GLU B C 1
ATOM 2858 O O . GLU B 1 87 ? -18.497 64.617 113.515 1.00 73.77 87 GLU B O 1
ATOM 2864 N N . ILE B 1 88 ? -17.726 63.338 111.834 1.00 69.00 88 ILE B N 1
ATOM 2865 C CA . ILE B 1 88 ? -18.200 62.071 112.380 1.00 67.74 88 ILE B CA 1
ATOM 2866 C C . ILE B 1 88 ? -17.489 61.774 113.704 1.00 70.00 88 ILE B C 1
ATOM 2867 O O . ILE B 1 88 ? -18.056 61.137 114.599 1.00 71.61 88 ILE B O 1
ATOM 2872 N N . GLY B 1 89 ? -16.262 62.283 113.869 1.00 72.04 89 GLY B N 1
ATOM 2873 C CA . GLY B 1 89 ? -15.466 61.958 115.035 1.00 77.83 89 GLY B CA 1
ATOM 2874 C C . GLY B 1 89 ? -15.789 62.727 116.302 1.00 76.55 89 GLY B C 1
ATOM 2875 O O . GLY B 1 89 ? -15.565 62.234 117.416 1.00 74.31 89 GLY B O 1
ATOM 2876 N N . ASN B 1 90 ? -16.343 63.927 116.152 1.00 73.61 90 ASN B N 1
ATOM 2877 C CA . ASN B 1 90 ? -16.696 64.753 117.297 1.00 73.06 90 ASN B CA 1
ATOM 2878 C C . ASN B 1 90 ? -18.034 64.384 117.896 1.00 77.42 90 ASN B C 1
ATOM 2879 O O . ASN B 1 90 ? -18.407 64.959 118.921 1.00 77.10 90 ASN B O 1
ATOM 2884 N N . LEU B 1 91 ? -18.759 63.441 117.292 1.00 77.93 91 LEU B N 1
ATOM 2885 C CA . LEU B 1 91 ? -20.003 62.946 117.879 1.00 74.94 91 LEU B CA 1
ATOM 2886 C C . LEU B 1 91 ? -19.641 61.818 118.849 1.00 71.61 91 LEU B C 1
ATOM 2887 O O . LEU B 1 91 ? -19.681 60.629 118.537 1.00 65.78 91 LEU B O 1
ATOM 2892 N N . LYS B 1 92 ? -19.247 62.239 120.053 1.00 74.92 92 LYS B N 1
ATOM 2893 C CA . LYS B 1 92 ? -18.820 61.364 121.139 1.00 79.48 92 LYS B CA 1
ATOM 2894 C C . LYS B 1 92 ? -19.952 60.832 121.962 1.00 72.95 92 LYS B C 1
ATOM 2895 O O . LYS B 1 92 ? -19.725 60.098 122.939 1.00 67.42 92 LYS B O 1
ATOM 2901 N N . ASN B 1 93 ? -21.158 61.164 121.559 1.00 66.98 93 ASN B N 1
ATOM 2902 C CA . ASN B 1 93 ? -22.348 60.610 122.139 1.00 69.54 93 ASN B CA 1
ATOM 2903 C C . ASN B 1 93 ? -22.820 59.425 121.313 1.00 66.56 93 ASN B C 1
ATOM 2904 O O . ASN B 1 93 ? -23.791 58.768 121.699 1.00 68.30 93 ASN B O 1
ATOM 2909 N N . LEU B 1 94 ? -22.099 59.095 120.232 1.00 66.64 94 LEU B N 1
ATOM 2910 C CA . LEU B 1 94 ? -22.451 57.971 119.369 1.00 61.31 94 LEU B CA 1
ATOM 2911 C C . LEU B 1 94 ? -22.026 56.666 120.011 1.00 53.63 94 LEU B C 1
ATOM 2912 O O . LEU B 1 94 ? -20.899 56.529 120.503 1.00 53.54 94 LEU B O 1
ATOM 2917 N N . ARG B 1 95 ? -22.947 55.712 120.011 1.00 48.81 95 ARG B N 1
ATOM 2918 C CA . ARG B 1 95 ? -22.725 54.441 120.657 1.00 50.48 95 ARG B CA 1
ATOM 2919 C C . ARG B 1 95 ? -22.706 53.256 119.697 1.00 44.50 95 ARG B C 1
ATOM 2920 O O . ARG B 1 95 ? -21.952 52.310 119.932 1.00 40.01 95 ARG B O 1
ATOM 2928 N N . LYS B 1 96 ? -23.454 53.303 118.599 1.00 41.84 96 LYS B N 1
ATOM 2929 C CA . LYS B 1 96 ? -23.405 52.256 117.585 1.00 38.41 96 LYS B CA 1
ATOM 2930 C C . LYS B 1 96 ? -23.254 52.948 116.244 1.00 37.83 96 LYS B C 1
ATOM 2931 O O . LYS B 1 96 ? -24.058 53.815 115.893 1.00 39.97 96 LYS B O 1
ATOM 2937 N N . LEU B 1 97 ? -22.259 52.545 115.476 1.00 36.24 97 LEU B N 1
ATOM 2938 C CA . LEU B 1 97 ? -22.088 53.062 114.133 1.00 34.39 97 LEU B CA 1
ATOM 2939 C C . LEU B 1 97 ? -22.022 51.881 113.182 1.00 37.51 97 LEU B C 1
ATOM 2940 O O . LEU B 1 97 ? -21.227 50.959 113.394 1.00 33.24 97 LEU B O 1
ATOM 2945 N N . ASP B 1 98 ? -22.839 51.908 112.130 1.00 42.18 98 ASP B N 1
ATOM 2946 C CA . ASP B 1 98 ? -22.854 50.828 111.147 1.00 41.24 98 ASP B CA 1
ATOM 2947 C C . ASP B 1 98 ? -22.508 51.422 109.793 1.00 38.38 98 ASP B C 1
ATOM 2948 O O . ASP B 1 98 ? -23.307 52.162 109.207 1.00 37.40 98 ASP B O 1
ATOM 2953 N N . LEU B 1 99 ? -21.345 51.053 109.276 1.00 36.69 99 LEU B N 1
ATOM 2954 C CA . LEU B 1 99 ? -20.934 51.490 107.957 1.00 32.59 99 LEU B CA 1
ATOM 2955 C C . LEU B 1 99 ? -20.913 50.306 106.998 1.00 34.41 99 LEU B C 1
ATOM 2956 O O . LEU B 1 99 ? -20.077 50.265 106.099 1.00 33.21 99 LEU B O 1
ATOM 2961 N N . SER B 1 100 ? -21.840 49.346 107.166 1.00 39.98 100 SER B N 1
ATOM 2962 C CA . SER B 1 100 ? -21.832 48.122 106.356 1.00 34.17 100 SER B CA 1
ATOM 2963 C C . SER B 1 100 ? -22.228 48.351 104.914 1.00 39.32 100 SER B C 1
ATOM 2964 O O . SER B 1 100 ? -23.127 49.119 104.609 1.00 46.82 100 SER B O 1
ATOM 2967 N N . GLU B 1 101 ? -21.680 47.478 104.066 1.00 38.06 101 GLU B N 1
ATOM 2968 C CA . GLU B 1 101 ? -21.917 47.417 102.627 1.00 43.09 101 GLU B CA 1
ATOM 2969 C C . GLU B 1 101 ? -21.745 48.775 101.953 1.00 44.05 101 GLU B C 1
ATOM 2970 O O . GLU B 1 101 ? -22.538 49.163 101.086 1.00 47.68 101 GLU B O 1
ATOM 2976 N N . ASN B 1 102 ? -20.651 49.462 102.274 1.00 36.99 102 ASN B N 1
ATOM 2977 C CA . ASN B 1 102 ? -20.386 50.750 101.705 1.00 34.13 102 ASN B CA 1
ATOM 2978 C C . ASN B 1 102 ? -19.086 50.621 100.933 1.00 34.80 102 ASN B C 1
ATOM 2979 O O . ASN B 1 102 ? -18.116 50.070 101.461 1.00 37.78 102 ASN B O 1
ATOM 2984 N N . PRO B 1 103 ? -19.025 51.052 99.682 1.00 39.11 103 PRO B N 1
ATOM 2985 C CA . PRO B 1 103 ? -17.783 50.890 98.909 1.00 40.92 103 PRO B CA 1
ATOM 2986 C C . PRO B 1 103 ? -16.655 51.828 99.327 1.00 40.49 103 PRO B C 1
ATOM 2987 O O . PRO B 1 103 ? -16.112 52.561 98.491 1.00 39.52 103 PRO B O 1
ATOM 2991 N N . LEU B 1 104 ? -16.274 51.803 100.608 1.00 39.55 104 LEU B N 1
ATOM 2992 C CA . LEU B 1 104 ? -15.110 52.531 101.098 1.00 37.07 104 LEU B CA 1
ATOM 2993 C C . LEU B 1 104 ? -13.916 51.596 100.988 1.00 39.26 104 LEU B C 1
ATOM 2994 O O . LEU B 1 104 ? -13.921 50.503 101.565 1.00 41.93 104 LEU B O 1
ATOM 2999 N N . MET B 1 105 ? -12.914 52.011 100.222 1.00 40.40 105 MET B N 1
ATOM 3000 C CA . MET B 1 105 ? -11.800 51.144 99.905 1.00 37.56 105 MET B CA 1
ATOM 3001 C C . MET B 1 105 ? -10.741 51.172 101.008 1.00 40.53 105 MET B C 1
ATOM 3002 O O . MET B 1 105 ? -9.868 50.296 101.055 1.00 41.47 105 MET B O 1
ATOM 3007 N N . PHE B 1 106 ? -10.834 52.136 101.923 1.00 43.08 106 PHE B N 1
ATOM 3008 C CA . PHE B 1 106 ? -9.873 52.309 102.998 1.00 43.25 106 PHE B CA 1
ATOM 3009 C C . PHE B 1 106 ? -10.662 52.598 104.266 1.00 37.50 106 PHE B C 1
ATOM 3010 O O . PHE B 1 106 ? -11.722 53.228 104.193 1.00 35.22 106 PHE B O 1
ATOM 3018 N N . PHE B 1 107 ? -10.207 52.048 105.397 1.00 40.05 107 PHE B N 1
ATOM 3019 C CA . PHE B 1 107 ? -10.886 52.265 106.678 1.00 41.04 107 PHE B CA 1
ATOM 3020 C C . PHE B 1 107 ? -10.844 53.743 107.034 1.00 39.50 107 PHE B C 1
ATOM 3021 O O . PHE B 1 107 ? -9.761 54.346 107.024 1.00 41.48 107 PHE B O 1
ATOM 3029 N N . PRO B 1 108 ? -11.980 54.351 107.384 1.00 43.50 108 PRO B N 1
ATOM 3030 C CA . PRO B 1 108 ? -11.954 55.762 107.771 1.00 49.61 108 PRO B CA 1
ATOM 3031 C C . PRO B 1 108 ? -11.342 55.951 109.150 1.00 49.39 108 PRO B C 1
ATOM 3032 O O . PRO B 1 108 ? -11.916 55.524 110.156 1.00 50.71 108 PRO B O 1
ATOM 3036 N N . LYS B 1 109 ? -10.187 56.611 109.228 1.00 44.19 109 LYS B N 1
ATOM 3037 C CA . LYS B 1 109 ? -9.631 56.915 110.540 1.00 46.70 109 LYS B CA 1
ATOM 3038 C C . LYS B 1 109 ? -10.357 58.069 111.225 1.00 51.28 109 LYS B C 1
ATOM 3039 O O . LYS B 1 109 ? -10.008 58.419 112.353 1.00 50.76 109 LYS B O 1
ATOM 3045 N N . GLU B 1 110 ? -11.313 58.706 110.543 1.00 53.28 110 GLU B N 1
ATOM 3046 C CA . GLU B 1 110 ? -12.117 59.758 111.156 1.00 57.31 110 GLU B CA 1
ATOM 3047 C C . GLU B 1 110 ? -12.931 59.229 112.331 1.00 54.33 110 GLU B C 1
ATOM 3048 O O . GLU B 1 110 ? -13.201 59.969 113.285 1.00 56.55 110 GLU B O 1
ATOM 3054 N N . ILE B 1 111 ? -13.316 57.952 112.288 1.00 52.85 111 ILE B N 1
ATOM 3055 C CA . ILE B 1 111 ? -14.138 57.384 113.347 1.00 51.93 111 ILE B CA 1
ATOM 3056 C C . ILE B 1 111 ? -13.310 56.757 114.457 1.00 51.02 111 ILE B C 1
ATOM 3057 O O . ILE B 1 111 ? -13.876 56.407 115.500 1.00 55.39 111 ILE B O 1
ATOM 3062 N N . THR B 1 112 ? -11.988 56.612 114.284 1.00 51.30 112 THR B N 1
ATOM 3063 C CA . THR B 1 112 ? -11.195 55.971 115.333 1.00 51.71 112 THR B CA 1
ATOM 3064 C C . THR B 1 112 ? -11.045 56.856 116.570 1.00 54.13 112 THR B C 1
ATOM 3065 O O . THR B 1 112 ? -10.622 56.358 117.620 1.00 53.82 112 THR B O 1
ATOM 3069 N N . ASN B 1 113 ? -11.431 58.135 116.483 1.00 54.70 113 ASN B N 1
ATOM 3070 C CA . ASN B 1 113 ? -11.352 59.081 117.589 1.00 57.30 113 ASN B CA 1
ATOM 3071 C C . ASN B 1 113 ? -12.531 58.981 118.544 1.00 62.27 113 ASN B C 1
ATOM 3072 O O . ASN B 1 113 ? -12.559 59.706 119.544 1.00 67.83 113 ASN B O 1
ATOM 3077 N N . LEU B 1 114 ? -13.487 58.098 118.278 1.00 60.32 114 LEU B N 1
ATOM 3078 C CA . LEU B 1 114 ? -14.612 57.883 119.182 1.00 58.58 114 LEU B CA 1
ATOM 3079 C C . LEU B 1 114 ? -14.139 56.926 120.262 1.00 56.48 114 LEU B C 1
ATOM 3080 O O . LEU B 1 114 ? -14.279 55.707 120.143 1.00 50.37 114 LEU B O 1
ATOM 3085 N N . GLU B 1 115 ? -13.587 57.486 121.346 1.00 62.23 115 GLU B N 1
ATOM 3086 C CA . GLU B 1 115 ? -13.066 56.651 122.420 1.00 57.12 115 GLU B CA 1
ATOM 3087 C C . GLU B 1 115 ? -14.155 55.894 123.175 1.00 55.86 115 GLU B C 1
ATOM 3088 O O . GLU B 1 115 ? -13.819 55.046 124.004 1.00 50.60 115 GLU B O 1
ATOM 3094 N N . SER B 1 116 ? -15.445 56.229 122.997 1.00 55.84 116 SER B N 1
ATOM 3095 C CA . SER B 1 116 ? -16.540 55.464 123.611 1.00 48.74 116 SER B CA 1
ATOM 3096 C C . SER B 1 116 ? -17.592 55.114 122.543 1.00 50.11 116 SER B C 1
ATOM 3097 O O . SER B 1 116 ? -18.646 55.744 122.463 1.00 54.11 116 SER B O 1
ATOM 3100 N N . LEU B 1 117 ? -17.275 54.124 121.703 1.00 47.95 117 LEU B N 1
ATOM 3101 C CA . LEU B 1 117 ? -18.202 53.524 120.744 1.00 41.32 117 LEU B CA 1
ATOM 3102 C C . LEU B 1 117 ? -18.450 52.076 121.146 1.00 42.55 117 LEU B C 1
ATOM 3103 O O . LEU B 1 117 ? -17.500 51.299 121.224 1.00 39.69 117 LEU B O 1
ATOM 3108 N N . GLU B 1 118 ? -19.713 51.718 121.425 1.00 42.94 118 GLU B N 1
ATOM 3109 C CA . GLU B 1 118 ? -20.021 50.348 121.845 1.00 40.71 118 GLU B CA 1
ATOM 3110 C C . GLU B 1 118 ? -19.918 49.363 120.677 1.00 37.51 118 GLU B C 1
ATOM 3111 O O . GLU B 1 118 ? -19.305 48.297 120.805 1.00 32.64 118 GLU B O 1
ATOM 3117 N N . GLU B 1 119 ? -20.510 49.697 119.523 1.00 36.86 119 GLU B N 1
ATOM 3118 C CA . GLU B 1 119 ? -20.450 48.817 118.363 1.00 32.33 119 GLU B CA 1
ATOM 3119 C C . GLU B 1 119 ? -19.898 49.532 117.142 1.00 33.89 119 GLU B C 1
ATOM 3120 O O . GLU B 1 1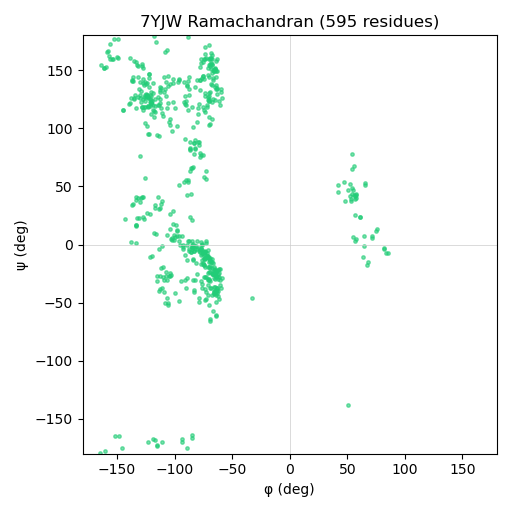19 ? -20.280 50.666 116.843 1.00 34.77 119 GLU B O 1
ATOM 3126 N N . LEU B 1 120 ? -19.041 48.822 116.413 1.00 36.18 120 LEU B N 1
ATOM 3127 C CA . LEU B 1 120 ? -18.563 49.236 115.103 1.00 32.68 120 LEU B CA 1
ATOM 3128 C C . LEU B 1 120 ? -18.760 48.060 114.160 1.00 30.19 120 LEU B C 1
ATOM 3129 O O . LEU B 1 120 ? -18.254 46.965 114.421 1.00 28.80 120 LEU B O 1
ATOM 3134 N N . ASN B 1 121 ? -19.508 48.282 113.083 1.00 33.92 121 ASN B N 1
ATOM 3135 C CA . ASN B 1 121 ? -19.776 47.282 112.047 1.00 34.26 121 ASN B CA 1
ATOM 3136 C C . ASN B 1 121 ? -19.322 47.868 110.705 1.00 33.37 121 ASN B C 1
ATOM 3137 O O . ASN B 1 121 ? -20.052 48.610 110.041 1.00 34.06 121 ASN B O 1
ATOM 3142 N N . ILE B 1 122 ? -18.090 47.529 110.331 1.00 32.38 122 ILE B N 1
ATOM 3143 C CA . ILE B 1 122 ? -17.446 48.015 109.118 1.00 31.15 122 ILE B CA 1
ATOM 3144 C C . ILE B 1 122 ? -17.488 46.946 108.008 1.00 30.03 122 ILE B C 1
ATOM 3145 O O . ILE B 1 122 ? -16.780 47.049 107.005 1.00 31.95 122 ILE B O 1
ATOM 3150 N N . SER B 1 123 ? -18.360 45.945 108.153 1.00 30.23 123 SER B N 1
ATOM 3151 C CA . SER B 1 123 ? -18.440 44.807 107.242 1.00 28.53 123 SER B CA 1
ATOM 3152 C C . SER B 1 123 ? -18.835 45.218 105.832 1.00 35.30 123 SER B C 1
ATOM 3153 O O . SER B 1 123 ? -19.348 46.306 105.606 1.00 43.26 123 SER B O 1
ATOM 3156 N N . GLY B 1 124 ? -18.529 44.356 104.860 1.00 29.90 124 GLY B N 1
ATOM 3157 C CA . GLY B 1 124 ? -19.012 44.610 103.512 1.00 31.72 124 GLY B CA 1
ATOM 3158 C C . GLY B 1 124 ? -18.342 45.750 102.792 1.00 30.94 124 GLY B C 1
ATOM 3159 O O . GLY B 1 124 ? -18.844 46.208 101.760 1.00 38.60 124 GLY B O 1
ATOM 3160 N N . THR B 1 125 ? -17.297 46.287 103.392 1.00 27.36 125 THR B N 1
ATOM 3161 C CA . THR B 1 125 ? -16.486 47.372 102.881 1.00 32.70 125 THR B CA 1
ATOM 3162 C C . THR B 1 125 ? -15.133 46.806 102.485 1.00 34.35 125 THR B C 1
ATOM 3163 O O . THR B 1 125 ? -14.586 45.967 103.205 1.00 36.20 125 THR B O 1
ATOM 3167 N N . GLU B 1 126 ? -14.668 47.142 101.286 1.00 32.70 126 GLU B N 1
ATOM 3168 C CA . GLU B 1 126 ? -13.408 46.586 100.807 1.00 33.44 126 GLU B CA 1
ATOM 3169 C C . GLU B 1 126 ? -12.254 47.185 101.610 1.00 34.76 126 GLU B C 1
ATOM 3170 O O . GLU B 1 126 ? -11.964 48.370 101.489 1.00 41.45 126 GLU B O 1
ATOM 3176 N N . LEU B 1 127 ? -11.605 46.391 102.455 1.00 31.63 127 LEU B N 1
ATOM 3177 C CA . LEU B 1 127 ? -10.478 46.833 103.273 1.00 30.57 127 LEU B CA 1
ATOM 3178 C C . LEU B 1 127 ? -9.304 45.896 103.092 1.00 32.64 127 LEU B C 1
ATOM 3179 O O . LEU B 1 127 ? -9.390 44.727 103.469 1.00 33.60 127 LEU B O 1
ATOM 3184 N N . THR B 1 128 ? -8.191 46.426 102.578 1.00 30.07 128 THR B N 1
ATOM 3185 C CA . THR B 1 128 ? -6.973 45.637 102.470 1.00 26.56 128 THR B CA 1
ATOM 3186 C C . THR B 1 128 ? -6.210 45.600 103.780 1.00 29.44 128 THR B C 1
ATOM 3187 O O . THR B 1 128 ? -5.512 44.621 104.055 1.00 33.79 128 THR B O 1
ATOM 3191 N N . ILE B 1 129 ? -6.296 46.657 104.584 1.00 29.28 129 ILE B N 1
ATOM 3192 C CA . ILE B 1 129 ? -5.565 46.748 105.845 1.00 29.76 129 ILE B CA 1
ATOM 3193 C C . ILE B 1 129 ? -6.491 47.312 106.919 1.00 32.50 129 ILE B C 1
ATOM 3194 O O . ILE B 1 129 ? -7.310 48.200 106.653 1.00 35.96 129 ILE B O 1
ATOM 3199 N N . ILE B 1 130 ? -6.376 46.770 108.130 1.00 29.75 130 ILE B N 1
ATOM 3200 C CA . ILE B 1 130 ? -7.049 47.283 109.323 1.00 26.60 130 ILE B CA 1
ATOM 3201 C C . ILE B 1 130 ? -6.131 48.345 109.917 1.00 29.12 130 ILE B C 1
ATOM 3202 O O . ILE B 1 130 ? -4.940 48.064 110.111 1.00 33.68 130 ILE B O 1
ATOM 3207 N N . PRO B 1 131 ? -6.623 49.563 110.197 1.00 32.51 131 PRO B N 1
ATOM 3208 C CA . PRO B 1 131 ? -5.739 50.665 110.612 1.00 35.12 131 PRO B CA 1
ATOM 3209 C C . PRO B 1 131 ? -5.037 50.379 111.929 1.00 41.47 131 PRO B C 1
ATOM 3210 O O . PRO B 1 131 ? -5.533 49.634 112.778 1.00 40.31 131 PRO B O 1
ATOM 3214 N N . LYS B 1 132 ? -3.834 50.937 112.060 1.00 46.92 132 LYS B N 1
ATOM 3215 C CA . LYS B 1 132 ? -3.017 50.598 113.215 1.00 45.40 132 LYS B CA 1
ATOM 3216 C C . LYS B 1 132 ? -3.552 51.251 114.488 1.00 44.31 132 LYS B C 1
ATOM 3217 O O . LYS B 1 132 ? -3.389 50.701 115.584 1.00 48.96 132 LYS B O 1
ATOM 3223 N N . GLU B 1 133 ? -4.230 52.393 114.357 1.00 45.32 133 GLU B N 1
ATOM 3224 C CA . GLU B 1 133 ? -4.793 53.129 115.483 1.00 47.00 133 GLU B CA 1
ATOM 3225 C C . GLU B 1 133 ? -6.192 52.653 115.872 1.00 40.52 133 GLU B C 1
ATOM 3226 O O . GLU B 1 133 ? -6.959 53.424 116.457 1.00 41.89 133 GLU B O 1
ATOM 3232 N N . ILE B 1 134 ? -6.550 51.409 115.545 1.00 39.87 134 ILE B N 1
ATOM 3233 C CA . ILE B 1 134 ? -7.834 50.871 115.977 1.00 40.79 134 ILE B CA 1
ATOM 3234 C C . ILE B 1 134 ? -7.859 50.629 117.490 1.00 44.35 134 ILE B C 1
ATOM 3235 O O . ILE B 1 134 ? -8.940 50.571 118.091 1.00 43.48 134 ILE B O 1
ATOM 3240 N N . GLY B 1 135 ? -6.692 50.534 118.134 1.00 43.17 135 GLY B N 1
ATOM 3241 C CA . GLY B 1 135 ? -6.615 50.387 119.578 1.00 41.65 135 GLY B CA 1
ATOM 3242 C C . GLY B 1 135 ? -6.919 51.652 120.353 1.00 44.87 135 GLY B C 1
ATOM 3243 O O . GLY B 1 135 ? -7.066 51.587 121.578 1.00 48.40 135 GLY B O 1
ATOM 3244 N N . ASN B 1 136 ? -6.991 52.797 119.671 1.00 48.57 136 ASN B N 1
ATOM 3245 C CA . ASN B 1 136 ? -7.384 54.043 120.320 1.00 50.53 136 ASN B CA 1
ATOM 3246 C C . ASN B 1 136 ? -8.831 54.022 120.789 1.00 52.13 136 ASN B C 1
ATOM 3247 O O . ASN B 1 136 ? -9.179 54.764 121.716 1.00 61.33 136 ASN B O 1
ATOM 3252 N N . MET B 1 137 ? -9.685 53.212 120.152 1.00 47.05 137 MET B N 1
ATOM 3253 C CA . MET B 1 137 ? -11.098 53.165 120.523 1.00 52.38 137 MET B CA 1
ATOM 3254 C C . MET B 1 137 ? -11.300 52.642 121.942 1.00 54.17 137 MET B C 1
ATOM 3255 O O . MET B 1 137 ? -11.939 53.303 122.763 1.00 60.26 137 MET B O 1
ATOM 3260 N N . ASN B 1 138 ? -10.870 51.403 122.206 1.00 50.72 138 ASN B N 1
ATOM 3261 C CA . ASN B 1 138 ? -10.737 50.718 123.506 1.00 52.58 138 ASN B CA 1
ATOM 3262 C C . ASN B 1 138 ? -12.022 50.632 124.346 1.00 50.28 138 ASN B C 1
ATOM 3263 O O . ASN B 1 138 ? -12.002 50.103 125.464 1.00 47.64 138 ASN B O 1
ATOM 3268 N N . GLY B 1 139 ? -13.138 51.123 123.811 1.00 42.86 139 GLY B N 1
ATOM 3269 C CA . GLY B 1 139 ? -14.430 51.060 124.447 1.00 31.57 139 GLY B CA 1
ATOM 3270 C C . GLY B 1 139 ? -15.386 50.243 123.612 1.00 37.22 139 GLY B C 1
ATOM 3271 O O . GLY B 1 139 ? -16.594 50.260 123.862 1.00 39.98 139 GLY B O 1
ATOM 3272 N N . LEU B 1 140 ? -14.863 49.571 122.584 1.00 42.04 140 LEU B N 1
ATOM 3273 C CA . LEU B 1 140 ? -15.700 48.737 121.729 1.00 35.10 140 LEU B CA 1
ATOM 3274 C C . LEU B 1 140 ? -16.227 47.545 122.503 1.00 33.29 140 LEU B C 1
ATOM 3275 O O . LEU B 1 140 ? -15.531 46.983 123.346 1.00 34.09 140 LEU B O 1
ATOM 3280 N N . LEU B 1 141 ? -17.480 47.189 122.242 1.00 32.55 141 LEU B N 1
ATOM 3281 C CA . LEU B 1 141 ? -18.059 45.955 122.753 1.00 33.68 141 LEU B CA 1
ATOM 3282 C C . LEU B 1 141 ? -18.199 44.908 121.660 1.00 33.28 141 LEU B C 1
ATOM 3283 O O . LEU B 1 141 ? -17.788 43.755 121.828 1.00 31.43 141 LEU B O 1
ATOM 3288 N N . ARG B 1 142 ? -18.786 45.293 120.535 1.00 29.94 142 ARG B N 1
ATOM 3289 C CA . ARG B 1 142 ? -18.972 44.416 119.394 1.00 28.62 142 ARG B CA 1
ATOM 3290 C C . ARG B 1 142 ? -18.222 45.029 118.225 1.00 28.32 142 ARG B C 1
ATOM 3291 O O . ARG B 1 142 ? -18.522 46.153 117.812 1.00 28.55 142 ARG B O 1
ATOM 3299 N N . LEU B 1 143 ? -17.259 44.288 117.686 1.00 32.40 143 LEU B N 1
ATOM 3300 C CA . LEU B 1 143 ? -16.475 44.732 116.542 1.00 31.66 143 LEU B CA 1
ATOM 3301 C C . LEU B 1 143 ? -16.680 43.730 115.415 1.00 30.50 143 LEU B C 1
ATOM 3302 O O . LEU B 1 143 ? -16.374 42.542 115.568 1.00 27.93 143 LEU B O 1
ATOM 3307 N N . TYR B 1 144 ? -17.182 44.218 114.287 1.00 29.75 144 TYR B N 1
ATOM 3308 C CA . TYR B 1 144 ? -17.530 43.397 113.131 1.00 31.58 144 TYR B CA 1
ATOM 3309 C C . TYR B 1 144 ? -16.622 43.779 111.964 1.00 28.90 144 TYR B C 1
ATOM 3310 O O . TYR B 1 144 ? -16.923 44.695 111.194 1.00 28.78 144 TYR B O 1
ATOM 3319 N N . LEU B 1 145 ? -15.523 43.044 111.819 1.00 29.37 145 LEU B N 1
ATOM 3320 C CA . LEU B 1 145 ? -14.609 43.214 110.701 1.00 24.47 145 LEU B CA 1
ATOM 3321 C C . LEU B 1 145 ? -14.869 42.205 109.593 1.00 22.91 145 LEU B C 1
ATOM 3322 O O . LEU B 1 145 ? -14.070 42.118 108.655 1.00 21.30 145 LEU B O 1
ATOM 3327 N N . ASP B 1 146 ? -15.991 41.490 109.637 1.00 27.97 146 ASP B N 1
ATOM 3328 C CA . ASP B 1 146 ? -16.228 40.382 108.719 1.00 28.43 146 ASP B CA 1
ATOM 3329 C C . ASP B 1 146 ? -16.538 40.860 107.300 1.00 24.76 146 ASP B C 1
ATOM 3330 O O . ASP B 1 146 ? -16.847 42.022 107.075 1.00 27.87 146 ASP B O 1
ATOM 3335 N N . GLU B 1 147 ? -16.353 39.946 106.332 1.00 26.51 147 GLU B N 1
ATOM 3336 C CA . GLU B 1 147 ? -16.519 40.188 104.886 1.00 22.19 147 GLU B CA 1
ATOM 3337 C C . GLU B 1 147 ? -15.627 41.325 104.378 1.00 22.90 147 GLU B C 1
ATOM 3338 O O . GLU B 1 147 ? -16.047 42.169 103.586 1.00 25.84 147 GLU B O 1
ATOM 3344 N N . ASN B 1 148 ? -14.380 41.337 104.823 1.00 24.97 148 ASN B N 1
ATOM 3345 C CA . ASN B 1 148 ? -13.377 42.329 104.459 1.00 26.05 148 ASN B CA 1
ATOM 3346 C C . ASN B 1 148 ? -12.142 41.608 103.946 1.00 24.35 148 ASN B C 1
ATOM 3347 O O . ASN B 1 148 ? -11.723 40.619 104.549 1.00 21.86 148 ASN B O 1
ATOM 3352 N N . PRO B 1 149 ? -11.509 42.062 102.862 1.00 30.23 149 PRO B N 1
ATOM 3353 C CA . PRO B 1 149 ? -10.366 41.346 102.291 1.00 29.42 149 PRO B CA 1
ATOM 3354 C C . PRO B 1 149 ? -8.988 41.730 102.836 1.00 30.47 149 PRO B C 1
ATOM 3355 O O . PRO B 1 149 ? -8.014 41.859 102.086 1.00 23.74 149 PRO B O 1
ATOM 3359 N N . PHE B 1 150 ? -8.888 41.898 104.158 1.00 37.14 150 PHE B N 1
ATOM 3360 C CA . PHE B 1 150 ? -7.608 42.248 104.768 1.00 34.63 150 PHE B CA 1
ATOM 3361 C C . PHE B 1 150 ? -6.800 40.998 105.081 1.00 32.95 150 PHE B C 1
ATOM 3362 O O . PHE B 1 150 ? -7.354 39.952 105.437 1.00 30.07 150 PHE B O 1
ATOM 3370 N N . SER B 1 151 ? -5.481 41.121 104.924 1.00 34.96 151 SER B N 1
ATOM 3371 C CA . SER B 1 151 ? -4.574 40.007 105.161 1.00 31.83 151 SER B CA 1
ATOM 3372 C C . SER B 1 151 ? -4.307 39.804 106.652 1.00 35.69 151 SER B C 1
ATOM 3373 O O . SER B 1 151 ? -4.349 38.673 107.148 1.00 33.47 151 SER B O 1
ATOM 3376 N N . GLU B 1 152 ? -4.028 40.887 107.381 1.00 36.84 152 GLU B N 1
ATOM 3377 C CA . GLU B 1 152 ? -3.555 40.798 108.757 1.00 35.67 152 GLU B CA 1
ATOM 3378 C C . GLU B 1 152 ? -4.309 41.756 109.672 1.00 33.72 152 GLU B C 1
ATOM 3379 O O . GLU B 1 152 ? -4.881 42.757 109.231 1.00 33.25 152 GLU B O 1
ATOM 3385 N N . LEU B 1 153 ? -4.301 41.426 110.972 1.00 33.77 153 LEU B N 1
ATOM 3386 C CA . LEU B 1 153 ? -4.782 42.225 112.095 1.00 32.72 153 LEU B CA 1
ATOM 3387 C C . LEU B 1 153 ? -3.617 42.882 112.836 1.00 34.80 153 LEU B C 1
ATOM 3388 O O . LEU B 1 153 ? -2.558 42.260 112.995 1.00 33.08 153 LEU B O 1
ATOM 3393 N N . PRO B 1 154 ? -3.791 44.124 113.302 1.00 35.54 154 PRO B N 1
ATOM 3394 C CA . PRO B 1 154 ? -2.698 44.837 113.978 1.00 34.58 154 PRO B CA 1
ATOM 3395 C C . PRO B 1 154 ? -2.365 44.262 115.344 1.00 32.98 154 PRO B C 1
ATOM 3396 O O . PRO B 1 154 ? -3.150 43.537 115.947 1.00 36.10 154 PRO B O 1
ATOM 3400 N N . LYS B 1 155 ? -1.152 44.573 115.815 1.00 36.36 155 LYS B N 1
ATOM 3401 C CA . LYS B 1 155 ? -0.751 44.160 117.156 1.00 36.89 155 LYS B CA 1
ATOM 3402 C C . LYS B 1 155 ? -1.531 44.917 118.228 1.00 41.23 155 LYS B C 1
ATOM 3403 O O . LYS B 1 155 ? -1.697 44.408 119.344 1.00 43.48 155 LYS B O 1
ATOM 3409 N N . GLU B 1 156 ? -2.051 46.101 117.890 1.00 39.51 156 GLU B N 1
ATOM 3410 C CA . GLU B 1 156 ? -2.918 46.896 118.752 1.00 38.41 156 GLU B CA 1
ATOM 3411 C C . GLU B 1 156 ? -4.347 46.388 118.814 1.00 34.34 156 GLU B C 1
ATOM 3412 O O . GLU B 1 156 ? -5.164 47.009 119.502 1.00 42.11 156 GLU B O 1
ATOM 3418 N N . ILE B 1 157 ? -4.666 45.273 118.146 1.00 29.01 157 ILE B N 1
ATOM 3419 C CA . ILE B 1 157 ? -5.983 44.665 118.296 1.00 30.42 157 ILE B CA 1
ATOM 3420 C C . ILE B 1 157 ? -6.179 44.183 119.730 1.00 35.36 157 ILE B C 1
ATOM 3421 O O . ILE B 1 157 ? -7.316 44.093 120.199 1.00 33.30 157 ILE B O 1
ATOM 3426 N N . GLY B 1 158 ? -5.082 43.929 120.459 1.00 38.61 158 GLY B N 1
ATOM 3427 C CA . GLY B 1 158 ? -5.149 43.606 121.869 1.00 38.17 158 GLY B CA 1
ATOM 3428 C C . GLY B 1 158 ? -5.433 44.785 122.773 1.00 38.24 158 GLY B C 1
ATOM 3429 O O . GLY B 1 158 ? -5.792 44.576 123.933 1.00 44.20 158 GLY B O 1
ATOM 3430 N N . ASN B 1 159 ? -5.266 46.019 122.281 1.00 38.53 159 ASN B N 1
ATOM 3431 C CA . ASN B 1 159 ? -5.633 47.190 123.079 1.00 39.48 159 ASN B CA 1
ATOM 3432 C C . ASN B 1 159 ? -7.135 47.289 123.315 1.00 42.96 159 ASN B C 1
ATOM 3433 O O . ASN B 1 159 ? -7.558 47.939 124.278 1.00 46.25 159 ASN B O 1
ATOM 3438 N N . LEU B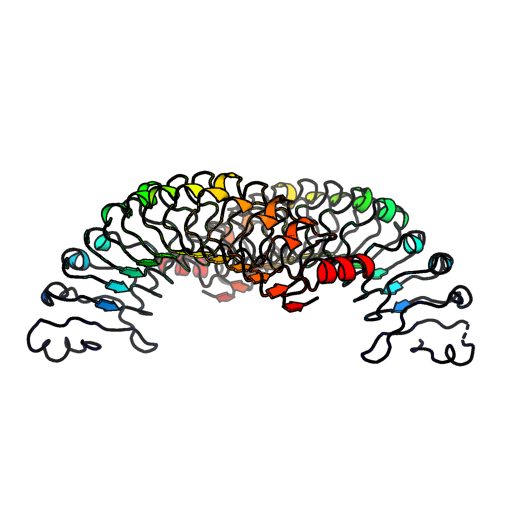 1 160 ? -7.949 46.683 122.447 1.00 43.98 160 LEU B N 1
ATOM 3439 C CA . LEU B 1 160 ? -9.401 46.642 122.613 1.00 43.41 160 LEU B CA 1
ATOM 3440 C C . LEU B 1 160 ? -9.717 45.591 123.677 1.00 43.34 160 LEU B C 1
ATOM 3441 O O . LEU B 1 160 ? -10.122 44.459 123.398 1.00 39.85 160 LEU B O 1
ATOM 3446 N N . LYS B 1 161 ? -9.491 45.967 124.929 1.00 45.36 161 LYS B N 1
ATOM 3447 C CA . LYS B 1 161 ? -9.654 45.044 126.039 1.00 47.64 161 LYS B CA 1
ATOM 3448 C C . LYS B 1 161 ? -11.080 45.013 126.570 1.00 42.76 161 LYS B C 1
ATOM 3449 O O . LYS B 1 161 ? -11.381 44.213 127.463 1.00 40.86 161 LYS B O 1
ATOM 3455 N N . ASN B 1 162 ? -11.965 45.853 126.046 1.00 36.14 162 ASN B N 1
ATOM 3456 C CA . ASN B 1 162 ? -13.351 45.840 126.474 1.00 34.38 162 ASN B CA 1
ATOM 3457 C C . ASN B 1 162 ? -14.259 45.146 125.474 1.00 35.40 162 ASN B C 1
ATOM 3458 O O . ASN B 1 162 ? -15.479 45.184 125.648 1.00 34.84 162 ASN B O 1
ATOM 3463 N N . VAL B 1 163 ? -13.701 44.544 124.410 1.00 37.42 163 VAL B N 1
ATOM 3464 C CA . VAL B 1 163 ? -14.522 43.936 123.361 1.00 31.40 163 VAL B CA 1
ATOM 3465 C C . VAL B 1 163 ? -15.050 42.579 123.819 1.00 26.46 163 VAL B C 1
ATOM 3466 O O . VAL B 1 163 ? -14.373 41.807 124.513 1.00 25.35 163 VAL B O 1
ATOM 3470 N N . LEU B 1 164 ? -16.294 42.306 123.449 1.00 28.64 164 LEU B N 1
ATOM 3471 C CA . LEU B 1 164 ? -17.011 41.087 123.787 1.00 32.20 164 LEU B CA 1
ATOM 3472 C C . LEU B 1 164 ? -17.156 40.168 122.587 1.00 32.82 164 LEU B C 1
ATOM 3473 O O . LEU B 1 164 ? -16.925 38.960 122.692 1.00 31.82 164 LEU B O 1
ATOM 3478 N N . ARG B 1 165 ? -17.553 40.720 121.445 1.00 31.98 165 ARG B N 1
ATOM 3479 C CA . ARG B 1 165 ? -17.743 39.961 120.220 1.00 28.70 165 ARG B CA 1
ATOM 3480 C C . ARG B 1 165 ? -16.871 40.577 119.133 1.00 27.57 165 ARG B C 1
ATOM 3481 O O . ARG B 1 165 ? -17.017 41.757 118.808 1.00 29.29 165 ARG B O 1
ATOM 3489 N N . LEU B 1 166 ? -15.945 39.790 118.599 1.00 26.32 166 LEU B N 1
ATOM 3490 C CA . LEU B 1 166 ? -15.150 40.168 117.441 1.00 23.53 166 LEU B CA 1
ATOM 3491 C C . LEU B 1 166 ? -15.519 39.246 116.288 1.00 23.72 166 LEU B C 1
ATOM 3492 O O . LEU B 1 166 ? -15.499 38.020 116.445 1.00 23.82 166 LEU B O 1
ATOM 3497 N N . TYR B 1 167 ? -15.876 39.827 115.145 1.00 27.74 167 TYR B N 1
ATOM 3498 C CA . TYR B 1 167 ? -16.255 39.061 113.956 1.00 31.20 167 TYR B CA 1
ATOM 3499 C C . TYR B 1 167 ? -15.236 39.256 112.843 1.00 25.20 167 TYR B C 1
ATOM 3500 O O . TYR B 1 167 ? -15.037 40.378 112.368 1.00 25.03 167 TYR B O 1
ATOM 3509 N N . LEU B 1 168 ? -14.615 38.161 112.413 1.00 20.93 168 LEU B N 1
ATOM 3510 C CA . LEU B 1 168 ? -13.637 38.185 111.335 1.00 18.08 168 LEU B CA 1
ATOM 3511 C C . LEU B 1 168 ? -14.034 37.230 110.209 1.00 17.83 168 LEU B C 1
ATOM 3512 O O . LEU B 1 168 ? -13.175 36.719 109.492 1.00 22.49 168 LEU B O 1
ATOM 3517 N N . SER B 1 169 ? -15.337 36.988 110.061 1.00 18.91 169 SER B N 1
ATOM 3518 C CA . SER B 1 169 ? -15.860 35.981 109.147 1.00 17.03 169 SER B CA 1
ATOM 3519 C C . SER B 1 169 ? -15.573 36.321 107.693 1.00 26.20 169 SER B C 1
ATOM 3520 O O . SER B 1 169 ? -15.777 37.455 107.254 1.00 31.56 169 SER B O 1
ATOM 3523 N N . ASN B 1 170 ? -15.132 35.301 106.950 1.00 26.65 170 ASN B N 1
ATOM 3524 C CA . ASN B 1 170 ? -14.912 35.347 105.504 1.00 22.84 170 ASN B CA 1
ATOM 3525 C C . ASN B 1 170 ? -13.953 36.463 105.107 1.00 22.04 170 ASN B C 1
ATOM 3526 O O . ASN B 1 170 ? -14.178 37.182 104.137 1.00 27.61 170 ASN B O 1
ATOM 3531 N N . THR B 1 171 ? -12.884 36.605 105.881 1.00 21.08 171 THR B N 1
ATOM 3532 C CA . THR B 1 171 ? -11.826 37.566 105.637 1.00 22.39 171 THR B CA 1
ATOM 3533 C C . THR B 1 171 ? -10.609 36.811 105.132 1.00 24.06 171 THR B C 1
ATOM 3534 O O . THR B 1 171 ? -10.577 35.580 105.138 1.00 26.12 171 THR B O 1
ATOM 3538 N N . PHE B 1 172 ? -9.631 37.550 104.620 1.00 25.20 172 PHE B N 1
ATOM 3539 C CA . PHE B 1 172 ? -8.409 36.915 104.115 1.00 25.03 172 PHE B CA 1
ATOM 3540 C C . PHE B 1 172 ? -7.337 36.823 105.200 1.00 28.68 172 PHE B C 1
ATOM 3541 O O . PHE B 1 172 ? -6.201 37.221 104.967 1.00 32.39 172 PHE B O 1
ATOM 3549 N N . LEU B 1 173 ? -7.645 36.241 106.363 1.00 28.45 173 LEU B N 1
ATOM 3550 C CA . LEU B 1 173 ? -6.689 36.188 107.469 1.00 28.00 173 LEU B CA 1
ATOM 3551 C C . LEU B 1 173 ? -5.751 34.995 107.330 1.00 35.35 173 LEU B C 1
ATOM 3552 O O . LEU B 1 173 ? -6.192 33.842 107.346 1.00 35.42 173 LEU B O 1
ATOM 3557 N N . LYS B 1 174 ? -4.452 35.282 107.201 1.00 41.99 174 LYS B N 1
ATOM 3558 C CA . LYS B 1 174 ? -3.454 34.218 107.164 1.00 44.36 174 LYS B CA 1
ATOM 3559 C C . LYS B 1 174 ? -3.242 33.604 108.547 1.00 46.55 174 LYS B C 1
ATOM 3560 O O . LYS B 1 174 ? -3.107 32.378 108.670 1.00 45.48 174 LYS B O 1
ATOM 3566 N N . THR B 1 175 ? -3.261 34.430 109.598 1.00 42.10 175 THR B N 1
ATOM 3567 C CA . THR B 1 175 ? -3.058 33.970 110.964 1.00 42.15 175 THR B CA 1
ATOM 3568 C C . THR B 1 175 ? -3.585 35.027 111.931 1.00 41.39 175 THR B C 1
ATOM 3569 O O . THR B 1 175 ? -3.617 36.222 111.613 1.00 38.82 175 THR B O 1
ATOM 3573 N N . LEU B 1 176 ? -4.016 34.564 113.129 1.00 35.25 176 LEU B N 1
ATOM 3574 C CA . LEU B 1 176 ? -4.369 35.480 114.207 1.00 29.01 176 LEU B CA 1
ATOM 3575 C C . LEU B 1 176 ? -3.092 35.994 114.867 1.00 31.56 176 LEU B C 1
ATOM 3576 O O . LEU B 1 176 ? -2.137 35.228 115.026 1.00 35.82 176 LEU B O 1
ATOM 3581 N N . PRO B 1 177 ? -3.044 37.269 115.260 1.00 31.76 177 PRO B N 1
ATOM 3582 C CA . PRO B 1 177 ? -1.829 37.815 115.882 1.00 29.97 177 PRO B CA 1
ATOM 3583 C C . PRO B 1 177 ? -1.550 37.226 117.253 1.00 36.95 177 PRO B C 1
ATOM 3584 O O . PRO B 1 177 ? -2.397 36.586 117.875 1.00 37.97 177 PRO B O 1
ATOM 3588 N N . LYS B 1 178 ? -0.310 37.440 117.703 1.00 40.91 178 LYS B N 1
ATOM 3589 C CA . LYS B 1 178 ? 0.105 37.027 119.042 1.00 37.61 178 LYS B CA 1
ATOM 3590 C C . LYS B 1 178 ? -0.693 37.746 120.131 1.00 38.35 178 LYS B C 1
ATOM 3591 O O . LYS B 1 178 ? -0.909 37.194 121.218 1.00 35.34 178 LYS B O 1
ATOM 3597 N N . GLU B 1 179 ? -1.178 38.951 119.838 1.00 37.91 179 GLU B N 1
ATOM 3598 C CA . GLU B 1 179 ? -1.852 39.803 120.804 1.00 35.66 179 GLU B CA 1
ATOM 3599 C C . GLU B 1 179 ? -3.352 39.551 120.888 1.00 39.18 179 GLU B C 1
ATOM 3600 O O . GLU B 1 179 ? -4.034 40.260 121.640 1.00 43.12 179 GLU B O 1
ATOM 3606 N N . ILE B 1 180 ? -3.881 38.563 120.150 1.00 34.84 180 ILE B N 1
ATOM 3607 C CA . ILE B 1 180 ? -5.313 38.261 120.218 1.00 35.06 180 ILE B CA 1
ATOM 3608 C C . ILE B 1 180 ? -5.690 37.759 121.613 1.00 39.55 180 ILE B C 1
ATOM 3609 O O . ILE B 1 180 ? -6.823 37.952 122.061 1.00 41.15 180 ILE B O 1
ATOM 3614 N N . GLY B 1 181 ? -4.734 37.181 122.355 1.00 42.06 181 GLY B N 1
ATOM 3615 C CA . GLY B 1 181 ? -4.980 36.768 123.722 1.00 37.14 181 GLY B CA 1
ATOM 3616 C C . GLY B 1 181 ? -4.994 37.891 124.726 1.00 37.26 181 GLY B C 1
ATOM 3617 O O . GLY B 1 181 ? -5.280 37.648 125.901 1.00 36.62 181 GLY B O 1
ATOM 3618 N N . GLU B 1 182 ? -4.705 39.123 124.290 1.00 41.62 182 GLU B N 1
ATOM 3619 C CA . GLU B 1 182 ? -4.758 40.304 125.145 1.00 42.32 182 GLU B CA 1
ATOM 3620 C C . GLU B 1 182 ? -6.154 40.898 125.254 1.00 39.30 182 GLU B C 1
ATOM 3621 O O . GLU B 1 182 ? -6.304 41.911 125.945 1.00 38.56 182 GLU B O 1
ATOM 3627 N N . MET B 1 183 ? -7.157 40.306 124.586 1.00 39.58 183 MET B N 1
ATOM 3628 C CA . MET B 1 183 ? -8.503 40.881 124.573 1.00 42.23 183 MET B CA 1
ATOM 3629 C C . MET B 1 183 ? -9.136 40.877 125.955 1.00 47.27 183 MET B C 1
ATOM 3630 O O . MET B 1 183 ? -9.983 41.728 126.248 1.00 48.43 183 MET B O 1
ATOM 3635 N N . GLN B 1 184 ? -8.869 39.828 126.748 1.00 47.99 184 GLN B N 1
ATOM 3636 C CA . GLN B 1 184 ? -9.114 39.644 128.190 1.00 45.75 184 GLN B CA 1
ATOM 3637 C C . GLN B 1 184 ? -10.598 39.666 128.574 1.00 43.55 184 GLN B C 1
ATOM 3638 O O . GLN B 1 184 ? -10.956 39.301 129.697 1.00 43.74 184 GLN B O 1
ATOM 3644 N N . SER B 1 185 ? -11.464 40.060 127.643 1.00 43.67 185 SER B N 1
ATOM 3645 C CA . SER B 1 185 ? -12.896 40.169 127.847 1.00 39.53 185 SER B CA 1
ATOM 3646 C C . SER B 1 185 ? -13.653 39.622 126.650 1.00 41.22 185 SER B C 1
ATOM 3647 O O . SER B 1 185 ? -14.886 39.707 126.642 1.00 41.52 185 SER B O 1
ATOM 3650 N N . LEU B 1 186 ? -12.946 39.102 125.634 1.00 35.86 186 LEU B N 1
ATOM 3651 C CA . LEU B 1 186 ? -13.560 38.506 124.452 1.00 27.70 186 LEU B CA 1
ATOM 3652 C C . LEU B 1 186 ? -14.452 37.346 124.851 1.00 27.38 186 LEU B C 1
ATOM 3653 O O . LEU B 1 186 ? -14.032 36.467 125.600 1.00 25.84 186 LEU B O 1
ATOM 3658 N N . GLU B 1 187 ? -15.708 37.396 124.415 1.00 28.10 187 GLU B N 1
ATOM 3659 C CA . GLU B 1 187 ? -16.679 36.339 124.663 1.00 29.73 187 GLU B CA 1
ATOM 3660 C C . GLU B 1 187 ? -17.034 35.542 123.424 1.00 27.49 187 GLU B C 1
ATOM 3661 O O . GLU B 1 187 ? -17.356 34.362 123.539 1.00 26.50 187 GLU B O 1
ATOM 3667 N N . GLU B 1 188 ? -16.991 36.159 122.249 1.00 28.55 188 GLU B N 1
ATOM 3668 C CA . GLU B 1 188 ? -17.264 35.470 120.997 1.00 28.77 188 GLU B CA 1
ATOM 3669 C C . GLU B 1 188 ? -16.217 35.882 119.977 1.00 24.90 188 GLU B C 1
ATOM 3670 O O . GLU B 1 188 ? -16.008 37.076 119.741 1.00 26.18 188 GLU B O 1
ATOM 3676 N N . LEU B 1 189 ? -15.552 34.895 119.394 1.00 23.23 189 LEU B N 1
ATOM 3677 C CA . LEU B 1 189 ? -14.603 35.095 118.312 1.00 21.39 189 LEU B CA 1
ATOM 3678 C C . LEU B 1 189 ? -15.079 34.258 117.140 1.00 19.10 189 LEU B C 1
ATOM 3679 O O . LEU B 1 189 ? -15.321 33.056 117.293 1.00 22.91 189 LEU B O 1
ATOM 3684 N N . ASN B 1 190 ? -15.244 34.896 115.989 1.00 18.44 190 ASN B N 1
ATOM 3685 C CA . ASN B 1 190 ? -15.726 34.227 114.789 1.00 20.22 190 ASN B CA 1
ATOM 3686 C C . ASN B 1 190 ? -14.709 34.406 113.670 1.00 17.87 190 ASN B C 1
ATOM 3687 O O . ASN B 1 190 ? -14.354 35.537 113.330 1.00 19.26 190 ASN B O 1
ATOM 3692 N N . ALA B 1 191 ? -14.288 33.295 113.063 1.00 16.96 191 ALA B N 1
ATOM 3693 C CA . ALA B 1 191 ? -13.292 33.357 112.001 1.00 18.08 191 ALA B CA 1
ATOM 3694 C C . ALA B 1 191 ? -13.634 32.449 110.818 1.00 19.39 191 ALA B C 1
ATOM 3695 O O . ALA B 1 191 ? -12.733 31.880 110.196 1.00 17.51 191 ALA B O 1
ATOM 3697 N N . THR B 1 192 ? -14.920 32.289 110.509 1.00 19.61 192 THR B N 1
ATOM 3698 C CA . THR B 1 192 ? -15.347 31.389 109.446 1.00 19.47 192 THR B CA 1
ATOM 3699 C C . THR B 1 192 ? -14.935 31.887 108.075 1.00 27.43 192 THR B C 1
ATOM 3700 O O . THR B 1 192 ? -15.037 33.076 107.783 1.00 30.65 192 THR B O 1
ATOM 3704 N N . GLY B 1 193 ? -14.475 30.966 107.227 1.00 28.91 193 GLY B N 1
ATOM 3705 C CA . GLY B 1 193 ? -14.068 31.301 105.876 1.00 28.45 193 GLY B CA 1
ATOM 3706 C C . GLY B 1 193 ? -12.667 31.855 105.744 1.00 26.26 193 GLY B C 1
ATOM 3707 O O . GLY B 1 193 ? -12.214 32.084 104.615 1.00 29.59 193 GLY B O 1
ATOM 3708 N N . THR B 1 194 ? -11.965 32.057 106.852 1.00 23.69 194 THR B N 1
ATOM 3709 C CA . THR B 1 194 ? -10.614 32.582 106.855 1.00 26.04 194 THR B CA 1
ATOM 3710 C C . THR B 1 194 ? -9.612 31.510 106.454 1.00 34.08 194 THR B C 1
ATOM 3711 O O . THR B 1 194 ? -9.847 30.307 106.607 1.00 33.93 194 THR B O 1
ATOM 3715 N N . SER B 1 195 ? -8.468 31.971 105.948 1.00 37.33 195 SER B N 1
ATOM 3716 C CA . SER B 1 195 ? -7.366 31.092 105.559 1.00 37.73 195 SER B CA 1
ATOM 3717 C C . SER B 1 195 ? -6.446 30.831 106.755 1.00 37.64 195 SER B C 1
ATOM 3718 O O . SER B 1 195 ? -5.237 31.055 106.716 1.00 40.63 195 SER B O 1
ATOM 3721 N N . LEU B 1 196 ? -7.046 30.365 107.846 1.00 34.45 196 LEU B N 1
ATOM 3722 C CA . LEU B 1 196 ? -6.314 30.180 109.093 1.00 32.14 196 LEU B CA 1
ATOM 3723 C C . LEU B 1 196 ? -5.627 28.825 109.053 1.00 36.97 196 LEU B C 1
ATOM 3724 O O . LEU B 1 196 ? -6.258 27.792 109.273 1.00 36.50 196 LEU B O 1
ATOM 3729 N N . SER B 1 197 ? -4.325 28.825 108.771 1.00 39.79 197 SER B N 1
ATOM 3730 C CA . SER B 1 197 ? -3.569 27.578 108.806 1.00 36.92 197 SER B CA 1
ATOM 3731 C C . SER B 1 197 ? -3.268 27.148 110.239 1.00 34.08 197 SER B C 1
ATOM 3732 O O . SER B 1 197 ? -3.325 25.954 110.557 1.00 29.51 197 SER B O 1
ATOM 3735 N N . LYS B 1 198 ? -2.977 28.108 111.118 1.00 34.83 198 LYS B N 1
ATOM 3736 C CA . LYS B 1 198 ? -2.560 27.824 112.483 1.00 32.10 198 LYS B CA 1
ATOM 3737 C C . LYS B 1 198 ? -3.294 28.746 113.446 1.00 31.56 198 LYS B C 1
ATOM 3738 O O . LYS B 1 198 ? -3.751 29.833 113.078 1.00 28.30 198 LYS B O 1
ATOM 3744 N N . LEU B 1 199 ? -3.373 28.301 114.718 1.00 29.02 199 LEU B N 1
ATOM 3745 C CA . LEU B 1 199 ? -3.829 29.125 115.829 1.00 28.98 199 LEU B CA 1
ATOM 3746 C C . LEU B 1 199 ? -2.640 29.526 116.699 1.00 27.85 199 LEU B C 1
ATOM 3747 O O . LEU B 1 199 ? -1.762 28.691 116.958 1.00 27.85 199 LEU B O 1
ATOM 3752 N N . PRO B 1 200 ? -2.564 30.787 117.134 1.00 26.10 200 PRO B N 1
ATOM 3753 C CA . PRO B 1 200 ? -1.445 31.207 117.983 1.00 26.95 200 PRO B CA 1
ATOM 3754 C C . PRO B 1 200 ? -1.505 30.510 119.330 1.00 36.49 200 PRO B C 1
ATOM 3755 O O . PRO B 1 200 ? -2.579 30.178 119.831 1.00 37.84 200 PRO B O 1
ATOM 3759 N N . LYS B 1 201 ? -0.331 30.292 119.924 1.00 42.07 201 LYS B N 1
ATOM 3760 C CA . LYS B 1 201 ? -0.258 29.653 121.235 1.00 34.91 201 LYS B CA 1
ATOM 3761 C C . LYS B 1 201 ? -0.806 30.537 122.349 1.00 34.60 201 LYS B C 1
ATOM 3762 O O . LYS B 1 201 ? -1.051 30.048 123.450 1.00 39.78 201 LYS B O 1
ATOM 3768 N N . GLU B 1 202 ? -1.019 31.813 122.087 1.00 29.56 202 GLU B N 1
ATOM 3769 C CA . GLU B 1 202 ? -1.526 32.758 123.065 1.00 31.95 202 GLU B CA 1
ATOM 3770 C C . GLU B 1 202 ? -3.046 32.772 123.135 1.00 34.20 202 GLU B C 1
ATOM 3771 O O . GLU B 1 202 ? -3.603 33.395 124.053 1.00 35.29 202 GLU B O 1
ATOM 3777 N N . ILE B 1 203 ? -3.718 32.049 122.226 1.00 32.72 203 ILE B N 1
ATOM 3778 C CA . ILE B 1 203 ? -5.179 31.995 122.169 1.00 30.01 203 ILE B CA 1
ATOM 3779 C C . ILE B 1 203 ? -5.770 31.419 123.449 1.00 33.89 203 ILE B C 1
ATOM 3780 O O . ILE B 1 203 ? -6.886 31.785 123.830 1.00 31.74 203 ILE B O 1
ATOM 3785 N N . GLY B 1 204 ? -4.998 30.619 124.190 1.00 35.40 204 GLY B N 1
ATOM 3786 C CA . GLY B 1 204 ? -5.475 30.043 125.420 1.00 32.55 204 GLY B CA 1
ATOM 3787 C C . GLY B 1 204 ? -5.569 31.016 126.562 1.00 34.13 204 GLY B C 1
ATOM 3788 O O . GLY B 1 204 ? -6.097 30.641 127.610 1.00 39.90 204 GLY B O 1
ATOM 3789 N N . ASN B 1 205 ? -5.093 32.250 126.388 1.00 32.50 205 ASN B N 1
ATOM 3790 C CA . ASN B 1 205 ? -5.195 33.239 127.452 1.00 34.85 205 ASN B CA 1
ATOM 3791 C C . ASN B 1 205 ? -6.537 33.963 127.476 1.00 36.77 205 ASN B C 1
ATOM 3792 O O . ASN B 1 205 ? -6.749 34.806 128.356 1.00 34.82 205 ASN B O 1
ATOM 3797 N N . LEU B 1 206 ? -7.440 33.664 126.540 1.00 38.05 206 LEU B N 1
ATOM 3798 C CA . LEU B 1 206 ? -8.778 34.261 126.513 1.00 33.68 206 LEU B CA 1
ATOM 3799 C C . LEU B 1 206 ? -9.647 33.531 127.524 1.00 39.48 206 LEU B C 1
ATOM 3800 O O . LEU B 1 206 ? -10.329 32.553 127.204 1.00 36.51 206 LEU B O 1
ATOM 3805 N N . LYS B 1 207 ? -9.612 34.023 128.768 1.00 45.46 207 LYS B N 1
ATOM 3806 C CA . LYS B 1 207 ? -10.277 33.348 129.877 1.00 31.35 207 LYS B CA 1
ATOM 3807 C C . LYS B 1 207 ? -11.795 33.475 129.818 1.00 33.55 207 LYS B C 1
ATOM 3808 O O . LYS B 1 207 ? -12.497 32.596 130.322 1.00 41.64 207 LYS B O 1
ATOM 3814 N N . ASN B 1 208 ? -12.321 34.543 129.216 1.00 32.40 208 ASN B N 1
ATOM 3815 C CA . ASN B 1 208 ? -13.756 34.811 129.175 1.00 34.52 208 ASN B CA 1
ATOM 3816 C C . ASN B 1 208 ? -14.424 34.370 127.873 1.00 37.71 208 ASN B C 1
ATOM 3817 O O . ASN B 1 208 ? -15.600 34.687 127.658 1.00 37.41 208 ASN B O 1
ATOM 3822 N N . LEU B 1 209 ? -13.700 33.667 127.000 1.00 37.35 209 LEU B N 1
ATOM 3823 C CA . LEU B 1 209 ? -14.222 33.278 125.692 1.00 32.23 209 LEU B CA 1
ATOM 3824 C C . LEU B 1 209 ? -15.297 32.208 125.817 1.00 31.66 209 LEU B C 1
ATOM 3825 O O . LEU B 1 209 ? -15.076 31.176 126.449 1.00 31.80 209 LEU B O 1
ATOM 3830 N N . SER B 1 210 ? -16.464 32.463 125.220 1.00 30.98 210 SER B N 1
ATOM 3831 C CA . SER B 1 210 ? -17.623 31.572 125.296 1.00 32.53 210 SER B CA 1
ATOM 3832 C C . SER B 1 210 ? -17.930 30.863 123.987 1.00 33.71 210 SER B C 1
ATOM 3833 O O . SER B 1 210 ? -18.256 29.671 123.992 1.00 31.30 210 SER B O 1
ATOM 3836 N N . ASN B 1 211 ? -17.819 31.584 122.874 1.00 34.42 211 ASN B N 1
ATOM 3837 C CA . ASN B 1 211 ? -18.116 31.105 121.530 1.00 25.91 211 ASN B CA 1
ATOM 3838 C C . ASN B 1 211 ? -16.855 31.292 120.706 1.00 29.25 211 ASN B C 1
ATOM 3839 O O . ASN B 1 211 ? -16.390 32.420 120.514 1.00 29.96 211 ASN B O 1
ATOM 3844 N N . LEU B 1 212 ? -16.315 30.197 120.204 1.00 30.26 212 LEU B N 1
ATOM 3845 C CA . LEU B 1 212 ? -15.177 30.245 119.307 1.00 23.08 212 LEU B CA 1
ATOM 3846 C C . LEU B 1 212 ? -15.644 29.583 118.024 1.00 18.31 212 LEU B C 1
ATOM 3847 O O . LEU B 1 212 ? -16.165 28.465 118.058 1.00 20.58 212 LEU B O 1
ATOM 3852 N N . ASN B 1 213 ? -15.457 30.260 116.900 1.00 20.02 213 ASN B N 1
ATOM 3853 C CA . ASN B 1 213 ? -15.913 29.733 115.616 1.00 22.14 213 ASN B CA 1
ATOM 3854 C C . ASN B 1 213 ? -14.753 29.705 114.616 1.00 18.53 213 ASN B C 1
ATOM 3855 O O . ASN B 1 213 ? -14.332 30.747 114.105 1.00 16.44 213 ASN B O 1
ATOM 3860 N N . LEU B 1 214 ? -14.214 28.512 114.359 1.00 18.86 214 LEU B N 1
ATOM 3861 C CA . LEU B 1 214 ? -13.207 28.311 113.320 1.00 27.07 214 LEU B CA 1
ATOM 3862 C C . LEU B 1 214 ? -13.707 27.376 112.223 1.00 26.72 214 LEU B C 1
ATOM 3863 O O . LEU B 1 214 ? -12.934 26.592 111.666 1.00 25.38 214 LEU B O 1
ATOM 3868 N N . SER B 1 215 ? -15.005 27.430 111.936 1.00 24.69 215 SER B N 1
ATOM 3869 C CA . SER B 1 215 ? -15.591 26.649 110.861 1.00 24.61 215 SER B CA 1
ATOM 3870 C C . SER B 1 215 ? -15.055 27.125 109.513 1.00 28.07 215 SER B C 1
ATOM 3871 O O . SER B 1 215 ? -14.672 28.282 109.361 1.00 31.35 215 SER B O 1
ATOM 3874 N N . ARG B 1 216 ? -14.968 26.195 108.549 1.00 26.58 216 ARG B N 1
ATOM 3875 C CA . ARG B 1 216 ? -14.572 26.453 107.154 1.00 28.52 216 ARG B CA 1
ATOM 3876 C C . ARG B 1 216 ? -13.158 27.023 107.023 1.00 30.09 216 ARG B C 1
ATOM 3877 O O . ARG B 1 216 ? -12.846 27.706 106.041 1.00 28.16 216 ARG B O 1
ATOM 3885 N N . THR B 1 217 ? -12.309 26.770 108.009 1.00 31.29 217 THR B N 1
ATOM 3886 C CA . THR B 1 217 ? -10.933 27.234 108.026 1.00 29.90 217 THR B CA 1
ATOM 3887 C C . THR B 1 217 ? -10.025 26.156 107.440 1.00 27.95 217 THR B C 1
ATOM 3888 O O . THR B 1 217 ? -10.482 25.222 106.778 1.00 29.12 217 THR B O 1
ATOM 3892 N N . GLU B 1 218 ? -8.718 26.317 107.614 1.00 26.34 218 GLU B N 1
ATOM 3893 C CA . GLU B 1 218 ? -7.729 25.354 107.151 1.00 29.85 218 GLU B CA 1
ATOM 3894 C C . GLU B 1 218 ? -6.792 24.954 108.276 1.00 36.62 218 GLU B C 1
ATOM 3895 O O . GLU B 1 218 ? -5.576 24.829 108.082 1.00 38.33 218 GLU B O 1
ATOM 3901 N N . LEU B 1 219 ? -7.332 24.764 109.476 1.00 39.57 219 LEU B N 1
ATOM 3902 C CA . LEU B 1 219 ? -6.508 24.380 110.617 1.00 38.45 219 LEU B CA 1
ATOM 3903 C C . LEU B 1 219 ? -6.107 22.917 110.506 1.00 39.73 219 LEU B C 1
ATOM 3904 O O . LEU B 1 219 ? -6.968 22.040 110.588 1.00 41.96 219 LEU B O 1
ATOM 3909 N N . THR B 1 220 ? -4.804 22.648 110.359 1.00 37.06 220 THR B N 1
ATOM 3910 C CA . THR B 1 220 ? -4.339 21.262 110.370 1.00 34.73 220 THR B CA 1
ATOM 3911 C C . THR B 1 220 ? -4.479 20.640 111.759 1.00 35.44 220 THR B C 1
ATOM 3912 O O . THR B 1 220 ? -4.838 19.461 111.884 1.00 34.29 220 THR B O 1
ATOM 3916 N N . THR B 1 221 ? -4.220 21.416 112.809 1.00 35.41 221 THR B N 1
ATOM 3917 C CA . THR B 1 221 ? -4.355 20.937 114.178 1.00 32.06 221 THR B CA 1
ATOM 3918 C C . THR B 1 221 ? -4.515 22.133 115.104 1.00 29.41 221 THR B C 1
ATOM 3919 O O . THR B 1 221 ? -4.241 23.279 114.735 1.00 25.32 221 THR B O 1
ATOM 3923 N N . LEU B 1 222 ? -4.937 21.841 116.330 1.00 32.80 222 LEU B N 1
ATOM 3924 C CA . LEU B 1 222 ? -5.067 22.813 117.400 1.00 25.75 222 LEU B CA 1
ATOM 3925 C C . LEU B 1 222 ? -3.820 22.792 118.266 1.00 24.63 222 LEU B C 1
ATOM 3926 O O . LEU B 1 222 ? -3.251 21.721 118.503 1.00 22.28 222 LEU B O 1
ATOM 3931 N N . PRO B 1 223 ? -3.370 23.962 118.716 1.00 28.36 223 PRO B N 1
ATOM 3932 C CA . PRO B 1 223 ? -2.215 24.009 119.617 1.00 32.80 223 PRO B CA 1
ATOM 3933 C C . PRO B 1 223 ? -2.563 23.399 120.964 1.00 35.15 223 PRO B C 1
ATOM 3934 O O . PRO B 1 223 ? -3.731 23.334 121.350 1.00 35.30 223 PRO B O 1
ATOM 3938 N N . LYS B 1 224 ? -1.535 22.915 121.672 1.00 37.16 224 LYS B N 1
ATOM 3939 C CA . LYS B 1 224 ? -1.761 22.343 122.997 1.00 33.23 224 LYS B CA 1
ATOM 3940 C C . LYS B 1 224 ? -2.247 23.387 123.994 1.00 36.45 224 LYS B C 1
ATOM 3941 O O . LYS B 1 224 ? -2.928 23.036 124.961 1.00 45.93 224 LYS B O 1
ATOM 3947 N N . GLU B 1 225 ? -1.989 24.668 123.739 1.00 33.12 225 GLU B N 1
ATOM 3948 C CA . GLU B 1 225 ? -2.466 25.746 124.593 1.00 34.03 225 GLU B CA 1
ATOM 3949 C C . GLU B 1 225 ? -3.964 25.999 124.473 1.00 33.84 225 GLU B C 1
ATOM 3950 O O . GLU B 1 225 ? -4.448 26.947 125.099 1.00 39.86 225 GLU B O 1
ATOM 3956 N N . ILE B 1 226 ? -4.700 25.212 123.682 1.00 31.14 226 ILE B N 1
ATOM 3957 C CA . ILE B 1 226 ? -6.140 25.391 123.540 1.00 33.36 226 ILE B CA 1
ATOM 3958 C C . ILE B 1 226 ? -6.886 25.109 124.846 1.00 34.86 226 ILE B C 1
ATOM 3959 O O . ILE B 1 226 ? -7.992 25.625 125.047 1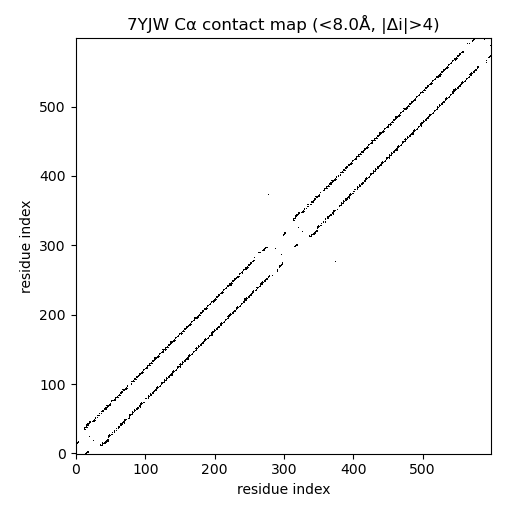.00 30.69 226 ILE B O 1
ATOM 3964 N N . GLY B 1 227 ? -6.268 24.385 125.782 1.00 39.19 227 GLY B N 1
ATOM 3965 C CA . GLY B 1 227 ? -6.894 24.026 127.043 1.00 42.94 227 GLY B CA 1
ATOM 3966 C C . GLY B 1 227 ? -7.056 25.163 128.031 1.00 40.50 227 GLY B C 1
ATOM 3967 O O . GLY B 1 227 ? -7.755 24.985 129.034 1.00 40.78 227 GLY B O 1
ATOM 3968 N N . GLY B 1 228 ? -6.449 26.320 127.771 1.00 39.24 228 GLY B N 1
ATOM 3969 C CA . GLY B 1 228 ? -6.622 27.465 128.651 1.00 43.88 228 GLY B CA 1
ATOM 3970 C C . GLY B 1 228 ? -7.960 28.166 128.519 1.00 40.71 228 GLY B C 1
ATOM 3971 O O . GLY B 1 228 ? -8.250 29.066 129.316 1.00 36.74 228 GLY B O 1
ATOM 3972 N N . LEU B 1 229 ? -8.772 27.784 127.535 1.00 40.03 229 LEU B N 1
ATOM 3973 C CA . LEU B 1 229 ? -10.083 28.390 127.306 1.00 39.70 229 LEU B CA 1
ATOM 3974 C C . LEU B 1 229 ? -11.092 27.840 128.309 1.00 38.26 229 LEU B C 1
ATOM 3975 O O . LEU B 1 229 ? -12.001 27.075 127.976 1.00 37.88 229 LEU B O 1
ATOM 3980 N N . ARG B 1 230 ? -10.981 28.332 129.546 1.00 42.30 230 ARG B N 1
ATOM 3981 C CA . ARG B 1 230 ? -11.722 27.777 130.676 1.00 38.37 230 ARG B CA 1
ATOM 3982 C C . ARG B 1 230 ? -13.225 28.001 130.581 1.00 34.89 230 ARG B C 1
ATOM 3983 O O . ARG B 1 230 ? -13.983 27.252 131.200 1.00 35.94 230 ARG B O 1
ATOM 3985 N N . ASN B 1 231 ? -13.671 29.030 129.865 1.00 36.05 231 ASN B N 1
ATOM 3986 C CA . ASN B 1 231 ? -15.082 29.390 129.837 1.00 39.45 231 ASN B CA 1
ATOM 3987 C C . ASN B 1 231 ? -15.770 29.028 128.512 1.00 41.56 231 ASN B C 1
ATOM 3988 O O . ASN B 1 231 ? -16.918 29.437 128.293 1.00 39.50 231 ASN B O 1
ATOM 3993 N N . VAL B 1 232 ? -15.100 28.298 127.611 1.00 39.23 232 VAL B N 1
ATOM 3994 C CA . VAL B 1 232 ? -15.686 27.971 126.306 1.00 34.41 232 VAL B CA 1
ATOM 3995 C C . VAL B 1 232 ? -16.815 26.963 126.474 1.00 35.69 232 VAL B C 1
ATOM 3996 O O . VAL B 1 232 ? -16.623 25.882 127.044 1.00 32.52 232 VAL B O 1
ATOM 4000 N N . ARG B 1 233 ? -18.003 27.325 125.974 1.00 35.76 233 ARG B N 1
ATOM 4001 C CA . ARG B 1 233 ? -19.178 26.460 125.929 1.00 35.31 233 ARG B CA 1
ATOM 4002 C C . ARG B 1 233 ? -19.334 25.773 124.578 1.00 31.27 233 ARG B C 1
ATOM 4003 O O . ARG B 1 233 ? -19.505 24.553 124.511 1.00 25.45 233 ARG B O 1
ATOM 4011 N N . LEU B 1 234 ? -19.234 26.544 123.495 1.00 31.44 234 LEU B N 1
ATOM 4012 C CA . LEU B 1 234 ? -19.456 26.068 122.136 1.00 26.89 234 LEU B CA 1
ATOM 4013 C C . LEU B 1 234 ? -18.179 26.277 121.340 1.00 23.39 234 LEU B C 1
ATOM 4014 O O . LEU B 1 234 ? -17.685 27.404 121.240 1.00 24.44 234 LEU B O 1
ATOM 4019 N N . LEU B 1 235 ? -17.660 25.201 120.758 1.00 24.69 235 LEU B N 1
ATOM 4020 C CA . LEU B 1 235 ? -16.472 25.247 119.916 1.00 24.08 235 LEU B CA 1
ATOM 4021 C C . LEU B 1 235 ? -16.851 24.727 118.543 1.00 24.46 235 LEU B C 1
ATOM 4022 O O . LEU B 1 235 ? -17.341 23.599 118.425 1.00 24.63 235 LEU B O 1
ATOM 4027 N N . TYR B 1 236 ? -16.608 25.537 117.511 1.00 25.43 236 TYR B N 1
ATOM 4028 C CA . TYR B 1 236 ? -17.038 25.219 116.152 1.00 27.32 236 TYR B CA 1
ATOM 4029 C C . TYR B 1 236 ? -15.809 25.060 115.268 1.00 25.35 236 TYR B C 1
ATOM 4030 O O . TYR B 1 236 ? -15.084 26.030 115.026 1.00 25.82 236 TYR B O 1
ATOM 4039 N N . LEU B 1 237 ? -15.582 23.838 114.782 1.00 24.43 237 LEU B N 1
ATOM 4040 C CA . LEU B 1 237 ? -14.427 23.531 113.947 1.00 27.73 237 LEU B CA 1
ATOM 4041 C C . LEU B 1 237 ? -14.804 22.729 112.708 1.00 29.11 237 LEU B C 1
ATOM 4042 O O . LEU B 1 237 ? -13.942 22.042 112.142 1.00 30.71 237 LEU B O 1
ATOM 4047 N N . GLU B 1 238 ? -16.061 22.806 112.274 1.00 27.99 238 GLU B N 1
ATOM 4048 C CA . GLU B 1 238 ? -16.535 21.947 111.201 1.00 26.92 238 GLU B CA 1
ATOM 4049 C C . GLU B 1 238 ? -15.998 22.396 109.845 1.00 30.55 238 GLU B C 1
ATOM 4050 O O . GLU B 1 238 ? -15.559 23.537 109.665 1.00 31.05 238 GLU B O 1
ATOM 4056 N N . THR B 1 239 ? -16.026 21.448 108.896 1.00 31.98 239 THR B N 1
ATOM 4057 C CA . THR B 1 239 ? -15.656 21.628 107.480 1.00 32.09 239 THR B CA 1
ATOM 4058 C C . THR B 1 239 ? -14.265 22.246 107.312 1.00 35.40 239 THR B C 1
ATOM 4059 O O . THR B 1 239 ? -14.009 23.024 106.389 1.00 37.02 239 THR B O 1
ATOM 4063 N N . SER B 1 240 ? -13.345 21.853 108.184 1.00 32.53 240 SER B N 1
ATOM 4064 C CA . SER B 1 240 ? -11.978 22.341 108.183 1.00 30.67 240 SER B CA 1
ATOM 4065 C C . SER B 1 240 ? -11.045 21.178 107.890 1.00 35.33 240 SER B C 1
ATOM 4066 O O . SER B 1 240 ? -11.474 20.033 107.767 1.00 40.90 240 SER B O 1
ATOM 4069 N N . ARG B 1 241 ? -9.759 21.475 107.733 1.00 35.81 241 ARG B N 1
ATOM 4070 C CA . ARG B 1 241 ? -8.789 20.419 107.454 1.00 32.25 241 ARG B CA 1
ATOM 4071 C C . ARG B 1 241 ? -8.088 19.924 108.719 1.00 33.31 241 ARG B C 1
ATOM 4072 O O . ARG B 1 241 ? -6.865 19.838 108.758 1.00 37.23 241 ARG B O 1
ATOM 4080 N N . LEU B 1 242 ? -8.853 19.571 109.759 1.00 33.61 242 LEU B N 1
ATOM 4081 C CA . LEU B 1 242 ? -8.293 19.026 110.999 1.00 37.27 242 LEU B CA 1
ATOM 4082 C C . LEU B 1 242 ? -7.949 17.550 110.841 1.00 35.61 242 LEU B C 1
ATOM 4083 O O . LEU B 1 242 ? -8.817 16.744 110.497 1.00 35.49 242 LEU B O 1
ATOM 4088 N N . GLU B 1 243 ? -6.676 17.204 111.052 1.00 34.25 243 GLU B N 1
ATOM 4089 C CA . GLU B 1 243 ? -6.230 15.816 111.009 1.00 35.18 243 GLU B CA 1
ATOM 4090 C C . GLU B 1 243 ? -6.210 15.136 112.374 1.00 39.19 243 GLU B C 1
ATOM 4091 O O . GLU B 1 243 ? -6.438 13.922 112.451 1.00 34.90 243 GLU B O 1
ATOM 4097 N N . LEU B 1 244 ? -5.953 15.886 113.448 1.00 39.66 244 LEU B N 1
ATOM 4098 C CA . LEU B 1 244 ? -5.808 15.323 114.783 1.00 27.20 244 LEU B CA 1
ATOM 4099 C C . LEU B 1 244 ? -6.270 16.350 115.797 1.00 28.11 244 LEU B C 1
ATOM 4100 O O . LEU B 1 244 ? -6.286 17.552 115.525 1.00 28.74 244 LEU B O 1
ATOM 4105 N N . LEU B 1 245 ? -6.589 15.859 117.001 1.00 37.76 245 LEU B N 1
ATOM 4106 C CA . LEU B 1 245 ? -6.918 16.688 118.152 1.00 35.19 245 LEU B CA 1
ATOM 4107 C C . LEU B 1 245 ? -5.841 16.554 119.221 1.00 33.68 245 LEU B C 1
ATOM 4108 O O . LEU B 1 245 ? -5.388 15.437 119.502 1.00 32.05 245 LEU B O 1
ATOM 4113 N N . PRO B 1 246 ? -5.410 17.668 119.816 1.00 33.65 246 PRO B N 1
ATOM 4114 C CA . PRO B 1 246 ? -4.315 17.623 120.795 1.00 38.59 246 PRO B CA 1
ATOM 4115 C C . PRO B 1 246 ? -4.696 16.908 122.085 1.00 46.33 246 PRO B C 1
ATOM 4116 O O . PRO B 1 246 ? -5.868 16.740 122.424 1.00 45.38 246 PRO B O 1
ATOM 4120 N N . LYS B 1 247 ? -3.659 16.480 122.812 1.00 48.42 247 LYS B N 1
ATOM 4121 C CA . LYS B 1 247 ? -3.825 15.814 124.101 1.00 44.45 247 LYS B CA 1
ATOM 4122 C C . LYS B 1 247 ? -4.369 16.742 125.181 1.00 42.87 247 LYS B C 1
ATOM 4123 O O . LYS B 1 247 ? -4.684 16.271 126.273 1.00 43.62 247 LYS B O 1
ATOM 4129 N N . GLU B 1 248 ? -4.342 18.051 124.973 1.00 45.16 248 GLU B N 1
ATOM 4130 C CA . GLU B 1 248 ? -4.782 18.995 125.983 1.00 39.11 248 GLU B CA 1
ATOM 4131 C C . GLU B 1 248 ? -6.156 19.602 125.695 1.00 44.76 248 GLU B C 1
ATOM 4132 O O . GLU B 1 248 ? -6.498 20.628 126.291 1.00 47.14 248 GLU B O 1
ATOM 4138 N N . ILE B 1 249 ? -6.920 19.044 124.746 1.00 43.20 249 ILE B N 1
ATOM 4139 C CA . ILE B 1 249 ? -8.278 19.540 124.491 1.00 44.53 249 ILE B CA 1
ATOM 4140 C C . ILE B 1 249 ? -9.232 19.200 125.650 1.00 51.45 249 ILE B C 1
ATOM 4141 O O . ILE B 1 249 ? -10.180 19.949 125.927 1.00 46.94 249 ILE B O 1
ATOM 4146 N N . GLY B 1 250 ? -8.988 18.097 126.367 1.00 55.53 250 GLY B N 1
ATOM 4147 C CA . GLY B 1 250 ? -9.845 17.640 127.459 1.00 46.35 250 GLY B CA 1
ATOM 4148 C C . GLY B 1 250 ? -9.755 18.451 128.725 1.00 51.78 250 GLY B C 1
ATOM 4149 O O . GLY B 1 250 ? -10.548 18.215 129.644 1.00 57.94 250 GLY B O 1
ATOM 4150 N N . ASN B 1 251 ? -8.825 19.407 128.797 1.00 48.99 251 ASN B N 1
ATOM 4151 C CA . ASN B 1 251 ? -8.790 20.332 129.922 1.00 48.55 251 ASN B CA 1
ATOM 4152 C C . ASN B 1 251 ? -9.945 21.330 129.893 1.00 41.40 251 ASN B C 1
ATOM 4153 O O . ASN B 1 251 ? -10.074 22.121 130.831 1.00 44.78 251 ASN B O 1
ATOM 4158 N N . LEU B 1 252 ? -10.765 21.320 128.840 1.00 41.10 252 LEU B N 1
ATOM 4159 C CA . LEU B 1 252 ? -11.909 22.209 128.679 1.00 39.18 252 LEU B CA 1
ATOM 4160 C C . LEU B 1 252 ? -13.098 21.555 129.362 1.00 41.11 252 LEU B C 1
ATOM 4161 O O . LEU B 1 252 ? -13.921 20.903 128.722 1.00 44.11 252 LEU B O 1
ATOM 4166 N N . ARG B 1 253 ? -13.197 21.728 130.678 1.00 45.22 253 ARG B N 1
ATOM 4167 C CA . ARG B 1 253 ? -14.280 21.105 131.428 1.00 42.15 253 ARG B CA 1
ATOM 4168 C C . ARG B 1 253 ? -15.618 21.829 131.255 1.00 39.56 253 ARG B C 1
ATOM 4169 O O . ARG B 1 253 ? -16.656 21.270 131.625 1.00 39.79 253 ARG B O 1
ATOM 4177 N N . ASN B 1 254 ? -15.623 23.049 130.706 1.00 35.39 254 ASN B N 1
ATOM 4178 C CA . ASN B 1 254 ? -16.846 23.803 130.444 1.00 37.73 254 ASN B CA 1
ATOM 4179 C C . ASN B 1 254 ? -17.409 23.611 129.039 1.00 40.17 254 ASN B C 1
ATOM 4180 O O . ASN B 1 254 ? -18.443 24.210 128.722 1.00 40.36 254 ASN B O 1
ATOM 4185 N N . LEU B 1 255 ? -16.745 22.834 128.181 1.00 40.00 255 LEU B N 1
ATOM 4186 C CA . LEU B 1 255 ? -17.220 22.638 126.812 1.00 35.81 255 LEU B CA 1
ATOM 4187 C C . LEU B 1 255 ? -18.448 21.735 126.776 1.00 35.23 255 LEU B C 1
ATOM 4188 O O . LEU B 1 255 ? -18.448 20.647 127.362 1.00 33.94 255 LEU B O 1
ATOM 4193 N N . GLU B 1 256 ? -19.492 22.178 126.071 1.00 34.31 256 GLU B N 1
ATOM 4194 C CA . GLU B 1 256 ? -20.738 21.422 125.964 1.00 36.84 256 GLU B CA 1
ATOM 4195 C C . GLU B 1 256 ? -21.040 20.906 124.563 1.00 33.74 256 GLU B C 1
ATOM 4196 O O . GLU B 1 256 ? -21.518 19.778 124.424 1.00 32.64 256 GLU B O 1
ATOM 4202 N N . GLU B 1 257 ? -20.784 21.693 123.519 1.00 36.87 257 GLU B N 1
ATOM 4203 C CA . GLU B 1 257 ? -21.064 21.299 122.141 1.00 32.49 257 GLU B CA 1
ATOM 4204 C C . GLU B 1 257 ? -19.790 21.397 121.310 1.00 25.19 257 GLU B C 1
ATOM 4205 O O . GLU B 1 257 ? -19.143 22.446 121.276 1.00 25.14 257 GLU B O 1
ATOM 4211 N N . LEU B 1 258 ? -19.449 20.321 120.613 1.00 24.90 258 LEU B N 1
ATOM 4212 C CA . LEU B 1 258 ? -18.243 20.288 119.796 1.00 23.93 258 LEU B CA 1
ATOM 4213 C C . LEU B 1 258 ? -18.615 19.824 118.401 1.00 24.16 258 LEU B C 1
ATOM 4214 O O . LEU B 1 258 ? -19.122 18.712 118.233 1.00 26.19 258 LEU B O 1
ATOM 4219 N N . TYR B 1 259 ? -18.385 20.683 117.407 1.00 27.16 259 TYR B N 1
ATOM 4220 C CA . TYR B 1 259 ? -18.682 20.385 116.007 1.00 29.42 259 TYR B CA 1
ATOM 4221 C C . TYR B 1 259 ? -17.360 20.251 115.259 1.00 26.15 259 TYR B C 1
ATOM 4222 O O . TYR B 1 259 ? -16.615 21.227 115.123 1.00 25.37 259 TYR B O 1
ATOM 4231 N N . LEU B 1 260 ? -17.063 19.036 114.797 1.00 24.61 260 LEU B N 1
ATOM 4232 C CA . LEU B 1 260 ? -15.826 18.744 114.082 1.00 24.66 260 LEU B CA 1
ATOM 4233 C C . LEU B 1 260 ? -16.097 18.058 112.753 1.00 27.15 260 LEU B C 1
ATOM 4234 O O . LEU B 1 260 ? -15.221 17.349 112.245 1.00 29.70 260 LEU B O 1
ATOM 4239 N N . TYR B 1 261 ? -17.291 18.229 112.193 1.00 26.10 261 TYR B N 1
ATOM 4240 C CA . TYR B 1 261 ? -17.670 17.410 111.057 1.00 27.08 261 TYR B CA 1
ATOM 4241 C C . TYR B 1 261 ? -17.028 17.861 109.762 1.00 32.18 261 TYR B C 1
ATOM 4242 O O . TYR B 1 261 ? -16.618 19.016 109.610 1.00 33.80 261 TYR B O 1
ATOM 4251 N N . GLN B 1 262 ? -17.003 16.915 108.812 1.00 32.33 262 GLN B N 1
ATOM 4252 C CA . GLN B 1 262 ? -16.432 17.083 107.478 1.00 29.67 262 GLN B CA 1
ATOM 4253 C C . GLN B 1 262 ? -14.988 17.564 107.567 1.00 31.52 262 GLN B C 1
ATOM 4254 O O . GLN B 1 262 ? -14.552 18.450 106.829 1.00 35.02 262 GLN B O 1
ATOM 4260 N N . ASN B 1 263 ? -14.239 16.964 108.484 1.00 29.92 263 ASN B N 1
ATOM 4261 C CA . ASN B 1 263 ? -12.810 17.194 108.621 1.00 28.14 263 ASN B CA 1
ATOM 4262 C C . ASN B 1 263 ? -12.109 15.884 108.297 1.00 33.93 263 ASN B C 1
ATOM 4263 O O . ASN B 1 263 ? -12.749 14.907 107.902 1.00 39.13 263 ASN B O 1
ATOM 4268 N N . ARG B 1 264 ? -10.791 15.851 108.493 1.00 33.16 264 ARG B N 1
ATOM 4269 C CA . ARG B 1 264 ? -9.986 14.692 108.120 1.00 35.77 264 ARG B CA 1
ATOM 4270 C C . ARG B 1 264 ? -9.403 13.965 109.329 1.00 37.80 264 ARG B C 1
ATOM 4271 O O . ARG B 1 264 ? -8.322 13.377 109.242 1.00 40.44 264 ARG B O 1
ATOM 4279 N N . ILE B 1 265 ? -10.121 13.998 110.456 1.00 35.95 265 ILE B N 1
ATOM 4280 C CA . ILE B 1 265 ? -9.640 13.420 111.708 1.00 36.19 265 ILE B CA 1
ATOM 4281 C C . ILE B 1 265 ? -9.611 11.902 111.595 1.00 38.34 265 ILE B C 1
ATOM 4282 O O . ILE B 1 265 ? -10.593 11.284 111.169 1.00 40.12 265 ILE B O 1
ATOM 4287 N N . THR B 1 266 ? -8.484 11.289 111.982 1.00 38.25 266 THR B N 1
ATOM 4288 C CA . THR B 1 266 ? -8.336 9.836 111.919 1.00 36.38 266 THR B CA 1
ATOM 4289 C C . THR B 1 266 ? -8.479 9.145 113.273 1.00 41.94 266 THR B C 1
ATOM 4290 O O . THR B 1 266 ? -8.879 7.973 113.320 1.00 40.24 266 THR B O 1
ATOM 4294 N N . GLU B 1 267 ? -8.187 9.831 114.375 1.00 36.97 267 GLU B N 1
ATOM 4295 C CA . GLU B 1 267 ? -8.371 9.224 115.682 1.00 37.86 267 GLU B CA 1
ATOM 4296 C C . GLU B 1 267 ? -8.615 10.317 116.709 1.00 40.07 267 GLU B C 1
ATOM 4297 O O . GLU B 1 267 ? -8.302 11.489 116.489 1.00 41.69 267 GLU B O 1
ATOM 4303 N N . LEU B 1 268 ? -9.201 9.916 117.831 1.00 41.73 268 LEU B N 1
ATOM 4304 C CA . LEU B 1 268 ? -9.450 10.811 118.943 1.00 42.46 268 LEU B CA 1
ATOM 4305 C C . LEU B 1 268 ? -8.526 10.469 120.108 1.00 44.55 268 LEU B C 1
ATOM 4306 O O . LEU B 1 268 ? -8.240 9.286 120.337 1.00 46.76 268 LEU B O 1
ATOM 4311 N N . PRO B 1 269 ? -8.049 11.463 120.857 1.00 37.85 269 PRO B N 1
ATOM 4312 C CA . PRO B 1 269 ? -7.199 11.170 122.019 1.00 43.35 269 PRO B CA 1
ATOM 4313 C C . PRO B 1 269 ? -7.987 10.504 123.140 1.00 47.38 269 PRO B C 1
ATOM 4314 O O . PRO B 1 269 ? -9.198 10.688 123.267 1.00 48.31 269 PRO B O 1
ATOM 4318 N N . LYS B 1 270 ? -7.267 9.727 123.966 1.00 46.52 270 LYS B N 1
ATOM 4319 C CA . LYS B 1 270 ? -7.886 8.986 125.068 1.00 46.87 270 LYS B CA 1
ATOM 4320 C C . LYS B 1 270 ? -8.503 9.902 126.112 1.00 47.76 270 LYS B C 1
ATOM 4321 O O . LYS B 1 270 ? -9.459 9.517 126.793 1.00 46.84 270 LYS B O 1
ATOM 4327 N N . GLU B 1 271 ? -7.984 11.111 126.237 1.00 49.94 271 GLU B N 1
ATOM 4328 C CA . GLU B 1 271 ? -8.424 12.092 127.214 1.00 49.35 271 GLU B CA 1
ATOM 4329 C C . GLU B 1 271 ? -9.692 12.847 126.809 1.00 44.84 271 GLU B C 1
ATOM 4330 O O . GLU B 1 271 ? -10.139 13.713 127.571 1.00 47.03 271 GLU B O 1
ATOM 4336 N N . ILE B 1 272 ? -10.300 12.514 125.661 1.00 42.54 272 ILE B N 1
ATOM 4337 C CA . ILE B 1 272 ? -11.574 13.105 125.229 1.00 46.33 272 ILE B CA 1
ATOM 4338 C C . ILE B 1 272 ? -12.707 12.827 126.229 1.00 46.58 272 ILE B C 1
ATOM 4339 O O . ILE B 1 272 ? -13.685 13.583 126.296 1.00 41.63 272 ILE B O 1
ATOM 4344 N N . GLY B 1 273 ? -12.565 11.797 127.067 1.00 49.15 273 GLY B N 1
ATOM 4345 C CA . GLY B 1 273 ? -13.533 11.520 128.106 1.00 46.77 273 GLY B CA 1
ATOM 4346 C C . GLY B 1 273 ? -13.513 12.504 129.256 1.00 53.22 273 GLY B C 1
ATOM 4347 O O . GLY B 1 273 ? -14.408 12.440 130.105 1.00 59.10 273 GLY B O 1
ATOM 4348 N N . ASN B 1 274 ? -12.534 13.421 129.294 1.00 54.64 274 ASN B N 1
ATOM 4349 C CA . ASN B 1 274 ? -12.438 14.411 130.362 1.00 47.65 274 ASN B CA 1
ATOM 4350 C C . ASN B 1 274 ? -13.421 15.562 130.202 1.00 43.52 274 ASN B C 1
ATOM 4351 O O . ASN B 1 274 ? -13.487 16.418 131.089 1.00 46.75 274 ASN B O 1
ATOM 4356 N N . LEU B 1 275 ? -14.172 15.609 129.102 1.00 45.91 275 LEU B N 1
ATOM 4357 C CA . LEU B 1 275 ? -15.162 16.658 128.844 1.00 45.56 275 LEU B CA 1
ATOM 4358 C C . LEU B 1 275 ? -16.416 16.343 129.651 1.00 44.13 275 LEU B C 1
ATOM 4359 O O . LEU B 1 275 ? -17.346 15.697 129.172 1.00 38.49 275 LEU B O 1
ATOM 4364 N N . GLN B 1 276 ? -16.424 16.829 130.896 1.00 48.96 276 GLN B N 1
ATOM 4365 C CA . GLN B 1 276 ? -17.456 16.487 131.875 1.00 47.85 276 GLN B CA 1
ATOM 4366 C C . GLN B 1 276 ? -18.846 16.943 131.444 1.00 48.00 276 GLN B C 1
ATOM 4367 O O . GLN B 1 276 ? -19.828 16.209 131.607 1.00 45.37 276 GLN B O 1
ATOM 4373 N N . ASN B 1 277 ? -18.948 18.166 130.933 1.00 46.74 277 ASN B N 1
ATOM 4374 C CA . ASN B 1 277 ? -20.209 18.803 130.581 1.00 43.88 277 ASN B CA 1
ATOM 4375 C C . ASN B 1 277 ? -20.589 18.663 129.107 1.00 44.63 277 ASN B C 1
ATOM 4376 O O . ASN B 1 277 ? -21.610 19.232 128.702 1.00 43.10 277 ASN B O 1
ATOM 4381 N N . LEU B 1 278 ? -19.795 17.945 128.303 1.00 44.30 278 LEU B N 1
ATOM 4382 C CA . LEU B 1 278 ? -20.073 17.776 126.876 1.00 39.99 278 LEU B CA 1
ATOM 4383 C C . LEU B 1 278 ? -21.364 17.004 126.665 1.00 39.35 278 LEU B C 1
ATOM 4384 O O . LEU B 1 278 ? -21.526 15.903 127.195 1.00 42.70 278 LEU B O 1
ATOM 4389 N N . LYS B 1 279 ? -22.290 17.593 125.913 1.00 38.48 279 LYS B N 1
ATOM 4390 C CA . LYS B 1 279 ? -23.560 16.956 125.614 1.00 42.24 279 LYS B CA 1
ATOM 4391 C C . LYS B 1 279 ? -23.829 16.764 124.128 1.00 38.50 279 LYS B C 1
ATOM 4392 O O . LYS B 1 279 ? -24.794 16.072 123.783 1.00 39.79 279 LYS B O 1
ATOM 4398 N N . LEU B 1 280 ? -23.038 17.368 123.244 1.00 34.81 280 LEU B N 1
ATOM 4399 C CA . LEU B 1 280 ? -23.208 17.182 121.807 1.00 31.92 280 LEU B CA 1
ATOM 4400 C C . LEU B 1 280 ? -21.834 17.071 121.164 1.00 29.07 280 LEU B C 1
ATOM 4401 O O . LEU B 1 280 ? -21.020 17.994 121.271 1.00 27.14 280 LEU B O 1
ATOM 4406 N N . LEU B 1 281 ? -21.577 15.950 120.496 1.00 30.12 281 LEU B N 1
ATOM 4407 C CA . LEU B 1 281 ? -20.350 15.756 119.733 1.00 32.58 281 LEU B CA 1
ATOM 4408 C C . LEU B 1 281 ? -20.708 15.333 118.322 1.00 27.48 281 LEU B C 1
ATOM 4409 O O . LEU B 1 281 ? -21.414 14.341 118.132 1.00 31.49 281 LEU B O 1
ATOM 4414 N N . HIS B 1 282 ? -20.207 16.067 117.337 1.00 26.38 282 HIS B N 1
ATOM 4415 C CA . HIS B 1 282 ? -20.567 15.823 115.950 1.00 34.06 282 HIS B CA 1
ATOM 4416 C C . HIS B 1 282 ? -19.300 15.444 115.192 1.00 31.27 282 HIS B C 1
ATOM 4417 O O . HIS B 1 282 ? -18.400 16.275 115.028 1.00 28.83 282 HIS B O 1
ATOM 4424 N N . LEU B 1 283 ? -19.241 14.214 114.694 1.00 26.90 283 LEU B N 1
ATOM 4425 C CA . LEU B 1 283 ? -18.014 13.719 114.094 1.00 28.09 283 LEU B CA 1
ATOM 4426 C C . LEU B 1 283 ? -18.272 13.124 112.720 1.00 37.36 283 LEU B C 1
ATOM 4427 O O . LEU B 1 283 ? -17.675 12.111 112.341 1.00 41.30 283 LEU B O 1
ATOM 4432 N N . ASN B 1 284 ? -19.133 13.761 111.934 1.00 35.45 284 ASN B N 1
ATOM 4433 C CA . ASN B 1 284 ? -19.449 13.256 110.606 1.00 33.72 284 ASN B CA 1
ATOM 4434 C C . ASN B 1 284 ? -18.320 13.519 109.618 1.00 37.23 284 ASN B C 1
ATOM 4435 O O . ASN B 1 284 ? -17.612 14.524 109.701 1.00 35.98 284 ASN B O 1
ATOM 4440 N N . GLY B 1 285 ? -18.134 12.577 108.694 1.00 38.92 285 GLY B N 1
ATOM 4441 C CA . GLY B 1 285 ? -17.256 12.812 107.567 1.00 36.81 285 GLY B CA 1
ATOM 4442 C C . GLY B 1 285 ? -15.778 12.775 107.869 1.00 37.71 285 GLY B C 1
ATOM 4443 O O . GLY B 1 285 ? -14.983 13.205 107.029 1.00 38.47 285 GLY B O 1
ATOM 4444 N N . ASN B 1 286 ? -15.381 12.315 109.053 1.00 38.82 286 ASN B N 1
ATOM 4445 C CA . ASN B 1 286 ? -13.972 12.173 109.372 1.00 37.43 286 ASN B CA 1
ATOM 4446 C C . ASN B 1 286 ? -13.474 10.790 108.938 1.00 39.15 286 ASN B C 1
ATOM 4447 O O . ASN B 1 286 ? -14.232 9.942 108.462 1.00 42.48 286 ASN B O 1
ATOM 4452 N N . LEU B 1 287 ? -12.183 10.540 109.139 1.00 40.31 287 LEU B N 1
ATOM 4453 C CA . LEU B 1 287 ? -11.556 9.276 108.767 1.00 42.19 287 LEU B CA 1
ATOM 4454 C C . LEU B 1 287 ? -11.363 8.360 109.973 1.00 42.90 287 LEU B C 1
ATOM 4455 O O . LEU B 1 287 ? -10.409 7.573 110.002 1.00 43.66 287 LEU B O 1
ATOM 4460 N N . LEU B 1 288 ? -12.231 8.486 110.984 1.00 36.94 288 LEU B N 1
ATOM 4461 C CA . LEU B 1 288 ? -12.105 7.719 112.220 1.00 38.13 288 LEU B CA 1
ATOM 4462 C C . LEU B 1 288 ? -12.268 6.226 111.971 1.00 40.74 288 LEU B C 1
ATOM 4463 O O . LEU B 1 288 ? -13.187 5.797 111.271 1.00 43.44 288 LEU B O 1
ATOM 4468 N N . GLU B 1 289 ? -11.368 5.431 112.559 1.00 43.64 289 GLU B N 1
ATOM 4469 C CA . GLU B 1 289 ? -11.454 3.978 112.480 1.00 42.47 289 GLU B CA 1
ATOM 4470 C C . GLU B 1 289 ? -11.784 3.310 113.807 1.00 44.37 289 GLU B C 1
ATOM 4471 O O . GLU B 1 289 ? -12.268 2.175 113.800 1.00 44.15 289 GLU B O 1
ATOM 4477 N N . THR B 1 290 ? -11.553 3.986 114.931 1.00 43.44 290 THR B N 1
ATOM 4478 C CA . THR B 1 290 ? -11.835 3.444 116.251 1.00 40.54 290 THR B CA 1
ATOM 4479 C C . THR B 1 290 ? -12.020 4.603 117.219 1.00 41.61 290 THR B C 1
ATOM 4480 O O . THR B 1 290 ? -11.559 5.722 116.977 1.00 41.59 290 THR B O 1
ATOM 4482 N N . LEU B 1 291 ? -12.681 4.316 118.334 1.00 41.57 291 LEU B N 1
ATOM 4483 C CA . LEU B 1 291 ? -12.837 5.334 119.353 1.00 46.22 291 LEU B CA 1
ATOM 4484 C C . LEU B 1 291 ? -12.254 4.818 120.660 1.00 47.66 291 LEU B C 1
ATOM 4485 O O . LEU B 1 291 ? -12.280 3.607 120.912 1.00 47.36 291 LEU B O 1
ATOM 4490 N N . PRO B 1 292 ? -11.683 5.702 121.486 1.00 48.18 292 PRO B N 1
ATOM 4491 C CA . PRO B 1 292 ? -11.135 5.269 122.778 1.00 51.79 292 PRO B CA 1
ATOM 4492 C C . PRO B 1 292 ? -12.225 4.747 123.701 1.00 61.01 292 PRO B C 1
ATOM 4493 O O . PRO B 1 292 ? -13.387 5.144 123.613 1.00 61.43 292 PRO B O 1
ATOM 4497 N N . LYS B 1 293 ? -11.841 3.824 124.585 1.00 56.22 293 LYS B N 1
ATOM 4498 C CA . LYS B 1 293 ? -12.787 3.274 125.549 1.00 56.52 293 LYS B CA 1
ATOM 4499 C C . LYS B 1 293 ? -13.195 4.277 126.621 1.00 54.22 293 LYS B C 1
ATOM 4500 O O . LYS B 1 293 ? -14.166 4.025 127.343 1.00 58.54 293 LYS B O 1
ATOM 4506 N N . GLU B 1 294 ? -12.506 5.414 126.720 1.00 52.63 294 GLU B N 1
ATOM 4507 C CA . GLU B 1 294 ? -12.794 6.430 127.723 1.00 56.45 294 GLU B CA 1
ATOM 4508 C C . GLU B 1 294 ? -13.998 7.283 127.362 1.00 56.29 294 GLU B C 1
ATOM 4509 O O . GLU B 1 294 ? -14.407 8.121 128.172 1.00 52.67 294 GLU B O 1
ATOM 4515 N N . ILE B 1 295 ? -14.555 7.109 126.160 1.00 59.81 295 ILE B N 1
ATOM 4516 C CA . ILE B 1 295 ? -15.728 7.876 125.754 1.00 57.63 295 ILE B CA 1
ATOM 4517 C C . ILE B 1 295 ? -16.968 7.472 126.543 1.00 52.75 295 ILE B C 1
ATOM 4518 O O . ILE B 1 295 ? -17.939 8.230 126.590 1.00 51.88 295 ILE B O 1
ATOM 4523 N N . GLY B 1 296 ? -16.958 6.301 127.181 1.00 54.21 296 GLY B N 1
ATOM 4524 C CA . GLY B 1 296 ? -18.038 5.892 128.057 1.00 53.23 296 GLY B CA 1
ATOM 4525 C C . GLY B 1 296 ? -18.073 6.631 129.376 1.00 54.05 296 GLY B C 1
ATOM 4526 O O . GLY B 1 296 ? -19.063 6.514 130.106 1.00 57.46 296 GLY B O 1
ATOM 4527 N N . ASN B 1 297 ? -17.017 7.387 129.694 1.00 54.29 297 ASN B N 1
ATOM 4528 C CA . ASN B 1 297 ? -16.983 8.259 130.862 1.00 55.30 297 ASN B CA 1
ATOM 4529 C C . ASN B 1 297 ? -17.819 9.521 130.672 1.00 54.80 297 ASN B C 1
ATOM 4530 O O . ASN B 1 297 ? -17.949 10.305 131.618 1.00 58.72 297 ASN B O 1
ATOM 4535 N N . LEU B 1 298 ? -18.355 9.746 129.473 1.00 52.64 298 LEU B N 1
ATOM 4536 C CA . LEU B 1 298 ? -19.170 10.912 129.136 1.00 48.34 298 LEU B CA 1
ATOM 4537 C C . LEU B 1 298 ? -20.603 10.644 129.581 1.00 57.27 298 LEU B C 1
ATOM 4538 O O . LEU B 1 298 ? -21.442 10.168 128.811 1.00 56.41 298 LEU B O 1
ATOM 4543 N N . LYS B 1 299 ? -20.882 10.969 130.848 1.00 58.05 299 LYS B N 1
ATOM 4544 C CA . LYS B 1 299 ? -22.204 10.743 131.417 1.00 50.72 299 LYS B CA 1
ATOM 4545 C C . LYS B 1 299 ? -23.252 11.692 130.848 1.00 53.95 299 LYS B C 1
ATOM 4546 O O . LYS B 1 299 ? -24.413 11.297 130.688 1.00 60.53 299 LYS B O 1
ATOM 4552 N N . ASN B 1 300 ? -22.874 12.936 130.551 1.00 54.49 300 ASN B N 1
ATOM 4553 C CA . ASN B 1 300 ? -23.795 13.953 130.042 1.00 57.66 300 ASN B CA 1
ATOM 4554 C C . ASN B 1 300 ? -23.864 14.040 128.517 1.00 52.89 300 ASN B C 1
ATOM 4555 O O . ASN B 1 300 ? -24.599 14.890 128.000 1.00 46.94 300 ASN B O 1
ATOM 4560 N N . LEU B 1 301 ? -23.105 13.220 127.790 1.00 50.95 301 LEU B N 1
ATOM 4561 C CA . LEU B 1 301 ? -23.126 13.238 126.324 1.00 48.73 301 LEU B CA 1
ATOM 4562 C C . LEU B 1 301 ? -24.462 12.698 125.827 1.00 50.46 301 LEU B C 1
ATOM 4563 O O . LEU B 1 301 ? -24.700 11.489 125.824 1.00 54.02 301 LEU B O 1
ATOM 4568 N N . LYS B 1 302 ? -25.331 13.608 125.385 1.00 45.82 302 LYS B N 1
ATOM 4569 C CA . LYS B 1 302 ? -26.662 13.225 124.929 1.00 45.84 302 LYS B CA 1
ATOM 4570 C C . LYS B 1 302 ? -26.667 12.752 123.477 1.00 52.76 302 LYS B C 1
ATOM 4571 O O . LYS B 1 302 ? -27.326 11.756 123.152 1.00 57.44 302 LYS B O 1
ATOM 4577 N N . LEU B 1 303 ? -25.915 13.413 122.600 1.00 49.07 303 LEU B N 1
ATOM 4578 C CA . LEU B 1 303 ? -25.945 13.136 121.170 1.00 40.57 303 LEU B CA 1
ATOM 4579 C C . LEU B 1 303 ? -24.531 12.937 120.632 1.00 35.98 303 LEU B C 1
ATOM 4580 O O . LEU B 1 303 ? -23.629 13.734 120.919 1.00 33.44 303 LEU B O 1
ATOM 4585 N N . LEU B 1 304 ? -24.344 11.868 119.856 1.00 38.22 304 LEU B N 1
ATOM 4586 C CA . LEU B 1 304 ? -23.064 11.543 119.231 1.00 34.76 304 LEU B CA 1
ATOM 4587 C C . LEU B 1 304 ? -23.349 11.201 117.774 1.00 32.14 304 LEU B C 1
ATOM 4588 O O . LEU B 1 304 ? -24.031 10.214 117.481 1.00 35.26 304 LEU B O 1
ATOM 4593 N N . HIS B 1 305 ? -22.799 12.001 116.866 1.00 32.62 305 HIS B N 1
ATOM 4594 C CA . HIS B 1 305 ? -22.892 11.774 115.426 1.00 35.77 305 HIS B CA 1
ATOM 4595 C C . HIS B 1 305 ? -21.594 11.173 114.909 1.00 35.45 305 HIS B C 1
ATOM 4596 O O . HIS B 1 305 ? -20.523 11.770 115.063 1.00 37.07 305 HIS B O 1
ATOM 4603 N N . LEU B 1 306 ? -21.693 10.001 114.274 1.00 32.87 306 LEU B N 1
ATOM 4604 C CA . LEU B 1 306 ? -20.524 9.288 113.772 1.00 34.10 306 LEU B CA 1
ATOM 4605 C C . LEU B 1 306 ? -20.721 8.783 112.350 1.00 40.59 306 LEU B C 1
ATOM 4606 O O . LEU B 1 306 ? -19.970 7.908 111.907 1.00 43.42 306 LEU B O 1
ATOM 4611 N N . SER B 1 307 ? -21.706 9.313 111.626 1.00 42.66 307 SER B N 1
ATOM 4612 C CA . SER B 1 307 ? -21.967 8.849 110.271 1.00 40.55 307 SER B CA 1
ATOM 4613 C C . SER B 1 307 ? -20.838 9.276 109.339 1.00 46.27 307 SER B C 1
ATOM 4614 O O . SER B 1 307 ? -20.057 10.182 109.645 1.00 47.00 307 SER B O 1
ATOM 4617 N N . LYS B 1 308 ? -20.749 8.572 108.204 1.00 50.10 308 LYS B N 1
ATOM 4618 C CA . LYS B 1 308 ? -19.742 8.791 107.153 1.00 48.96 308 LYS B CA 1
ATOM 4619 C C . LYS B 1 308 ? -18.308 8.680 107.687 1.00 45.27 308 LYS B C 1
ATOM 4620 O O . LYS B 1 308 ? -17.411 9.419 107.275 1.00 42.67 308 LYS B O 1
ATOM 4626 N N . ASN B 1 309 ? -18.089 7.722 108.595 1.00 46.02 309 ASN B N 1
ATOM 4627 C CA . ASN B 1 309 ? -16.778 7.408 109.153 1.00 44.95 309 ASN B CA 1
ATOM 4628 C C . ASN B 1 309 ? -16.533 5.913 109.013 1.00 49.54 309 ASN B C 1
ATOM 4629 O O . ASN B 1 309 ? -17.471 5.108 109.009 1.00 50.11 309 ASN B O 1
ATOM 4634 N N . ARG B 1 310 ? -15.256 5.543 108.942 1.00 47.93 310 ARG B N 1
ATOM 4635 C CA . ARG B 1 310 ? -14.868 4.161 108.665 1.00 47.79 310 ARG B CA 1
ATOM 4636 C C . ARG B 1 310 ? -14.922 3.342 109.954 1.00 49.16 310 ARG B C 1
ATOM 4637 O O . ARG B 1 310 ? -13.913 3.084 110.610 1.00 49.52 310 ARG B O 1
ATOM 4645 N N . PHE B 1 311 ? -16.123 2.894 110.307 1.00 45.70 311 PHE B N 1
ATOM 4646 C CA . PHE B 1 311 ? -16.319 2.055 111.485 1.00 52.87 311 PHE B CA 1
ATOM 4647 C C . PHE B 1 311 ? -16.742 0.659 111.048 1.00 59.26 311 PHE B C 1
ATOM 4648 O O . PHE B 1 311 ? -17.757 0.501 110.363 1.00 60.44 311 PHE B O 1
ATOM 4656 N N . SER B 1 312 ? -15.957 -0.347 111.440 1.00 60.84 312 SER B N 1
ATOM 4657 C CA . SER B 1 312 ? -16.325 -1.726 111.176 1.00 59.18 312 SER B CA 1
ATOM 4658 C C . SER B 1 312 ? -17.553 -2.081 112.014 1.00 61.85 312 SER B C 1
ATOM 4659 O O . SER B 1 312 ? -17.761 -1.491 113.078 1.00 65.59 312 SER B O 1
ATOM 4662 N N . PRO B 1 313 ? -18.398 -3.012 111.536 1.00 64.71 313 PRO B N 1
ATOM 4663 C CA . PRO B 1 313 ? -19.630 -3.349 112.284 1.00 65.94 313 PRO B CA 1
ATOM 4664 C C . PRO B 1 313 ? -19.396 -3.885 113.689 1.00 67.53 313 PRO B C 1
ATOM 4665 O O . PRO B 1 313 ? -20.241 -3.665 114.567 1.00 64.35 313 PRO B O 1
ATOM 4669 N N . GLU B 1 314 ? -18.274 -4.578 113.921 1.00 73.34 314 GLU B N 1
ATOM 4670 C CA . GLU B 1 314 ? -17.939 -5.069 115.257 1.00 75.67 314 GLU B CA 1
ATOM 4671 C C . GLU B 1 314 ? -17.673 -3.920 116.225 1.00 72.45 314 GLU B C 1
ATOM 4672 O O . GLU B 1 314 ? -18.127 -3.953 117.376 1.00 70.19 314 GLU B O 1
ATOM 4678 N N . GLU B 1 315 ? -16.943 -2.893 115.775 1.00 67.13 315 GLU B N 1
ATOM 4679 C CA . GLU B 1 315 ? -16.649 -1.766 116.652 1.00 68.73 315 GLU B CA 1
ATOM 4680 C C . GLU B 1 315 ? -17.866 -0.879 116.857 1.00 65.43 315 GLU B C 1
ATOM 4681 O O . GLU B 1 315 ? -17.969 -0.231 117.900 1.00 62.60 315 GLU B O 1
ATOM 4687 N N . ARG B 1 316 ? -18.778 -0.830 115.877 1.00 65.70 316 ARG B N 1
ATOM 4688 C CA . ARG B 1 316 ? -20.017 -0.068 116.029 1.00 62.65 316 ARG B CA 1
ATOM 4689 C C . ARG B 1 316 ? -20.843 -0.576 117.198 1.00 64.81 316 ARG B C 1
ATOM 4690 O O . ARG B 1 316 ? -21.486 0.213 117.897 1.00 62.52 316 ARG B O 1
ATOM 4698 N N . LYS B 1 317 ? -20.860 -1.895 117.401 1.00 69.45 317 LYS B N 1
ATOM 4699 C CA . LYS B 1 317 ? -21.508 -2.461 118.578 1.00 69.70 317 LYS B CA 1
ATOM 4700 C C . LYS B 1 317 ? -20.827 -1.991 119.859 1.00 68.57 317 LYS B C 1
ATOM 4701 O O . LYS B 1 317 ? -21.503 -1.696 120.849 1.00 65.74 317 LYS B O 1
ATOM 4707 N N . ARG B 1 318 ? -19.488 -1.912 119.850 1.00 68.65 318 ARG B N 1
ATOM 4708 C CA . ARG B 1 318 ? -18.741 -1.438 121.016 1.00 65.04 318 ARG B CA 1
ATOM 4709 C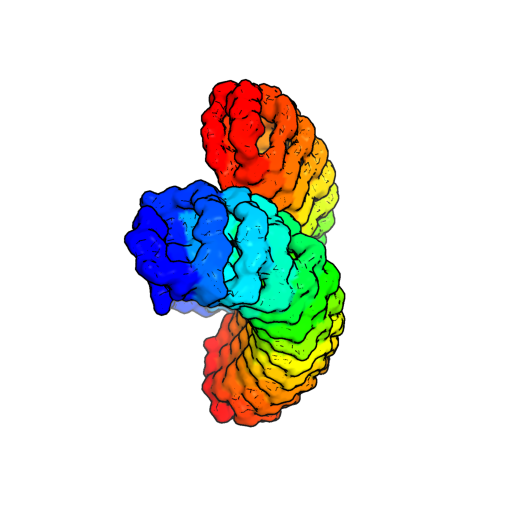 C . ARG B 1 318 ? -19.053 0.020 121.341 1.00 66.66 318 ARG B C 1
ATOM 4710 O O . ARG B 1 318 ? -19.160 0.381 122.519 1.00 70.16 318 ARG B O 1
ATOM 4718 N N . ILE B 1 319 ? -19.187 0.876 120.317 1.00 68.37 319 ILE B N 1
ATOM 4719 C CA . ILE B 1 319 ? -19.517 2.284 120.558 1.00 64.44 319 ILE B CA 1
ATOM 4720 C C . ILE B 1 319 ? -20.917 2.402 121.154 1.00 68.04 319 ILE B C 1
ATOM 4721 O O . ILE B 1 319 ? -21.150 3.196 122.076 1.00 71.60 319 ILE B O 1
ATOM 4726 N N . ARG B 1 320 ? -21.871 1.620 120.629 1.00 71.11 320 ARG B N 1
ATOM 4727 C CA . ARG B 1 320 ? -23.205 1.537 121.224 1.00 72.80 320 ARG B CA 1
ATOM 4728 C C . ARG B 1 320 ? -23.144 0.958 122.641 1.00 69.26 320 ARG B C 1
ATOM 4729 O O . ARG B 1 320 ? -23.896 1.387 123.526 1.00 64.93 320 ARG B O 1
ATOM 4737 N N . GLN B 1 321 ? -22.256 -0.024 122.864 1.00 69.65 321 GLN B N 1
ATOM 4738 C CA . GLN B 1 321 ? -22.104 -0.649 124.177 1.00 66.07 321 GLN B CA 1
ATOM 4739 C C . GLN B 1 321 ? -21.566 0.335 125.210 1.00 67.56 321 GLN B C 1
ATOM 4740 O O . GLN B 1 321 ? -22.053 0.374 126.348 1.00 68.68 321 GLN B O 1
ATOM 4746 N N . LEU B 1 322 ? -20.598 1.170 124.814 1.00 61.70 322 LEU B N 1
ATOM 4747 C CA . LEU B 1 322 ? -19.937 2.060 125.761 1.00 61.47 322 LEU B CA 1
ATOM 4748 C C . LEU B 1 322 ? -20.866 3.177 126.227 1.00 63.41 322 LEU B C 1
ATOM 4749 O O . LEU B 1 322 ? -20.995 3.409 127.436 1.00 64.30 322 LEU B O 1
ATOM 4754 N N . LEU B 1 323 ? -21.494 3.900 125.298 1.00 60.95 323 LEU B N 1
ATOM 4755 C CA . LEU B 1 323 ? -22.484 4.923 125.645 1.00 60.78 323 LEU B CA 1
ATOM 4756 C C . LEU B 1 323 ? -23.905 4.426 125.417 1.00 67.21 323 LEU B C 1
ATOM 4757 O O . LEU B 1 323 ? -24.404 4.476 124.277 1.00 67.40 323 LEU B O 1
ATOM 4762 N N . PRO B 1 324 ? -24.616 3.952 126.460 1.00 67.62 324 PRO B N 1
ATOM 4763 C CA . PRO B 1 324 ? -25.984 3.476 126.232 1.00 62.38 324 PRO B CA 1
ATOM 4764 C C . PRO B 1 324 ? -27.073 4.534 126.403 1.00 64.15 324 PRO B C 1
ATOM 4765 O O . PRO B 1 324 ? -28.095 4.447 125.723 1.00 61.12 324 PRO B O 1
ATOM 4769 N N . ASN B 1 325 ? -26.880 5.533 127.275 1.00 66.01 325 ASN B N 1
ATOM 4770 C CA . ASN B 1 325 ? -27.825 6.627 127.508 1.00 71.13 325 ASN B CA 1
ATOM 4771 C C . ASN B 1 325 ? -27.859 7.660 126.383 1.00 72.76 325 ASN B C 1
ATOM 4772 O O . ASN B 1 325 ? -28.682 8.585 126.425 1.00 76.67 325 ASN B O 1
ATOM 4777 N N . CYS B 1 326 ? -26.963 7.547 125.413 1.00 67.16 326 CYS B N 1
ATOM 4778 C CA . CYS B 1 326 ? -26.771 8.531 124.361 1.00 67.30 326 CYS B CA 1
ATOM 4779 C C . CYS B 1 326 ? -27.623 8.202 123.137 1.00 67.58 326 CYS B C 1
ATOM 4780 O O . CYS B 1 326 ? -27.753 7.035 122.752 1.00 72.18 326 CYS B O 1
ATOM 4783 N N . GLU B 1 327 ? -28.201 9.237 122.524 1.00 63.02 327 GLU B N 1
ATOM 4784 C CA . GLU B 1 327 ? -28.798 9.093 121.199 1.00 56.92 327 GLU B CA 1
ATOM 4785 C C . GLU B 1 327 ? -27.653 9.151 120.201 1.00 49.66 327 GLU B C 1
ATOM 4786 O O . GLU B 1 327 ? -26.996 10.186 120.070 1.00 47.69 327 GLU B O 1
ATOM 4792 N N . ILE B 1 328 ? -27.377 8.044 119.525 1.00 52.35 328 ILE B N 1
ATOM 4793 C CA . ILE B 1 328 ? -26.196 7.950 118.678 1.00 49.59 328 ILE B CA 1
ATOM 4794 C C . ILE B 1 328 ? -26.624 7.615 117.253 1.00 41.47 328 ILE B C 1
ATOM 4795 O O . ILE B 1 328 ? -27.486 6.758 117.034 1.00 43.04 328 ILE B O 1
ATOM 4800 N N . TYR B 1 329 ? -26.038 8.309 116.283 1.00 39.48 329 TYR B N 1
ATOM 4801 C CA . TYR B 1 329 ? -26.388 8.139 114.882 1.00 44.84 329 TYR B CA 1
ATOM 4802 C C . TYR B 1 329 ? -25.150 7.779 114.078 1.00 44.16 329 TYR B C 1
ATOM 4803 O O . TYR B 1 329 ? -24.127 8.466 114.161 1.00 43.78 329 TYR B O 1
ATOM 4812 N N . PHE B 1 330 ? -25.256 6.709 113.297 1.00 46.81 330 PHE B N 1
ATOM 4813 C CA . PHE B 1 330 ? -24.171 6.241 112.443 1.00 47.47 330 PHE B CA 1
ATOM 4814 C C . PHE B 1 330 ? -24.539 6.455 110.984 1.00 53.78 330 PHE B C 1
ATOM 4815 O O . PHE B 1 330 ? -25.629 6.938 110.669 1.00 55.71 330 PHE B O 1
#

InterPro domains:
  IPR001611 Leucine-rich repeat [PF00560] (116-137)
  IPR001611 Leucine-rich repeat [PS51450] (70-91)
  IPR001611 Leucine-rich repeat [PS51450] (254-275)
  IPR003591 Leucine-rich repeat, typical subtype [SM00369] (68-90)
  IPR003591 Leucine-rich repeat, typical subtype [SM00369] (91-113)
  IPR003591 Leucine-rich repeat, typical subtype [SM00369] (114-136)
  IPR003591 Leucine-rich repeat, typical subtype [SM00369] (137-159)
  IPR003591 Leucine-rich repeat, typical subtype [SM00369] (160-183)
  IPR003591 Leucine-rich repeat, typical subtype [SM00369] (206-229)
  IPR003591 Leucine-rich repeat, typical subtype [SM00369] (252-274)
  IPR003591 Leucine-rich repeat, typical subtype [SM00369] (275-298)
  IPR025875 Leucine rich repeat 4 [PF12799] (69-104)
  IPR032675 Leucine-rich repeat domain superfamily [G3DSA:3.80.10.10] (22-330)
  IPR050216 Leucine-rich repeat domain-containing protein [PTHR48051] (55-224)
  IPR055414 Disease resistance R13L4/SHOC-2-like, LRR domain [PF23598] (190-261)

Secondary structure (DSSP, 8-state):
-----STTTTT----------SS----S--STTTT----SEEE-TT-------GGGGG-TT--EEE-TT---SS--GGGGG-TT-SEEE-TTS--S---GGGGGT---SEEE--S---S---GGGGG-TT--EEE-TT---SB--GGGGGGS---EEE-TT----B--GGGGG-TT--EEE-TT---SB--GGGGG-TT--EEE-TTS---B--GGGGG-TT--EEE--SS------GGGGG-TT--EEE-TT-------GGGGG-SS--EEE--SS---HHHHHHHHHHSSSSEEE-/-----SHHHHH-SSS---------SS----S--STTGGGS---EEE-TT-------GGGTT-TT--EEE-TT---SS--TTSTT-SS-SEEE-TTS--SS--GGGGGT---SEEE--S---S---GGGGG-TT-SEEE-TT---S---GGGGGGSS--EEE-TT-------GGGGG-TT--EEE-TT---S---GGGGG-TT--EEE-TTS------TTGGG-TT--EEE--SS------GGGGG-TT--EEE-TT-------GGGGG-SS--EEE-TTS---HHHHHHHHHH-SSSEEE-

Solvent-accessible surface area: 28539 Å² total; per-residue (Å²): 80,38,67,68,16,147,135,74,31,159,235,50,135,57,39,56,22,32,113,11,85,176,240,68,128,51,62,85,19,70,152,101,7,64,180,16,126,53,0,105,64,4,51,0,55,26,0,84,0,106,124,8,16,156,48,6,13,87,7,134,58,4,78,70,7,20,0,16,121,0,39,5,74,126,18,11,137,34,0,7,84,3,74,55,1,62,40,0,27,0,14,34,0,59,0,33,105,8,19,97,64,1,7,85,1,69,19,0,45,62,0,50,0,21,92,1,28,0,55,82,9,18,119,46,0,3,78,0,89,83,0,42,87,0,46,0,11,60,1,54,0,114,47,4,19,130,36,0,8,90,0,105,31,0,75,31,0,16,0,11,26,1,8,0,40,142,9,17,143,58,0,6,87,0,110,70,0,27,26,0,23,0,6,121,2,32,0,65,62,5,23,117,46,0,16,22,0,53,43,0,99,55,0,41,0,22,49,5,58,0,92,84,9,16,151,60,0,2,93,0,160,50,0,53,37,0,51,0,60,106,2,29,0,66,107,9,16,112,54,0,10,83,0,88,63,0,100,30,6,27,0,32,25,4,23,0,92,51,20,10,131,57,5,13,88,2,148,77,2,127,44,2,36,2,31,180,18,19,7,46,88,138,66,74,129,112,5,115,123,38,2,112,87,11,96,32,114,66,84,33,70,67,23,148,140,59,23,149,191,0,106,106,67,78,44,43,64,26,42,120,12,67,166,227,60,124,48,67,100,21,73,172,86,17,69,125,8,127,46,1,105,72,4,45,1,72,36,0,82,0,101,137,9,17,144,51,3,6,102,8,90,80,1,72,62,2,19,0,7,101,0,48,3,66,126,20,11,107,30,0,4,65,1,93,43,0,53,40,0,28,0,12,21,1,63,0,38,115,12,18,98,54,1,6,80,0,70,16,0,39,53,0,40,0,20,94,1,26,0,53,103,12,7,136,62,0,2,74,0,71,82,0,38,83,0,47,0,9,60,1,54,0,109,51,4,19,125,32,0,10,81,0,102,33,1,72,27,3,15,1,9,18,0,14,0,45,145,11,16,138,52,0,3,83,1,107,71,0,37,34,2,27,2,5,115,5,19,0,52,65,4,23,122,60,0,14,25,1,54,51,0,94,50,0,44,0,26,47,4,47,0,95,86,10,19,172,70,0,2,99,1,148,56,0,50,34,0,53,0,56,111,1,43,0,65,105,7,17,135,33,1,11,77,0,94,65,0,83,28,6,28,0,30,24,2,28,0,95,53,19,7,129,62,6,20,88,4,146,85,1,118,34,2,35,2,28,184,12,24,10,45,97,135,62,69,138,104,4,118,124,37,3,112,99,11,99,33,114,67

Organism: NCBI:txid758847

B-factor: mean 45.36, std 16.98, range [9.37, 113.28]

Radius of gyration: 29.21 Å; Cα contacts (8 Å, |Δi|>4): 1670; chains: 2; bounding box: 48×88×62 Å

Nearest PDB structures (foldseek):
  7yjw-assembly1_A  TM=1.003E+00  e=4.576E-48  Leptospira santarosai serovar Shermani str. LT 821
  7yjw-assembly1_B  TM=1.002E+00  e=5.793E-43  Leptospira santarosai serovar Shermani str. LT 821
  4u08-assembly2_B  TM=6.606E-01  e=3.021E-21  Leptospira interrogans serovar Copenhageni str. Fiocruz L1-130
  4u06-assembly1_A  TM=7.702E-01  e=1.056E-19  Leptospira interrogans serovar Copenhageni str. Fiocruz L1-130
  4u09-assembly1_A  TM=4.760E-01  e=6.774E-20  Leptospira interrogans serovar Copenhageni str. Fiocruz L1-130

Sequence (599 aa):
GTYKNLEEALRNVFVLKMKGTERTKLVTLSREIVRFQNLKELDLEGNQLKEFPKEIGNLKNLRKLDLSENPLMFFPKEITNLESLEELNISGTELTIIPKEIGNMNGLLRLYLDENPFSELPKEIGNLKNVLRLYLSNTFLKTLPKEIGEMQSLEELNATGTSLSKLPKEIGNLKNLSNLNLSRTELTTLPKEIGGLRNVRLLYLETSRLELLPKEIGNLRNLEELYLYQNRITELPKEIGNLQNLKLLHLNGNLLETLPKEIGNLKNLKLLHLSKNRFSPEERKRIRQLLPNCEIYFGTYKNLEEALRNPDKVFVLKMKGTERTKLVTLSREIVRFQNLKELDLEGNQLKEFPKEIGNLKNLRKLDLSENPLMFFPKEITNLESLEELNISGTELTIIPKEIGNMNGLLRLYLDENPFSELPKEIGNLKNVLRLYLSNTFLKTLPKEIGEMQSLEELNATGTSLSKLPKEIGNLKNLSNLNLSRTELTTLPKEIGGLRNVRLLYLETSRLELLPKEIGNLRNLEELYLYQNRITELPKEIGNLQNLKLLHLNGNLLETLPKEIGNLKNLKLLHLSKNRFSPEERKRIRQLLPNCEIYF

Foldseek 3Di:
DDEEADVHPVVQCDEEYYEDDDPQACAADDLPPLVNLRYAEYEYAQHQYADYDLSVLNNLPYAYYADHQYAHQDDDPSPLNNLQHAEYANANYAYQADDLSNLSNLNYAAYHPDNYAYAAHHLSVLSNLNYAEYAHAQYAYQEHDLSPLSNLRHAAYAYHNYAHQAYHLSVLSNQNHAHYAQDNYAHCEYDLSVLSNARYAEHHHDLYAHAAYDQSPLSNCNHAEDAHAQYAYAAYHLSVLSNQNHQYYAYHNYAYAAYHLSVLSRQNHAEYEDYNYNYDPVRVVVVCVSNPNHDYYD/DDEEADVHPVVVVQLADAEYYEDDPPRACQADDLPPVSNQQHAYYYHAQHQHQAYDLSLLVNLNYAEYAPALYAHQDDHCSNLNNLAHAYYHNANYEYQADDQSNLSNLNYAAYHPDNYAYAADYLSVLSNLNYAHYHHALYAYAAHDLSPLSNQRHAAYAYHNYQHQAYHLSVLSNQNHAHYAPDNYAHQEYDLSVLSNQRYAEYHHDLYAHAAYDPNPLSNLNYAEYHHELYAHAAYDLSVLSNARHAYYAYYNYAYAAYHLSVLSHPNHAEYEDYNYNYDPVRVVVVCVSHVNHDYYD